Protein AF-A0A2M8PPG7-F1 (afdb_monomer_lite)

Foldseek 3Di:
DAAEEEEAPVQVLVVCVVLVHQDDLLLLLLLSLVLRCVVLVHPDSQNYQYAYEYQQPDVSCQPNDDRDRSQVSNVVSPYHYDHDPDLLCVLVVCCVPPAVPDPDAAQEYEYEHPDCSNVVNVVPHGHDPNHAAEYEYCDDNCVPPPCPVRHHYDHNCVSSVVAFFEEAEEAAPQQVQVLCVVVQFAAALVLLLVLVVVVRPSSGHYPAAEYEFQQQQAALGDQYAHPLRDGCSNVNQVVCVVSRYHYHHFDRDDCGSVVVSLVVLVVLLPDPPHGQEYEYEHQDPSCVVSLVVCVVVNGAYEYEYAPPSHDPVQVPDPRYHYDYSCVRSVTDGNVVVVVVQDDDDPDARRADADDLLLLLLLQLLLVCQLVVHQKAALQVSLVSCCVLSNHVDSVSSNVSVVVCVVVQQWDDPDPRRIIGGDCPDPNNVLSCQLLLVLVVLFCCCCPVVVDPWAFLVNSLVVLLPDPSQPPGNGSPDSVRNVSSVVVCCSSLQKPWDWAQDPVGRVDTTITIDGDPPPDPRHRPRDPPPPPPPDPPDPPPDDLVNCCVVPVVVSVVVVDPDDPVVVVPPDPDDDDDDD

Secondary structure (DSSP, 8-state):
--EEEEEEHHHHHHHHHHTT----HHHHHHHHHHHHHHHHT-S-GGGSEEEEEE-TTSHHHH-SSTT--HHHHHHHTTPEEEE-S-GGGHHHHHIIIIISS--SPEEEEEEE-S-GGGHHHHHHS-EEEEEEEEEEESS-TTTTSTTTTTSEEEEHHHHHT--PPEEEEEEEHHHHHHHHHHTTB-EEHHHHHHHHHHHHHHTSEEEEEEEEE-TT-TTTSPPEE-TT--B-TTTHHHHHHHTT-EEEEPPSSTTHHHHHHHHHHHHHTTSTT--SEEEEE---GGGHHHHHHHHHTT-EEEEEE-TTTS-HHHHT-TTSEEEEHHHHH-PPBHHHHHHHTSS---S-PPP----HHHHHHHHHHHHHHHHT-S-EEHHHHHHHHHHTTSSSSHHHHHHHHHHHHHTTSEEE-STT-EEEE-TT-HHHHHHHHHHHHHHHHHHHHHTTTT-S-EEHHHHHHHHHT-GGG-STT-S-SHHHHHHHHHHHHHTTSSEEEEEEETTEEEEEEEEEEPPPTTS--PPPPPPPP------S--TT--HHHHHHH-HHHHHHHHS----GGGTSS-S-------

Sequence (578 aa):
MSAYLVVDVDDLLQRFDKRGIIVDLQELAVGLRGGAALAAGLPSADQLRAIAVANWDTPHVQSLGAGVDARRVFEAAGYETFDISHRESMADALIMHYFSFDPEPIDELILVTTNPDLIPLVRRVQTTRHARIRVWGSEDVLKGTEFADDVIFQPVETLLGIQTKNVAVYIDFENIAISLKEQGFVINLDHLIDRFVQRAKAYGHLVKMAAYAPWGQRGSLPPLVDSAGREIADEAPSRLMLASIDPLFTLPGKNSADVRIARDVMTDASHSDAADVFIIASGDRDFNDVINSLKTRNKTIIVWGVRGSTSRQLENNPSVTVEYIEDFTDLQTHESFGATYIDETGEMPAIFTPSQWSSVIIQFDRLAAKLDTDVIPMQQLIQQLHDVGAVVSLERGEDLVSQAMSLGILKAISASGDLTLNPEHTIVQKTRLIRDRIMLRVYNTLDVRNWEYVNYGFLLKGLAMDYELNCSGCNLNDQWRSDWIDCLVREGILVRELVPHRHNPEDLVPVIKLPTEIENDALPLPPAIPHHEMPDSWEGLSLEELYEIEPETANMAQRVVVSVEQFTSFRNFTWCPL

pLDDT: mean 75.26, std 14.52, range [28.77, 93.81]

Radius of gyration: 34.0 Å; chains: 1; bounding box: 77×67×103 Å

Structure (mmCIF, N/CA/C/O backbone):
data_AF-A0A2M8PPG7-F1
#
_entry.id   AF-A0A2M8PPG7-F1
#
loop_
_atom_site.group_PDB
_atom_site.id
_atom_site.type_symbol
_atom_site.label_atom_id
_atom_site.label_alt_id
_atom_site.label_comp_id
_atom_site.label_asym_id
_atom_site.label_entity_id
_atom_site.label_seq_id
_atom_site.pdbx_PDB_ins_code
_atom_site.Cartn_x
_atom_site.Cartn_y
_atom_site.Cartn_z
_atom_site.occupancy
_atom_site.B_iso_or_equiv
_atom_site.auth_seq_id
_atom_site.auth_comp_id
_atom_site.auth_asym_id
_atom_site.auth_atom_id
_atom_site.pdbx_PDB_model_num
ATOM 1 N N . MET A 1 1 ? 40.388 -13.895 -27.879 1.00 69.56 1 MET A N 1
ATOM 2 C CA . MET A 1 1 ? 39.182 -13.743 -27.055 1.00 69.56 1 MET A CA 1
ATOM 3 C C . MET A 1 1 ? 38.016 -13.829 -28.008 1.00 69.56 1 MET A C 1
ATOM 5 O O . MET A 1 1 ? 37.934 -12.979 -28.888 1.00 69.56 1 MET A O 1
ATOM 9 N N . SER A 1 2 ? 37.226 -14.892 -27.921 1.00 82.62 2 SER A N 1
ATOM 10 C CA . SER A 1 2 ? 36.104 -15.129 -28.830 1.00 82.62 2 SER A CA 1
ATOM 11 C C . SER A 1 2 ? 34.851 -14.481 -28.245 1.00 82.62 2 SER A C 1
ATOM 13 O O . SER A 1 2 ? 34.371 -14.903 -27.192 1.00 82.62 2 SER A O 1
ATOM 15 N N . ALA A 1 3 ? 34.374 -13.408 -28.877 1.00 87.69 3 ALA A N 1
ATOM 16 C CA . ALA A 1 3 ? 33.225 -12.639 -28.416 1.00 87.69 3 ALA A CA 1
ATOM 17 C C . ALA A 1 3 ? 32.148 -12.585 -29.499 1.00 87.69 3 ALA A C 1
ATOM 19 O O . ALA A 1 3 ? 32.430 -12.247 -30.655 1.00 87.69 3 ALA A O 1
ATOM 20 N N . TYR A 1 4 ? 30.918 -12.876 -29.095 1.00 90.75 4 TYR A N 1
ATOM 21 C CA . TYR A 1 4 ? 29.754 -12.936 -29.965 1.00 90.75 4 TYR A CA 1
ATOM 22 C C . TYR A 1 4 ? 28.677 -11.960 -29.511 1.00 90.75 4 TYR A C 1
ATOM 24 O O . TYR A 1 4 ? 28.355 -11.881 -28.326 1.00 90.75 4 TYR A O 1
ATOM 32 N N . LEU A 1 5 ? 28.088 -11.261 -30.476 1.00 91.94 5 LEU A N 1
ATOM 33 C CA . LEU A 1 5 ? 26.879 -10.467 -30.311 1.00 91.94 5 LEU A CA 1
ATOM 34 C C . LEU A 1 5 ? 25.808 -11.035 -31.239 1.00 91.94 5 LEU A C 1
ATOM 36 O O . LEU A 1 5 ? 25.984 -11.006 -32.452 1.00 91.94 5 LEU A O 1
ATOM 40 N N . VAL A 1 6 ? 24.703 -11.520 -30.685 1.00 92.00 6 VAL A N 1
ATOM 41 C CA . VAL A 1 6 ? 23.544 -11.993 -31.453 1.00 92.00 6 VAL A CA 1
ATOM 42 C C . VAL A 1 6 ? 22.375 -11.063 -31.166 1.00 92.00 6 VAL A C 1
ATOM 44 O O . VAL A 1 6 ? 22.006 -10.892 -30.007 1.00 92.00 6 VAL A O 1
ATOM 47 N N . VAL A 1 7 ? 21.801 -10.455 -32.202 1.00 91.19 7 VAL A N 1
ATOM 48 C CA . VAL A 1 7 ? 20.685 -9.508 -32.085 1.00 91.19 7 VAL A CA 1
ATOM 49 C C . VAL A 1 7 ? 19.452 -10.083 -32.766 1.00 91.19 7 VAL A C 1
ATOM 51 O O . VAL A 1 7 ? 19.478 -10.292 -33.975 1.00 91.19 7 VAL A O 1
ATOM 54 N N . ASP A 1 8 ? 18.377 -10.301 -32.008 1.00 90.56 8 ASP A N 1
ATOM 55 C CA . ASP A 1 8 ? 17.042 -10.569 -32.556 1.00 90.56 8 ASP A CA 1
ATOM 56 C C . ASP A 1 8 ? 16.405 -9.232 -32.954 1.00 90.56 8 ASP A C 1
ATOM 58 O O . ASP A 1 8 ? 15.860 -8.498 -32.126 1.00 90.56 8 ASP A O 1
ATOM 62 N N . VAL A 1 9 ? 16.562 -8.869 -34.227 1.00 87.50 9 VAL A N 1
ATOM 63 C CA . VAL A 1 9 ? 16.144 -7.565 -34.755 1.00 87.50 9 VAL A CA 1
ATOM 64 C C . VAL A 1 9 ? 14.621 -7.461 -34.783 1.00 87.50 9 VAL A C 1
ATOM 66 O O . VAL A 1 9 ? 14.079 -6.406 -34.456 1.00 87.50 9 VAL A O 1
ATOM 69 N N . ASP A 1 10 ? 13.919 -8.547 -35.105 1.00 83.12 10 ASP A N 1
ATOM 70 C CA . ASP A 1 10 ? 12.458 -8.542 -35.152 1.00 83.12 10 ASP A CA 1
ATOM 71 C C . ASP A 1 10 ? 11.856 -8.302 -33.758 1.00 83.12 10 ASP A C 1
ATOM 73 O O . ASP A 1 10 ? 10.946 -7.486 -33.603 1.00 83.12 10 ASP A O 1
ATOM 77 N N . ASP A 1 11 ? 12.346 -9.011 -32.731 1.00 84.69 11 ASP A N 1
ATOM 78 C CA . ASP A 1 11 ? 11.894 -8.827 -31.346 1.00 84.69 11 ASP A CA 1
ATOM 79 C C . ASP A 1 11 ? 12.195 -7.411 -30.840 1.00 84.69 11 ASP A C 1
ATOM 81 O O . ASP A 1 11 ? 11.316 -6.737 -30.295 1.00 84.69 11 ASP A O 1
ATOM 85 N N . LEU A 1 12 ? 13.408 -6.917 -31.096 1.00 82.69 12 LEU A N 1
ATOM 86 C CA . LEU A 1 12 ? 13.842 -5.592 -30.666 1.00 82.69 12 LEU A CA 1
ATOM 87 C C . LEU A 1 12 ? 12.986 -4.474 -31.285 1.00 82.69 12 LEU A C 1
ATOM 89 O O . LEU A 1 12 ? 12.501 -3.593 -30.570 1.00 82.69 12 LEU A O 1
ATOM 93 N N . LEU A 1 13 ? 12.755 -4.521 -32.601 1.00 80.81 13 LEU A N 1
ATOM 94 C CA . LEU A 1 13 ? 11.961 -3.511 -33.304 1.00 80.81 13 LEU A CA 1
ATOM 95 C C . LEU A 1 13 ? 10.482 -3.574 -32.916 1.00 80.81 13 LEU A C 1
ATOM 97 O O . LEU A 1 13 ? 9.870 -2.532 -32.680 1.00 80.81 13 LEU A O 1
ATOM 101 N N . GLN A 1 14 ? 9.916 -4.776 -32.773 1.00 79.00 14 GLN A N 1
ATOM 102 C CA . GLN A 1 14 ? 8.535 -4.938 -32.318 1.00 79.00 14 GLN A CA 1
ATOM 103 C C . GLN A 1 14 ? 8.329 -4.366 -30.906 1.00 79.00 14 GLN A C 1
ATOM 105 O O . GLN A 1 14 ? 7.281 -3.788 -30.609 1.00 79.00 14 GLN A O 1
ATOM 110 N N . ARG A 1 15 ? 9.318 -4.518 -30.019 1.00 76.56 15 ARG A N 1
ATOM 111 C CA . ARG A 1 15 ? 9.280 -3.965 -28.658 1.00 76.56 15 ARG A CA 1
ATOM 112 C C . ARG A 1 15 ? 9.372 -2.442 -28.653 1.00 76.56 15 ARG A C 1
ATOM 114 O O . ARG A 1 15 ? 8.616 -1.808 -27.915 1.00 76.56 15 ARG A O 1
ATOM 121 N N . PHE A 1 16 ? 10.242 -1.853 -29.471 1.00 73.12 16 PHE A N 1
ATOM 122 C CA . PHE A 1 16 ? 10.337 -0.396 -29.593 1.00 73.12 16 PHE A CA 1
ATOM 123 C C . PHE A 1 16 ? 9.061 0.223 -30.167 1.00 73.12 16 PHE A C 1
ATOM 125 O O . PHE A 1 16 ? 8.584 1.215 -29.615 1.00 73.12 16 PHE A O 1
ATOM 132 N N . ASP A 1 17 ? 8.448 -0.413 -31.167 1.00 69.06 17 ASP A N 1
ATOM 133 C CA . ASP A 1 17 ? 7.174 0.034 -31.738 1.00 69.06 17 ASP A CA 1
ATOM 134 C C . ASP A 1 17 ? 6.031 -0.025 -30.708 1.00 69.06 17 ASP A C 1
ATOM 136 O O . ASP A 1 17 ? 5.349 0.972 -30.468 1.00 69.06 17 ASP A O 1
ATOM 140 N N . LYS A 1 18 ? 5.893 -1.142 -29.974 1.00 69.06 18 LYS A N 1
ATOM 141 C CA . LYS A 1 18 ? 4.908 -1.269 -28.877 1.00 69.06 18 LYS A CA 1
ATOM 142 C C . LYS A 1 18 ? 5.078 -0.214 -27.780 1.00 69.06 18 LYS A C 1
ATOM 144 O O . LYS A 1 18 ? 4.092 0.172 -27.157 1.00 69.06 18 LYS A O 1
ATOM 149 N N . ARG A 1 19 ? 6.311 0.229 -27.518 1.00 64.31 19 ARG A N 1
ATOM 150 C CA . ARG A 1 19 ? 6.624 1.268 -26.523 1.00 64.31 19 ARG A CA 1
ATOM 151 C C . ARG A 1 19 ? 6.613 2.690 -27.106 1.00 64.31 19 ARG A C 1
ATOM 153 O O . ARG A 1 19 ? 6.853 3.641 -26.366 1.00 64.31 19 ARG A O 1
ATOM 160 N N . GLY A 1 20 ? 6.333 2.856 -28.401 1.00 57.19 20 GLY A N 1
ATOM 161 C CA . GLY A 1 20 ? 6.318 4.158 -2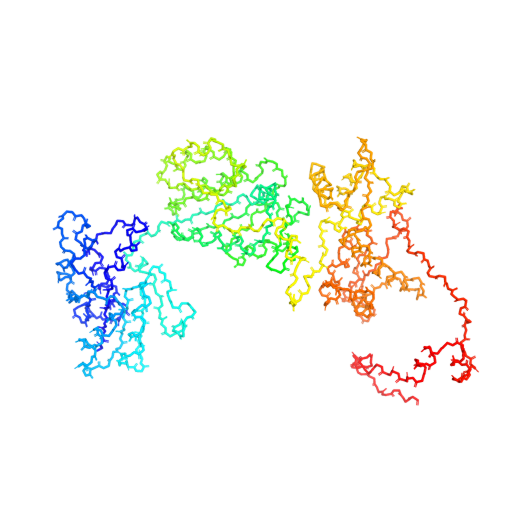9.075 1.00 57.19 20 GLY A CA 1
ATOM 162 C C . GLY A 1 20 ? 7.687 4.844 -29.134 1.00 57.19 20 GLY A C 1
ATOM 163 O O . GLY A 1 20 ? 7.757 6.074 -29.177 1.00 57.19 20 GLY A O 1
ATOM 164 N N . ILE A 1 21 ? 8.776 4.071 -29.088 1.00 63.84 21 ILE A N 1
ATOM 165 C CA . ILE A 1 21 ? 10.146 4.581 -29.146 1.00 63.84 21 ILE A CA 1
ATOM 166 C C . ILE A 1 21 ? 10.544 4.701 -30.619 1.00 63.84 21 ILE A C 1
ATOM 168 O O . ILE A 1 21 ? 10.652 3.704 -31.330 1.00 63.84 21 ILE A O 1
ATOM 172 N N . ILE A 1 22 ? 10.779 5.931 -31.078 1.00 63.22 22 ILE A N 1
ATOM 173 C CA . ILE A 1 22 ? 11.322 6.194 -32.414 1.00 63.22 22 ILE A CA 1
ATOM 174 C C . ILE A 1 22 ? 12.836 6.016 -32.330 1.00 63.22 22 ILE A C 1
ATOM 176 O O . ILE A 1 22 ? 13.509 6.799 -31.662 1.00 63.22 22 ILE A O 1
ATOM 180 N N . VAL A 1 23 ? 13.361 4.985 -32.988 1.00 67.56 23 VAL A N 1
ATOM 181 C CA . VAL A 1 23 ? 14.789 4.651 -32.972 1.00 67.56 23 VAL A CA 1
ATOM 182 C C . VAL A 1 23 ? 15.373 4.810 -34.371 1.00 67.56 23 VAL A C 1
ATOM 184 O O . VAL A 1 23 ? 14.812 4.296 -35.340 1.00 67.56 23 VAL A O 1
ATOM 187 N N . ASP A 1 24 ? 16.509 5.500 -34.478 1.00 78.31 24 ASP A N 1
ATOM 188 C CA . ASP A 1 24 ? 17.320 5.485 -35.694 1.00 78.31 24 ASP A CA 1
ATOM 189 C C . ASP A 1 24 ? 18.052 4.135 -35.788 1.00 78.31 24 ASP A C 1
ATOM 191 O O . ASP A 1 24 ? 18.904 3.806 -34.960 1.00 78.31 24 ASP A O 1
ATOM 195 N N . LEU A 1 25 ? 17.694 3.333 -36.794 1.00 79.00 25 LEU A N 1
ATOM 196 C CA . LEU A 1 25 ? 18.256 2.001 -37.037 1.00 79.00 25 LEU A CA 1
ATOM 197 C C . LEU A 1 25 ? 19.784 2.018 -37.201 1.00 79.00 25 LEU A C 1
ATOM 199 O O . LEU A 1 25 ? 20.450 1.053 -36.819 1.00 79.00 25 LEU A O 1
ATOM 203 N N . GLN A 1 26 ? 20.350 3.089 -37.761 1.00 82.38 26 GLN A N 1
ATOM 204 C CA . GLN A 1 26 ? 21.790 3.197 -37.970 1.00 82.38 26 GLN A CA 1
ATOM 205 C C . GLN A 1 26 ? 22.515 3.472 -36.651 1.00 82.38 26 GLN A C 1
ATOM 207 O O . GLN A 1 26 ? 23.518 2.816 -36.357 1.00 82.38 26 GLN A O 1
ATOM 212 N N . GLU A 1 27 ? 21.996 4.393 -35.835 1.00 80.69 27 GLU A N 1
ATOM 213 C CA . GLU A 1 27 ? 22.537 4.648 -34.494 1.00 80.69 27 GLU A CA 1
ATOM 214 C C . GLU A 1 27 ? 22.384 3.423 -33.590 1.00 80.69 27 GLU A C 1
ATOM 216 O O . GLU A 1 27 ? 23.314 3.081 -32.861 1.00 80.69 27 GLU A O 1
ATOM 221 N N . LEU A 1 28 ? 21.260 2.710 -33.696 1.00 84.75 28 LEU A N 1
ATOM 222 C CA . LEU A 1 28 ? 21.008 1.469 -32.972 1.00 84.75 28 LEU A CA 1
ATOM 223 C C . LEU A 1 28 ? 22.049 0.396 -33.301 1.00 84.75 28 LEU A C 1
ATOM 225 O O . LEU A 1 28 ? 22.669 -0.157 -32.393 1.00 84.75 28 LEU A O 1
ATOM 229 N N . ALA A 1 29 ? 22.261 0.104 -34.586 1.00 85.75 29 ALA A N 1
ATOM 230 C CA . ALA A 1 29 ? 23.197 -0.934 -35.010 1.00 85.75 29 ALA A CA 1
ATOM 231 C C . ALA A 1 29 ? 24.642 -0.590 -34.601 1.00 85.75 29 ALA A C 1
ATOM 233 O O . ALA A 1 29 ? 25.361 -1.431 -34.061 1.00 85.75 29 ALA A O 1
ATOM 234 N N . VAL A 1 30 ? 25.069 0.663 -34.786 1.00 87.31 30 VAL A N 1
ATOM 235 C CA . VAL A 1 30 ? 26.411 1.107 -34.373 1.00 87.31 30 VAL A CA 1
ATOM 236 C C . VAL A 1 30 ? 26.554 1.104 -32.846 1.00 87.31 30 VAL A C 1
ATOM 238 O O . VAL A 1 30 ? 27.577 0.654 -32.326 1.00 87.31 30 VAL A O 1
ATOM 241 N N . GLY A 1 31 ? 25.527 1.558 -32.125 1.00 84.81 31 GLY A N 1
ATOM 242 C CA . GLY A 1 31 ? 25.494 1.632 -30.667 1.00 84.81 31 GLY A CA 1
ATOM 243 C C . GLY A 1 31 ? 25.546 0.260 -30.001 1.00 84.81 31 GLY A C 1
ATOM 244 O O . GLY A 1 31 ? 26.373 0.047 -29.114 1.00 84.81 31 GLY A O 1
ATOM 245 N N . LEU A 1 32 ? 24.743 -0.702 -30.471 1.00 88.88 32 LEU A N 1
ATOM 246 C CA . LEU A 1 32 ? 24.761 -2.080 -29.971 1.00 88.88 32 LEU A CA 1
ATOM 247 C C . LEU A 1 32 ? 26.131 -2.732 -30.184 1.00 88.88 32 LEU A C 1
ATOM 249 O O . LEU A 1 32 ? 26.696 -3.301 -29.249 1.00 88.88 32 LEU A O 1
ATOM 253 N N . ARG A 1 33 ? 26.701 -2.616 -31.390 1.00 88.88 33 ARG A N 1
ATOM 254 C CA . ARG A 1 33 ? 28.013 -3.196 -31.712 1.00 88.88 33 ARG A CA 1
ATOM 255 C C . ARG A 1 33 ? 29.139 -2.556 -30.895 1.00 88.88 33 ARG A C 1
ATOM 257 O O . ARG A 1 33 ? 30.001 -3.262 -30.371 1.00 88.88 33 ARG A O 1
ATOM 264 N N . GLY A 1 34 ? 29.125 -1.229 -30.757 1.00 85.69 34 GLY A N 1
ATOM 265 C CA . GLY A 1 34 ? 30.105 -0.478 -29.971 1.00 85.69 34 GLY A CA 1
ATOM 266 C C . GLY A 1 34 ? 30.020 -0.784 -28.475 1.00 85.69 34 GLY A C 1
ATOM 267 O O . GLY A 1 34 ? 31.037 -1.071 -27.842 1.00 85.69 34 GLY A O 1
ATOM 268 N N . GLY A 1 35 ? 28.805 -0.804 -27.921 1.00 85.44 35 GLY A N 1
ATOM 269 C CA . GLY A 1 35 ? 28.561 -1.199 -26.537 1.00 85.44 35 GLY A CA 1
ATOM 270 C C . GLY A 1 35 ? 29.015 -2.631 -26.265 1.00 85.44 35 GLY A C 1
ATOM 271 O O . GLY A 1 35 ? 29.601 -2.904 -25.219 1.00 85.44 35 GLY A O 1
ATOM 272 N N . ALA A 1 36 ? 28.799 -3.546 -27.215 1.00 87.31 36 ALA A N 1
ATOM 273 C CA . ALA A 1 36 ? 29.149 -4.955 -27.049 1.00 87.31 36 ALA A CA 1
ATOM 274 C C . ALA A 1 36 ? 30.664 -5.156 -27.047 1.00 87.31 36 ALA A C 1
ATOM 276 O O . ALA A 1 36 ? 31.191 -5.895 -26.217 1.00 87.31 36 ALA A O 1
ATOM 277 N N . ALA A 1 37 ? 31.379 -4.428 -27.908 1.00 87.12 37 ALA A N 1
ATOM 278 C CA . ALA A 1 37 ? 32.836 -4.413 -27.907 1.00 87.12 37 ALA A CA 1
ATOM 279 C C . ALA A 1 37 ? 33.402 -3.890 -26.574 1.00 87.12 37 ALA A C 1
ATOM 281 O O . ALA A 1 37 ? 34.329 -4.488 -26.026 1.00 87.12 37 ALA A O 1
ATOM 282 N N . LEU A 1 38 ? 32.809 -2.827 -26.014 1.00 85.88 38 LEU A N 1
ATOM 283 C CA . LEU A 1 38 ? 33.191 -2.290 -24.704 1.00 85.88 38 LEU A CA 1
ATOM 284 C C . LEU A 1 38 ? 32.898 -3.273 -23.564 1.00 85.88 38 LEU A C 1
ATOM 286 O O . LEU A 1 38 ? 33.763 -3.497 -22.719 1.00 85.88 38 LEU A O 1
ATOM 290 N N . ALA A 1 39 ? 31.713 -3.887 -23.550 1.00 84.19 39 ALA A N 1
ATOM 291 C CA . ALA A 1 39 ? 31.324 -4.868 -22.537 1.00 84.19 39 ALA A CA 1
ATOM 292 C C . ALA A 1 39 ? 32.222 -6.118 -22.563 1.00 84.19 39 ALA A C 1
ATOM 294 O O . ALA A 1 39 ? 32.611 -6.627 -21.507 1.00 84.19 39 ALA A O 1
ATOM 295 N N . ALA A 1 40 ? 32.608 -6.563 -23.763 1.00 84.38 40 ALA A N 1
ATOM 296 C CA . ALA A 1 40 ? 33.555 -7.652 -23.971 1.00 84.38 40 ALA A CA 1
ATOM 297 C C . ALA A 1 40 ? 35.010 -7.260 -23.634 1.00 84.38 40 ALA A C 1
ATOM 299 O O . ALA A 1 40 ? 35.843 -8.138 -23.420 1.00 84.38 40 ALA A O 1
ATOM 300 N N . GLY A 1 41 ? 35.329 -5.963 -23.533 1.00 82.56 41 GLY A N 1
ATOM 301 C CA . GLY A 1 41 ? 36.688 -5.466 -23.289 1.00 82.56 41 GLY A CA 1
ATOM 302 C C . GLY A 1 41 ? 37.599 -5.540 -24.519 1.00 82.56 41 GLY A C 1
ATOM 303 O O . GLY A 1 41 ? 38.818 -5.649 -24.379 1.00 82.56 41 GLY A O 1
ATOM 304 N N . LEU A 1 42 ? 37.020 -5.510 -25.721 1.00 85.00 42 LEU A N 1
ATOM 305 C CA . LEU A 1 42 ? 37.755 -5.579 -26.979 1.00 85.00 42 LEU A CA 1
ATOM 306 C C . LEU A 1 42 ? 38.326 -4.205 -27.378 1.00 85.00 42 LEU A C 1
ATOM 308 O O . LEU A 1 42 ? 37.668 -3.181 -27.194 1.00 85.00 42 LEU A O 1
ATOM 312 N N . PRO A 1 43 ? 39.525 -4.157 -27.988 1.00 78.19 43 PRO A N 1
ATOM 313 C CA . PRO A 1 43 ? 40.145 -2.912 -28.446 1.00 78.19 43 PRO A CA 1
ATOM 314 C C . PRO A 1 43 ? 39.470 -2.306 -29.690 1.00 78.19 43 PRO A C 1
ATOM 316 O O . PRO A 1 43 ? 39.648 -1.121 -29.959 1.00 78.19 43 PRO A O 1
ATOM 319 N N . SER A 1 44 ? 38.726 -3.104 -30.465 1.00 81.94 44 SER A N 1
ATOM 320 C CA . SER A 1 44 ? 37.925 -2.655 -31.611 1.00 81.94 44 SER A CA 1
ATOM 321 C C . SER A 1 44 ? 36.680 -3.527 -31.774 1.00 81.94 44 SER A C 1
ATOM 323 O O . SER A 1 44 ? 36.730 -4.739 -31.553 1.00 81.94 44 SER A O 1
ATOM 325 N N . ALA A 1 45 ? 35.589 -2.916 -32.241 1.00 80.44 45 ALA A N 1
ATOM 326 C CA . ALA A 1 45 ? 34.346 -3.591 -32.608 1.00 80.44 45 ALA A CA 1
ATOM 327 C C . ALA A 1 45 ? 34.492 -4.562 -33.797 1.00 80.44 45 ALA A C 1
ATOM 329 O O . ALA A 1 45 ? 33.609 -5.382 -34.034 1.00 80.44 45 ALA A O 1
ATOM 330 N N . ASP A 1 46 ? 35.602 -4.509 -34.537 1.00 82.38 46 ASP A N 1
ATOM 331 C CA . ASP A 1 46 ? 35.905 -5.443 -35.635 1.00 82.38 46 ASP A CA 1
ATOM 332 C C . ASP A 1 46 ? 36.344 -6.830 -35.157 1.00 82.38 46 ASP A C 1
ATOM 334 O O . ASP A 1 46 ? 36.338 -7.779 -35.933 1.00 82.38 46 ASP A O 1
ATOM 338 N N . GLN A 1 47 ? 36.714 -6.965 -33.881 1.00 82.62 47 GLN A N 1
ATOM 339 C CA . GLN A 1 47 ? 37.059 -8.257 -33.277 1.00 82.62 47 GLN A CA 1
ATOM 340 C C . GLN A 1 47 ? 35.836 -8.988 -32.704 1.00 82.62 47 GLN A C 1
ATOM 342 O O . GLN A 1 47 ? 35.953 -10.133 -32.275 1.00 82.62 47 GLN A O 1
ATOM 347 N N . LEU A 1 48 ? 34.677 -8.326 -32.689 1.00 87.81 48 LEU A N 1
ATOM 348 C CA . LEU A 1 48 ? 33.406 -8.881 -32.246 1.00 87.81 48 LEU A CA 1
ATOM 349 C C . LEU A 1 48 ? 32.693 -9.527 -33.438 1.00 87.81 48 LEU A C 1
ATOM 351 O O . LEU A 1 48 ? 32.446 -8.856 -34.442 1.00 87.81 48 LEU A O 1
ATOM 355 N N . ARG A 1 49 ? 32.305 -10.800 -33.316 1.00 90.06 49 ARG A N 1
ATOM 356 C CA . ARG A 1 49 ? 31.415 -11.432 -34.298 1.00 90.06 49 ARG A CA 1
ATOM 357 C C . ARG A 1 49 ? 29.981 -10.998 -34.006 1.00 90.06 49 ARG A C 1
ATOM 359 O O . ARG A 1 49 ? 29.389 -11.441 -33.025 1.00 90.06 49 ARG A O 1
ATOM 366 N N . ALA A 1 50 ? 29.455 -10.090 -34.823 1.00 91.50 50 ALA A N 1
ATOM 367 C CA . ALA A 1 50 ? 28.119 -9.527 -34.669 1.00 91.50 50 ALA A CA 1
ATOM 368 C C . ALA A 1 50 ? 27.153 -10.145 -35.690 1.00 91.50 50 ALA A C 1
ATOM 370 O O . ALA A 1 50 ? 27.392 -10.064 -36.892 1.00 91.50 50 ALA A O 1
ATOM 371 N N . ILE A 1 51 ? 26.069 -10.750 -35.210 1.00 92.69 51 ILE A N 1
ATOM 372 C CA . ILE A 1 51 ? 25.072 -11.472 -36.002 1.00 92.69 51 ILE A CA 1
ATOM 373 C C . ILE A 1 51 ? 23.717 -10.797 -35.786 1.00 92.69 51 ILE A C 1
ATOM 375 O O . ILE A 1 51 ? 23.271 -10.638 -34.649 1.00 92.69 51 ILE A O 1
ATOM 379 N N . ALA A 1 52 ? 23.072 -10.389 -36.874 1.00 90.94 52 ALA A N 1
ATOM 380 C CA . ALA A 1 52 ? 21.727 -9.831 -36.880 1.00 90.94 52 ALA A CA 1
ATOM 381 C C . ALA A 1 52 ? 20.750 -10.878 -37.420 1.00 90.94 52 ALA A C 1
ATOM 383 O O . ALA A 1 52 ? 20.893 -11.354 -38.547 1.00 90.94 52 ALA A O 1
ATOM 384 N N . VAL A 1 53 ? 19.764 -11.232 -36.607 1.00 89.88 53 VAL A N 1
ATOM 385 C CA . VAL A 1 53 ? 18.800 -12.295 -36.870 1.00 89.88 53 VAL A CA 1
ATOM 386 C C . VAL A 1 53 ? 17.415 -11.685 -37.017 1.00 89.88 53 VAL A C 1
ATOM 388 O O . VAL A 1 53 ? 16.967 -10.950 -36.140 1.00 89.88 53 VAL A O 1
ATOM 391 N N . ALA A 1 54 ? 16.748 -11.987 -38.124 1.00 86.12 54 ALA A N 1
ATOM 392 C CA . ALA A 1 54 ? 15.380 -11.562 -38.397 1.00 86.12 54 ALA A CA 1
ATOM 393 C C . ALA A 1 54 ? 14.760 -12.431 -39.491 1.00 86.12 54 ALA A C 1
ATOM 395 O O . ALA A 1 54 ? 15.466 -13.114 -40.234 1.00 86.12 54 ALA A O 1
ATOM 396 N N . ASN A 1 55 ? 13.442 -12.357 -39.622 1.00 85.00 55 ASN A N 1
ATOM 397 C CA . ASN A 1 55 ? 12.753 -12.677 -40.857 1.00 85.00 55 ASN A CA 1
ATOM 398 C C . ASN A 1 55 ? 12.733 -11.421 -41.740 1.00 85.00 55 ASN A C 1
ATOM 400 O O . ASN A 1 55 ? 11.846 -10.564 -41.632 1.00 85.00 55 ASN A O 1
ATOM 404 N N . TRP A 1 56 ? 13.723 -11.309 -42.625 1.00 80.94 56 TRP A N 1
ATOM 405 C CA . TRP A 1 56 ? 13.941 -10.102 -43.435 1.00 80.94 56 TRP A CA 1
ATOM 406 C C . TRP A 1 56 ? 12.836 -9.857 -44.479 1.00 80.94 56 TRP A C 1
ATOM 408 O O . TRP A 1 56 ? 12.709 -8.751 -45.015 1.00 80.94 56 TRP A O 1
ATOM 418 N N . ASP A 1 57 ? 11.996 -10.862 -44.734 1.00 73.00 57 ASP A N 1
ATOM 419 C CA . ASP A 1 57 ? 10.864 -10.783 -45.657 1.00 73.00 57 ASP A CA 1
ATOM 420 C C . ASP A 1 57 ? 9.593 -10.202 -45.006 1.00 73.00 57 ASP A C 1
ATOM 422 O O . ASP A 1 57 ? 8.583 -9.983 -45.683 1.00 73.00 57 ASP A O 1
ATOM 426 N N . THR A 1 58 ? 9.610 -9.921 -43.698 1.00 68.00 58 THR A N 1
ATOM 427 C CA . THR A 1 58 ? 8.418 -9.461 -42.973 1.00 68.00 58 THR A CA 1
ATOM 428 C C . THR A 1 58 ? 8.206 -7.942 -43.093 1.00 68.00 58 THR A C 1
ATOM 430 O O . THR A 1 58 ? 9.146 -7.165 -42.918 1.00 68.00 58 THR A O 1
ATOM 433 N N . PRO A 1 59 ? 6.963 -7.460 -43.311 1.00 57.75 59 PRO A N 1
ATOM 434 C CA . PRO A 1 59 ? 6.692 -6.045 -43.586 1.00 57.75 59 PRO A CA 1
ATOM 435 C C . PRO A 1 59 ? 7.125 -5.061 -42.488 1.00 57.75 59 PRO A C 1
ATOM 437 O O . PRO A 1 59 ? 7.440 -3.923 -42.814 1.00 57.75 59 PRO A O 1
ATOM 440 N N . HIS A 1 60 ? 7.192 -5.470 -41.217 1.00 60.19 60 HIS A N 1
ATOM 441 C CA . HIS A 1 60 ? 7.601 -4.593 -40.107 1.00 60.19 60 HIS A CA 1
ATOM 442 C C . HIS A 1 60 ? 9.104 -4.261 -40.115 1.00 60.19 60 HIS A C 1
ATOM 444 O O . HIS A 1 60 ? 9.490 -3.169 -39.710 1.00 60.19 60 HIS A O 1
ATOM 450 N N . VAL A 1 61 ? 9.937 -5.157 -40.651 1.00 56.31 61 VAL A N 1
ATOM 451 C CA . VAL A 1 61 ? 11.378 -4.935 -40.873 1.00 56.31 61 VAL A CA 1
ATOM 452 C C . VAL A 1 61 ? 11.612 -4.021 -42.084 1.00 56.31 61 VAL A C 1
ATOM 454 O O . VAL A 1 61 ? 12.618 -3.321 -42.163 1.00 56.31 61 VAL A O 1
ATOM 457 N N . GLN A 1 62 ? 10.650 -3.983 -43.013 1.00 53.84 62 GLN A N 1
ATOM 458 C CA . GLN A 1 62 ? 10.706 -3.193 -44.246 1.00 53.84 62 GLN A CA 1
ATOM 459 C C . GLN A 1 62 ? 10.046 -1.804 -44.128 1.00 53.84 62 GLN A C 1
ATOM 461 O O . GLN A 1 62 ? 10.319 -0.933 -44.955 1.00 53.84 62 GLN A O 1
ATOM 466 N N . SER A 1 63 ? 9.163 -1.571 -43.144 1.00 50.81 63 SER A N 1
ATOM 467 C CA . SER A 1 63 ? 8.290 -0.382 -43.106 1.00 50.81 63 SER A CA 1
ATOM 468 C C . SER A 1 63 ? 8.673 0.719 -42.110 1.00 50.81 63 SER A C 1
ATOM 470 O O . SER A 1 63 ? 7.932 1.696 -41.986 1.00 50.81 63 SER A O 1
ATOM 472 N N . LEU A 1 64 ? 9.806 0.623 -41.413 1.00 51.38 64 LEU A N 1
ATOM 473 C CA . LEU A 1 64 ? 10.260 1.658 -40.474 1.00 51.38 64 LEU A CA 1
ATOM 474 C C . LEU A 1 64 ? 10.973 2.810 -41.209 1.00 51.38 64 LEU A C 1
ATOM 476 O O . LEU A 1 64 ? 12.185 2.962 -41.146 1.00 51.38 64 LEU A O 1
ATOM 480 N N . GLY A 1 65 ? 10.191 3.639 -41.909 1.00 41.62 65 GLY A N 1
ATOM 481 C CA . GLY A 1 65 ? 10.618 4.955 -42.401 1.00 41.62 65 GLY A CA 1
ATOM 482 C C . GLY A 1 65 ? 11.455 4.958 -43.693 1.00 41.62 65 GLY A C 1
ATOM 483 O O . GLY A 1 65 ? 12.557 4.435 -43.774 1.00 41.62 65 GLY A O 1
ATOM 484 N N . ALA A 1 66 ? 10.937 5.638 -44.720 1.00 40.56 66 ALA A N 1
ATOM 485 C CA . ALA A 1 66 ? 11.680 6.106 -45.899 1.00 40.56 66 ALA A CA 1
ATOM 486 C C . ALA A 1 66 ? 12.431 5.060 -46.762 1.00 40.56 66 ALA A C 1
ATOM 488 O O . ALA A 1 66 ? 13.433 5.395 -47.390 1.00 40.56 66 ALA A O 1
ATOM 489 N N . GLY A 1 67 ? 11.932 3.824 -46.881 1.00 49.28 67 GLY A N 1
ATOM 490 C CA . GLY A 1 67 ? 12.450 2.860 -47.869 1.00 49.28 67 GLY A CA 1
ATOM 491 C C . GLY A 1 67 ? 13.882 2.384 -47.603 1.00 49.28 67 GLY A C 1
ATOM 492 O O . GLY A 1 67 ? 14.574 1.966 -48.534 1.00 49.28 67 GLY A O 1
ATOM 493 N N . VAL A 1 68 ? 14.329 2.470 -46.348 1.00 56.34 68 VAL A N 1
ATOM 494 C CA . VAL A 1 68 ? 15.623 1.959 -45.902 1.00 56.34 68 VAL A CA 1
ATOM 495 C C . VAL A 1 68 ? 15.465 0.485 -45.531 1.00 56.34 68 VAL A C 1
ATOM 497 O O . VAL A 1 68 ? 14.709 0.123 -44.639 1.00 56.34 68 VAL A O 1
ATOM 500 N N . ASP A 1 69 ? 16.179 -0.369 -46.254 1.00 71.00 69 ASP A N 1
ATOM 501 C CA . ASP A 1 69 ? 16.226 -1.812 -46.033 1.00 71.00 69 ASP A CA 1
ATOM 502 C C . ASP A 1 69 ? 17.031 -2.092 -44.750 1.00 71.00 69 ASP A C 1
ATOM 504 O O . ASP A 1 69 ? 18.254 -1.925 -44.745 1.00 71.00 69 ASP A O 1
ATOM 508 N N . ALA A 1 70 ? 16.360 -2.454 -43.646 1.00 75.31 70 A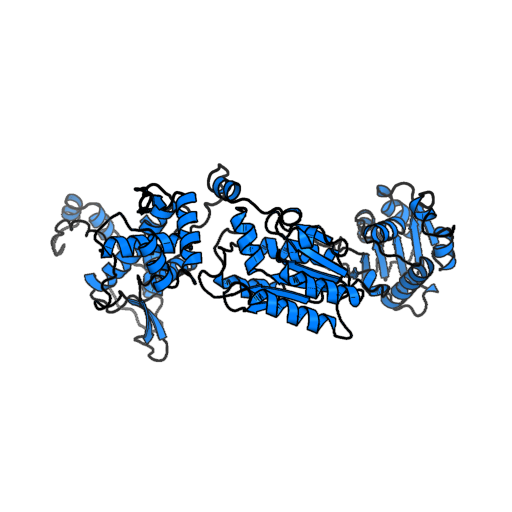LA A N 1
ATOM 509 C CA . ALA A 1 70 ? 16.996 -2.673 -42.339 1.00 75.31 70 ALA A CA 1
ATOM 510 C C . ALA A 1 70 ? 18.152 -3.681 -42.424 1.00 75.31 70 ALA A C 1
ATOM 512 O O . ALA A 1 70 ? 19.186 -3.499 -41.780 1.00 75.31 70 ALA A O 1
ATOM 513 N N . ARG A 1 71 ? 18.033 -4.679 -43.310 1.00 83.62 71 ARG A N 1
ATOM 514 C CA . ARG A 1 71 ? 19.100 -5.637 -43.610 1.00 83.62 71 ARG A CA 1
ATOM 515 C C . ARG A 1 71 ? 20.387 -4.933 -44.032 1.00 83.62 71 ARG A C 1
ATOM 517 O O . ARG A 1 71 ? 21.455 -5.210 -43.494 1.00 83.62 71 ARG A O 1
ATOM 524 N N . ARG A 1 72 ? 20.280 -3.966 -44.946 1.00 82.94 72 ARG A N 1
ATOM 525 C CA . ARG A 1 72 ? 21.429 -3.195 -45.446 1.00 82.94 72 ARG A CA 1
ATOM 526 C C . ARG A 1 72 ? 22.035 -2.297 -44.379 1.00 82.94 72 ARG A C 1
ATOM 528 O O . ARG A 1 72 ? 23.235 -2.056 -44.422 1.00 82.94 72 ARG A O 1
ATOM 535 N N . VAL A 1 73 ? 21.230 -1.794 -43.442 1.00 85.19 73 VAL A N 1
ATOM 536 C CA . VAL A 1 73 ? 21.724 -0.963 -42.333 1.00 85.19 73 VAL A CA 1
ATOM 537 C C . VAL A 1 73 ? 22.606 -1.789 -41.403 1.00 85.19 73 VAL A C 1
ATOM 539 O O . VAL A 1 73 ? 23.724 -1.375 -41.100 1.00 85.19 73 VAL A O 1
ATOM 542 N N . PHE A 1 74 ? 22.147 -2.978 -41.010 1.00 87.69 74 PHE A N 1
ATOM 543 C CA . PHE A 1 74 ? 22.935 -3.887 -40.178 1.00 87.69 74 PHE A CA 1
ATOM 544 C C . PHE A 1 74 ? 24.180 -4.408 -40.919 1.00 87.69 74 PHE A C 1
ATOM 546 O O . PHE A 1 74 ? 25.269 -4.393 -40.344 1.00 87.69 74 PHE A O 1
ATOM 553 N N . GLU A 1 75 ? 24.079 -4.752 -42.208 1.00 88.12 75 GLU A N 1
ATOM 554 C CA . GLU A 1 75 ? 25.245 -5.120 -43.035 1.00 88.12 75 GLU A CA 1
ATOM 555 C C . GLU A 1 75 ? 26.269 -3.974 -43.123 1.00 88.12 75 GLU A C 1
ATOM 557 O O . GLU A 1 75 ? 27.467 -4.190 -42.934 1.00 88.12 75 GLU A O 1
ATOM 562 N N . ALA A 1 76 ? 25.816 -2.733 -43.338 1.00 86.31 76 ALA A N 1
ATOM 563 C CA . ALA A 1 76 ? 26.683 -1.553 -43.377 1.00 86.31 76 ALA A CA 1
ATOM 564 C C . ALA A 1 76 ? 27.327 -1.240 -42.015 1.00 86.31 76 ALA A C 1
ATOM 566 O O . ALA A 1 76 ? 28.451 -0.739 -41.965 1.00 86.31 76 ALA A O 1
ATOM 567 N N . ALA A 1 77 ? 26.645 -1.566 -40.914 1.00 85.62 77 ALA A N 1
ATOM 568 C CA . ALA A 1 77 ? 27.176 -1.479 -39.556 1.00 85.62 77 ALA A CA 1
ATOM 569 C C . ALA A 1 77 ? 28.129 -2.639 -39.200 1.00 85.62 77 ALA A C 1
ATOM 571 O O . ALA A 1 77 ? 28.704 -2.639 -38.109 1.00 85.62 77 ALA A O 1
ATOM 572 N N . GLY A 1 78 ? 28.343 -3.596 -40.111 1.00 87.06 78 GLY A N 1
ATOM 573 C CA . GLY A 1 78 ? 29.285 -4.709 -39.969 1.00 87.06 78 GLY A CA 1
ATOM 574 C C . GLY A 1 78 ? 28.720 -5.938 -39.258 1.00 87.06 78 GLY A C 1
ATOM 575 O O . GLY A 1 78 ? 29.488 -6.680 -38.650 1.00 87.06 78 GLY A O 1
ATOM 576 N N . TYR A 1 79 ? 27.403 -6.137 -39.312 1.00 91.56 79 TYR A N 1
ATOM 577 C CA . TYR A 1 79 ? 26.756 -7.370 -38.873 1.00 91.56 79 TYR A CA 1
ATOM 578 C C . TYR A 1 79 ? 26.687 -8.386 -40.008 1.00 91.56 79 TYR A C 1
ATOM 580 O O . TYR A 1 79 ? 26.465 -8.038 -41.168 1.00 91.56 79 TYR A O 1
ATOM 588 N N . GLU A 1 80 ? 26.791 -9.658 -39.649 1.00 90.81 80 GLU A N 1
ATOM 589 C CA . GLU A 1 80 ? 26.384 -10.756 -40.510 1.00 90.81 80 GLU A CA 1
ATOM 590 C C . GLU A 1 80 ? 24.870 -10.964 -40.385 1.00 90.81 80 GLU A C 1
ATOM 592 O O . GLU A 1 80 ? 24.352 -11.115 -39.278 1.00 90.81 80 GLU A O 1
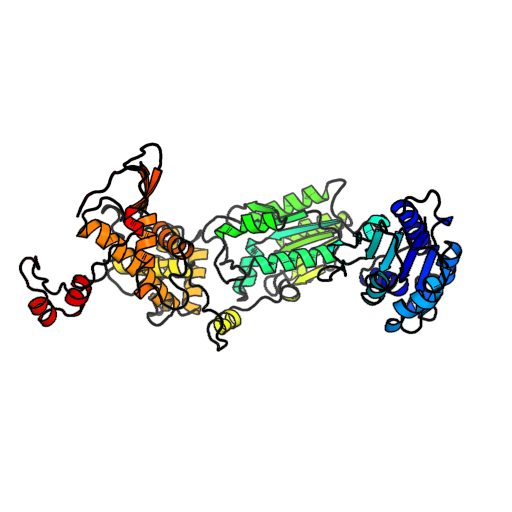ATOM 597 N N . THR A 1 81 ? 24.143 -10.932 -41.502 1.00 89.38 81 THR A N 1
ATOM 598 C CA . THR A 1 81 ? 22.685 -11.089 -41.503 1.00 89.38 81 THR A CA 1
ATOM 599 C C . THR A 1 81 ? 22.299 -12.548 -41.693 1.00 89.38 81 THR A C 1
ATOM 601 O O . THR A 1 81 ? 22.724 -13.207 -42.642 1.00 89.38 81 THR A O 1
ATOM 604 N N . PHE A 1 82 ? 21.459 -13.050 -40.792 1.00 88.25 82 PHE A N 1
ATOM 605 C CA . PHE A 1 82 ? 20.948 -14.412 -40.824 1.00 88.25 82 PHE A CA 1
ATOM 606 C C . PHE A 1 82 ? 19.422 -14.383 -40.905 1.00 88.25 82 PHE A C 1
ATOM 608 O O . PHE A 1 82 ? 18.766 -13.679 -40.136 1.00 88.25 82 PHE A O 1
ATOM 615 N N . ASP A 1 83 ? 18.868 -15.104 -41.879 1.00 85.12 83 ASP A N 1
ATOM 616 C CA . ASP A 1 83 ? 17.431 -15.130 -42.147 1.00 85.12 83 ASP A CA 1
ATOM 617 C C . ASP A 1 83 ? 16.768 -16.331 -41.471 1.00 85.12 83 ASP A C 1
ATOM 619 O O . ASP A 1 83 ? 17.233 -17.466 -41.611 1.00 85.12 83 ASP A O 1
ATOM 623 N N . ILE A 1 84 ? 15.681 -16.088 -40.736 1.00 82.19 84 ILE A N 1
ATOM 624 C CA . ILE A 1 84 ? 14.952 -17.130 -40.007 1.00 82.19 84 ILE A CA 1
ATOM 625 C C . ILE A 1 84 ? 13.462 -17.025 -40.276 1.00 82.19 84 ILE A C 1
ATOM 627 O O . ILE A 1 84 ? 12.781 -16.130 -39.791 1.00 82.19 84 ILE A O 1
ATOM 631 N N . SER A 1 85 ? 12.917 -18.029 -40.959 1.00 75.81 85 SER A N 1
ATOM 632 C CA . SER A 1 85 ? 11.481 -18.081 -41.244 1.00 75.81 85 SER A CA 1
ATOM 633 C C . SER A 1 85 ? 10.640 -18.614 -40.069 1.00 75.81 85 SER A C 1
ATOM 635 O O . SER A 1 85 ? 9.449 -18.323 -40.000 1.00 75.81 85 SER A O 1
ATOM 637 N N . HIS A 1 86 ? 11.229 -19.392 -39.144 1.00 77.31 86 HIS A N 1
ATOM 638 C CA . HIS A 1 86 ? 10.529 -20.027 -38.012 1.00 77.31 86 HIS A CA 1
ATOM 639 C C . HIS A 1 86 ? 11.252 -19.763 -36.680 1.00 77.31 86 HIS A C 1
ATOM 641 O O . HIS A 1 86 ? 12.290 -20.371 -36.402 1.00 77.31 86 HIS A O 1
ATOM 647 N N . ARG A 1 87 ? 10.681 -18.893 -35.835 1.00 72.50 87 ARG A N 1
ATOM 648 C CA . ARG A 1 87 ? 11.285 -18.443 -34.564 1.00 72.50 87 ARG A CA 1
ATOM 649 C C . ARG A 1 87 ? 11.576 -19.565 -33.564 1.00 72.50 87 ARG A C 1
ATOM 651 O O . ARG A 1 87 ? 12.643 -19.561 -32.965 1.00 72.50 87 ARG A O 1
ATOM 658 N N . GLU A 1 88 ? 10.705 -20.568 -33.469 1.00 74.44 88 GLU A N 1
ATOM 659 C CA . GLU A 1 88 ? 10.878 -21.717 -32.558 1.00 74.44 88 GLU A CA 1
ATOM 660 C C . GLU A 1 88 ? 12.168 -22.515 -32.832 1.00 74.44 88 GLU A C 1
ATOM 662 O O . GLU A 1 88 ? 12.707 -23.169 -31.945 1.00 74.44 88 GLU A O 1
ATOM 667 N N . SER A 1 89 ? 12.691 -22.443 -34.062 1.00 77.50 89 SER A N 1
ATOM 668 C CA . SER A 1 89 ? 13.922 -23.130 -34.483 1.00 77.50 89 SER A CA 1
ATOM 669 C C . SER A 1 89 ? 15.168 -22.238 -34.464 1.00 77.50 89 SER A C 1
ATOM 671 O O . SER A 1 89 ? 16.241 -22.654 -34.904 1.00 77.50 89 SER A O 1
ATOM 673 N N . MET A 1 90 ? 15.046 -21.002 -33.971 1.00 81.38 90 MET A N 1
ATOM 674 C CA . MET A 1 90 ? 16.088 -19.985 -34.088 1.00 81.38 90 MET A CA 1
ATOM 675 C C . MET A 1 90 ? 17.391 -20.385 -33.391 1.00 81.38 90 MET A C 1
ATOM 677 O O . MET A 1 90 ? 18.461 -20.303 -33.997 1.00 81.38 90 MET A O 1
ATOM 681 N N . ALA A 1 91 ? 17.316 -20.871 -32.150 1.00 81.88 91 ALA A N 1
ATOM 682 C CA . ALA A 1 91 ? 18.502 -21.321 -31.426 1.00 81.88 91 ALA A CA 1
ATOM 683 C C . ALA A 1 91 ? 19.199 -22.495 -32.138 1.00 81.88 91 ALA A C 1
ATOM 685 O O . ALA A 1 91 ? 20.423 -22.500 -32.252 1.00 81.88 91 ALA A O 1
ATOM 686 N N . ASP A 1 92 ? 18.439 -23.461 -32.665 1.00 82.69 92 ASP A N 1
ATOM 687 C CA . ASP A 1 92 ? 18.989 -24.608 -33.399 1.00 82.69 92 ASP A CA 1
ATOM 688 C C . ASP A 1 92 ? 19.704 -24.185 -34.685 1.00 82.69 92 ASP A C 1
ATOM 690 O O . ASP A 1 92 ? 20.814 -24.649 -34.961 1.00 82.69 92 ASP A O 1
ATOM 694 N N . ALA A 1 93 ? 19.096 -23.279 -35.450 1.00 83.25 93 ALA A N 1
ATOM 695 C CA . ALA A 1 93 ? 19.665 -22.764 -36.688 1.00 83.25 93 ALA A CA 1
ATOM 696 C C . ALA A 1 93 ? 20.982 -22.011 -36.437 1.00 83.25 93 ALA A C 1
ATOM 698 O O . ALA A 1 93 ? 21.978 -22.258 -37.123 1.00 83.25 93 ALA A O 1
ATOM 699 N N . LEU A 1 94 ? 21.016 -21.160 -35.406 1.00 84.81 94 LEU A N 1
ATOM 700 C CA . LEU A 1 94 ? 22.217 -20.424 -35.010 1.00 84.81 94 LEU A CA 1
ATOM 701 C C . LEU A 1 94 ? 23.331 -21.355 -34.532 1.00 84.81 94 LEU A C 1
ATOM 703 O O . LEU A 1 94 ? 24.483 -21.194 -34.935 1.00 84.81 94 LEU A O 1
ATOM 707 N N . ILE A 1 95 ? 22.998 -22.361 -33.718 1.00 83.19 95 ILE A N 1
ATOM 708 C CA . ILE A 1 95 ? 23.966 -23.363 -33.258 1.00 83.19 95 ILE A CA 1
ATOM 709 C C . ILE A 1 95 ? 24.587 -24.091 -34.446 1.00 83.19 95 ILE A C 1
ATOM 711 O O . ILE A 1 95 ? 25.810 -24.210 -34.516 1.00 83.19 95 ILE A O 1
ATOM 715 N N . MET A 1 96 ? 23.775 -24.555 -35.394 1.00 81.81 96 MET A N 1
ATOM 716 C CA . MET A 1 96 ? 24.261 -25.283 -36.566 1.00 81.81 96 MET A CA 1
ATOM 717 C C . MET A 1 96 ? 25.159 -24.433 -37.469 1.00 81.81 96 MET A C 1
ATOM 719 O O . MET A 1 96 ? 26.153 -24.946 -37.980 1.00 81.81 96 MET A O 1
ATOM 723 N N . HIS A 1 97 ? 24.828 -23.155 -37.664 1.00 81.38 97 HIS A N 1
ATOM 724 C CA . HIS A 1 97 ? 25.531 -22.298 -38.619 1.00 81.38 97 HIS A CA 1
ATOM 725 C C . HIS A 1 97 ? 26.789 -21.643 -38.036 1.00 81.38 97 HIS A C 1
ATOM 727 O O . HIS A 1 97 ? 27.820 -21.606 -38.703 1.00 81.38 97 HIS A O 1
ATOM 733 N N . TYR A 1 98 ? 26.726 -21.178 -36.785 1.00 81.00 98 TYR A N 1
ATOM 734 C CA . TYR A 1 98 ? 27.773 -20.340 -36.190 1.00 81.00 98 TYR A CA 1
ATOM 735 C C . TYR A 1 98 ? 28.611 -21.043 -35.124 1.00 81.00 98 TYR A C 1
ATOM 737 O O . TYR A 1 98 ? 29.791 -20.739 -34.982 1.00 81.00 98 TYR A O 1
ATOM 745 N N . PHE A 1 99 ? 28.030 -21.995 -34.388 1.00 79.69 99 PHE A N 1
ATOM 746 C CA . PHE A 1 99 ? 28.662 -22.548 -33.183 1.00 79.69 99 PHE A CA 1
ATOM 747 C C . PHE A 1 99 ? 29.091 -24.019 -33.312 1.00 79.69 99 PHE A C 1
ATOM 749 O O . PHE A 1 99 ? 29.932 -24.476 -32.547 1.00 79.69 99 PHE A O 1
ATOM 756 N N . SER A 1 100 ? 28.551 -24.778 -34.272 1.00 71.94 100 SER A N 1
ATOM 757 C CA . SER A 1 100 ? 28.818 -26.225 -34.400 1.00 71.94 100 SER A CA 1
ATOM 758 C C . SER A 1 100 ? 30.161 -26.558 -35.053 1.00 71.94 100 SER A C 1
ATOM 760 O O . SER A 1 100 ? 30.684 -27.653 -34.851 1.00 71.94 100 SER A O 1
ATOM 762 N N . PHE A 1 101 ? 30.713 -25.635 -35.843 1.00 61.91 101 PHE A N 1
ATOM 763 C CA . PHE A 1 101 ? 31.947 -25.839 -36.610 1.00 61.91 101 PHE A CA 1
ATOM 764 C C . PHE A 1 101 ? 33.106 -24.941 -36.162 1.00 61.91 101 PHE A C 1
ATOM 766 O O . PHE A 1 101 ? 34.192 -25.039 -36.732 1.00 61.91 101 PHE A O 1
ATOM 773 N N . ASP A 1 102 ? 32.896 -24.083 -35.160 1.00 62.81 102 ASP A N 1
ATOM 774 C CA . ASP A 1 102 ? 33.931 -23.176 -34.668 1.00 62.81 102 ASP A CA 1
ATOM 775 C C . ASP A 1 102 ? 34.766 -23.880 -33.579 1.00 62.81 102 ASP A C 1
ATOM 777 O O . ASP A 1 102 ? 34.211 -24.326 -32.573 1.00 62.81 102 ASP A O 1
ATOM 781 N N . PRO A 1 103 ? 36.089 -24.046 -33.763 1.00 56.12 103 PRO A N 1
ATOM 782 C CA . PRO A 1 103 ? 36.933 -24.790 -32.827 1.00 56.12 103 PRO A CA 1
ATOM 783 C C . PRO A 1 103 ? 37.295 -23.996 -31.562 1.00 56.12 103 PRO A C 1
ATOM 785 O O . PRO A 1 103 ? 37.904 -24.558 -30.650 1.00 56.12 103 PRO A O 1
ATOM 788 N N . GLU A 1 104 ? 36.974 -22.700 -31.508 1.00 71.00 104 GLU A N 1
ATOM 789 C CA . GLU A 1 104 ? 37.309 -21.829 -30.383 1.00 71.00 104 GLU A CA 1
ATOM 790 C C . GLU A 1 104 ? 36.130 -21.691 -29.404 1.00 71.00 104 GLU A C 1
ATOM 792 O O . GLU A 1 104 ? 35.061 -21.219 -29.794 1.00 71.00 104 GLU A O 1
ATOM 797 N N . PRO A 1 105 ? 36.307 -22.058 -28.121 1.00 77.38 105 PRO A N 1
ATOM 798 C CA . PRO A 1 105 ? 35.288 -21.841 -27.101 1.00 77.38 105 PRO A CA 1
ATOM 799 C C . PRO A 1 105 ? 35.059 -20.342 -26.863 1.00 77.38 105 PRO A C 1
ATOM 801 O O . PRO A 1 105 ? 35.985 -19.533 -26.944 1.00 77.38 105 PRO A O 1
ATOM 804 N N . ILE A 1 106 ? 33.821 -19.974 -26.541 1.00 84.81 106 ILE A N 1
ATOM 805 C CA . ILE A 1 106 ? 33.411 -18.575 -26.383 1.00 84.81 106 ILE A CA 1
ATOM 806 C C . ILE A 1 106 ? 33.863 -18.011 -25.037 1.00 84.81 106 ILE A C 1
ATOM 808 O O . ILE A 1 106 ? 33.659 -18.642 -24.001 1.00 84.81 106 ILE A O 1
ATOM 812 N N . ASP A 1 107 ? 34.420 -16.799 -25.062 1.00 85.44 107 ASP A N 1
ATOM 813 C CA . ASP A 1 107 ? 34.794 -16.014 -23.880 1.00 85.44 107 ASP A CA 1
ATOM 814 C C . ASP A 1 107 ? 33.720 -14.981 -23.493 1.00 85.44 107 ASP A C 1
ATOM 816 O O . ASP A 1 107 ? 33.534 -14.698 -22.312 1.00 85.44 107 ASP A O 1
ATOM 820 N N . GLU A 1 108 ? 32.994 -14.418 -24.462 1.00 87.94 108 GLU A N 1
ATOM 821 C CA . GLU A 1 108 ? 31.869 -13.509 -24.204 1.00 87.94 108 GLU A CA 1
ATOM 822 C C . GLU A 1 108 ? 30.709 -13.806 -25.161 1.00 87.94 108 GLU A C 1
ATOM 824 O O . GLU A 1 108 ? 30.893 -13.814 -26.379 1.00 87.94 108 GLU A O 1
ATOM 829 N N . LEU A 1 109 ? 29.506 -14.005 -24.625 1.00 89.75 109 LEU A N 1
ATOM 830 C CA . LEU A 1 109 ? 28.283 -14.135 -25.415 1.00 89.75 109 LEU A CA 1
ATOM 831 C C . LEU A 1 109 ? 27.283 -13.063 -24.987 1.00 89.75 109 LEU A C 1
ATOM 833 O O . LEU A 1 109 ? 26.854 -13.040 -23.837 1.00 89.75 109 LEU A O 1
ATOM 837 N N . ILE A 1 110 ? 26.893 -12.196 -25.916 1.00 91.06 110 ILE A N 1
ATOM 838 C CA . ILE A 1 110 ? 25.906 -11.140 -25.696 1.00 91.06 110 ILE A CA 1
ATOM 839 C C . ILE A 1 110 ? 24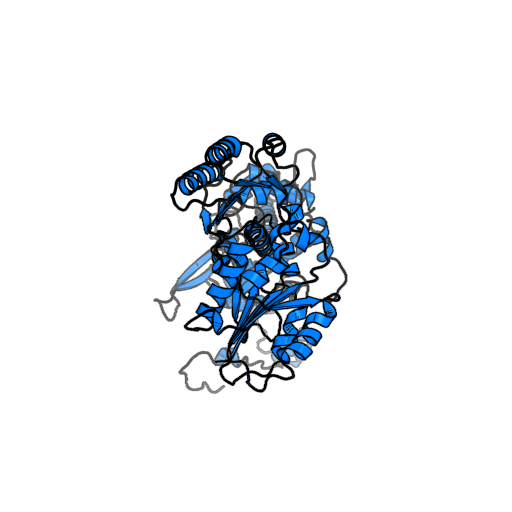.695 -11.431 -26.580 1.00 91.06 110 ILE A C 1
ATOM 841 O O . ILE A 1 110 ? 24.805 -11.454 -27.806 1.00 91.06 110 ILE A O 1
ATOM 845 N N . LEU A 1 111 ? 23.541 -11.654 -25.957 1.00 90.81 111 LEU A N 1
ATOM 846 C CA . LEU A 1 111 ? 22.269 -11.886 -26.636 1.00 90.81 111 LEU A CA 1
ATOM 847 C C . LEU A 1 111 ? 21.382 -10.656 -26.467 1.00 90.81 111 LEU A C 1
ATOM 849 O O . LEU A 1 111 ? 21.054 -10.298 -25.342 1.00 90.81 111 LEU A O 1
ATOM 853 N N . VAL A 1 112 ? 20.980 -10.015 -27.561 1.00 90.44 112 VAL A N 1
ATOM 854 C CA . VAL A 1 112 ? 20.042 -8.887 -27.540 1.00 90.44 112 VAL A CA 1
ATOM 855 C C . VAL A 1 112 ? 18.661 -9.401 -27.916 1.00 90.44 112 VAL A C 1
ATOM 857 O O . VAL A 1 112 ? 18.380 -9.618 -29.094 1.00 90.44 112 VAL A O 1
ATOM 860 N N . THR A 1 113 ? 17.835 -9.670 -26.908 1.00 86.62 113 THR A N 1
ATOM 861 C CA . THR A 1 113 ? 16.502 -10.257 -27.075 1.00 86.62 113 THR A CA 1
ATOM 862 C C . THR A 1 113 ? 15.684 -10.154 -25.787 1.00 86.62 113 THR A C 1
ATOM 864 O O . THR A 1 113 ?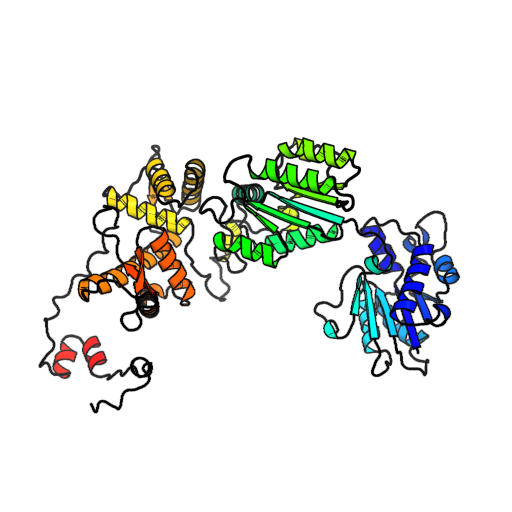 16.218 -10.131 -24.678 1.00 86.62 113 THR A O 1
ATOM 867 N N . THR A 1 114 ? 14.365 -10.128 -25.941 1.00 78.56 114 THR A N 1
ATOM 868 C CA . THR A 1 114 ? 13.373 -10.368 -24.887 1.00 78.56 114 THR A CA 1
ATOM 869 C C . THR A 1 114 ? 12.537 -11.617 -25.149 1.00 78.56 114 THR A C 1
ATOM 871 O O . THR A 1 114 ? 11.508 -11.821 -24.504 1.00 78.56 114 THR A O 1
ATOM 874 N N . ASN A 1 115 ? 12.965 -12.457 -26.092 1.00 81.75 115 ASN A N 1
ATOM 875 C CA . ASN A 1 115 ? 12.323 -13.720 -26.405 1.00 81.75 115 ASN A CA 1
ATOM 876 C C . ASN A 1 115 ? 13.049 -14.883 -25.691 1.00 81.75 115 ASN A C 1
ATOM 878 O O . ASN A 1 115 ? 14.260 -15.054 -25.878 1.00 81.75 115 ASN A O 1
ATOM 882 N N . PRO A 1 116 ? 12.341 -15.722 -24.905 1.00 77.75 116 PRO A N 1
ATOM 883 C CA . PRO A 1 116 ? 12.933 -16.906 -24.285 1.00 77.75 116 PRO A CA 1
ATOM 884 C C . PRO A 1 116 ? 13.482 -17.945 -25.280 1.00 77.75 116 PRO A C 1
ATOM 886 O O . PRO A 1 116 ? 14.328 -18.750 -24.889 1.00 77.75 116 PRO A O 1
ATOM 889 N N . ASP A 1 117 ? 13.081 -17.923 -26.556 1.00 77.50 117 ASP A N 1
ATOM 890 C CA . ASP A 1 117 ? 13.508 -18.901 -27.575 1.00 77.50 117 ASP A CA 1
ATOM 891 C C . ASP A 1 117 ? 15.025 -18.915 -27.842 1.00 77.50 117 ASP A C 1
ATOM 893 O O . ASP A 1 117 ? 15.559 -19.895 -28.366 1.00 77.50 117 ASP A O 1
ATOM 897 N N . LEU A 1 118 ? 15.745 -17.849 -27.469 1.00 77.25 118 LEU A N 1
ATOM 898 C CA . LEU A 1 118 ? 17.207 -17.761 -27.577 1.00 77.25 118 LEU A CA 1
ATOM 899 C C . LEU A 1 118 ? 17.951 -18.223 -26.320 1.00 77.25 118 LEU A C 1
ATOM 901 O O . LEU A 1 118 ? 19.152 -18.483 -26.387 1.00 77.25 118 LEU A O 1
ATOM 905 N N . ILE A 1 119 ? 17.261 -18.400 -25.190 1.00 76.94 119 ILE A N 1
ATOM 906 C CA . ILE A 1 119 ? 17.863 -18.895 -23.941 1.00 76.94 119 ILE A CA 1
ATOM 907 C C . ILE A 1 119 ? 18.504 -20.289 -24.114 1.00 76.94 119 ILE A C 1
ATOM 909 O O . ILE A 1 119 ? 19.602 -20.495 -23.596 1.00 76.94 119 ILE A O 1
ATOM 913 N N . PRO A 1 120 ? 17.937 -21.252 -24.876 1.00 79.94 120 PRO A N 1
ATOM 914 C CA . PRO A 1 120 ? 18.579 -22.548 -25.122 1.00 79.94 120 PRO A CA 1
ATOM 915 C C . PRO A 1 120 ? 19.989 -22.471 -25.729 1.00 79.94 120 PRO A C 1
ATOM 917 O O . PRO A 1 120 ? 20.763 -23.422 -25.587 1.00 79.94 120 PRO A O 1
ATOM 920 N N . LEU A 1 121 ? 20.344 -21.354 -26.375 1.00 79.69 121 LEU A N 1
ATOM 921 C CA . LEU A 1 121 ? 21.679 -21.107 -26.919 1.00 79.69 121 LEU A CA 1
ATOM 922 C C . LEU A 1 121 ? 22.726 -20.996 -25.796 1.00 79.69 121 LEU A C 1
ATOM 924 O O . LEU A 1 121 ? 23.816 -21.546 -25.925 1.00 79.69 121 LEU A O 1
ATOM 928 N N . VAL A 1 122 ? 22.355 -20.418 -24.648 1.00 80.12 122 VAL A N 1
ATOM 929 C CA . VAL A 1 122 ? 23.199 -20.319 -23.441 1.00 80.12 122 VAL A CA 1
ATOM 930 C C . VAL A 1 122 ? 23.651 -21.701 -22.953 1.00 80.12 122 VAL A C 1
ATOM 932 O O . VAL A 1 122 ? 24.808 -21.873 -22.581 1.00 80.12 122 VAL A O 1
ATOM 935 N N . ARG A 1 123 ? 22.771 -22.713 -23.004 1.00 76.12 123 ARG A N 1
ATOM 936 C CA . ARG A 1 123 ? 23.080 -24.085 -22.549 1.00 76.12 123 ARG A CA 1
ATOM 937 C C . ARG A 1 123 ? 23.986 -24.866 -23.499 1.00 76.12 123 ARG A C 1
ATOM 939 O O . ARG A 1 123 ? 24.689 -25.775 -23.069 1.00 76.12 123 ARG A O 1
ATOM 946 N N . ARG A 1 124 ? 23.858 -24.625 -24.804 1.00 78.81 124 ARG A N 1
ATOM 947 C CA . ARG A 1 124 ? 24.318 -25.567 -25.843 1.00 78.81 124 ARG A CA 1
ATOM 948 C C . ARG A 1 124 ? 25.611 -25.153 -26.524 1.00 78.81 124 ARG A C 1
ATOM 950 O O . ARG A 1 124 ? 26.187 -25.955 -27.257 1.00 78.81 124 ARG A O 1
ATOM 957 N N . VAL A 1 125 ? 26.056 -23.925 -26.302 1.00 82.75 125 VAL A N 1
ATOM 958 C CA . VAL A 1 125 ? 27.274 -23.398 -26.905 1.00 82.75 125 VAL A CA 1
ATOM 959 C C . VAL A 1 125 ? 28.488 -23.706 -26.029 1.00 82.75 125 VAL A C 1
ATOM 961 O O . VAL A 1 125 ? 28.410 -23.706 -24.803 1.00 82.75 125 VAL A O 1
ATOM 964 N N . GLN A 1 126 ? 29.622 -24.009 -26.663 1.00 79.06 126 GLN A N 1
ATOM 965 C CA . GLN A 1 126 ? 30.864 -24.314 -25.955 1.00 79.06 126 GLN A CA 1
ATOM 966 C C . GLN A 1 126 ? 31.508 -23.027 -25.428 1.00 79.06 126 GLN A C 1
ATOM 968 O O . GLN A 1 126 ? 31.927 -22.168 -26.203 1.00 79.06 126 GLN A O 1
ATOM 973 N N . THR A 1 127 ? 31.609 -22.904 -24.107 1.00 83.44 127 THR A N 1
ATOM 974 C CA . THR A 1 127 ? 32.151 -21.727 -23.417 1.00 83.44 127 THR A CA 1
ATOM 975 C C . THR A 1 127 ? 33.460 -22.038 -22.687 1.00 83.44 127 THR A C 1
ATOM 977 O O . THR A 1 127 ? 33.749 -23.184 -22.327 1.00 83.44 127 THR A O 1
ATOM 980 N N . THR A 1 128 ? 34.293 -21.018 -22.472 1.00 82.25 128 THR A N 1
ATOM 981 C CA . THR A 1 128 ? 35.477 -21.125 -21.608 1.00 82.25 128 THR A CA 1
ATOM 982 C C . THR A 1 128 ? 35.094 -21.080 -20.125 1.00 82.25 128 THR A C 1
ATOM 984 O O . THR A 1 128 ? 34.004 -20.664 -19.745 1.00 82.25 128 THR A O 1
ATOM 987 N N . ARG A 1 129 ? 36.012 -21.482 -19.232 1.00 77.81 129 ARG A N 1
ATOM 988 C CA . ARG A 1 129 ? 35.776 -21.488 -17.768 1.00 77.81 129 ARG A CA 1
ATOM 989 C C . ARG A 1 129 ? 35.495 -20.109 -17.159 1.00 77.81 129 ARG A C 1
ATOM 991 O O . ARG A 1 129 ? 35.033 -20.038 -16.027 1.00 77.81 129 ARG A O 1
ATOM 998 N N . HIS A 1 130 ? 35.836 -19.039 -17.871 1.00 79.44 130 HIS A N 1
ATOM 999 C CA . HIS A 1 130 ? 35.626 -17.656 -17.445 1.00 79.44 130 HIS A CA 1
ATOM 1000 C C . HIS A 1 130 ? 34.715 -16.903 -18.413 1.00 79.44 130 HIS A C 1
ATOM 1002 O O . HIS A 1 130 ? 34.751 -15.673 -18.450 1.00 79.44 130 HIS A O 1
ATOM 1008 N N . ALA A 1 131 ? 33.936 -17.638 -19.210 1.00 82.31 131 ALA A N 1
ATOM 1009 C CA . ALA A 1 131 ? 33.034 -17.030 -20.159 1.00 82.31 131 ALA A CA 1
ATOM 1010 C C . ALA A 1 131 ? 31.976 -16.200 -19.435 1.00 82.31 131 ALA A C 1
ATOM 1012 O O . ALA A 1 131 ? 31.426 -16.632 -18.420 1.00 82.31 131 ALA A O 1
ATOM 1013 N N . ARG A 1 132 ? 31.679 -15.017 -19.967 1.00 86.56 132 ARG A N 1
ATOM 1014 C CA . ARG A 1 132 ? 30.591 -14.174 -19.466 1.00 86.56 132 ARG A CA 1
ATOM 1015 C C . ARG A 1 132 ? 29.464 -14.173 -20.479 1.00 86.56 132 ARG A C 1
ATOM 1017 O O . ARG A 1 132 ? 29.681 -13.946 -21.669 1.00 86.56 132 ARG A O 1
ATOM 1024 N N . ILE A 1 133 ? 28.258 -14.417 -19.988 1.00 87.69 133 ILE A N 1
ATOM 1025 C CA . ILE A 1 133 ? 27.049 -14.413 -20.800 1.00 87.69 133 ILE A CA 1
ATOM 1026 C C . ILE A 1 133 ? 26.198 -13.233 -20.349 1.00 87.69 133 ILE A C 1
ATOM 1028 O O . ILE A 1 133 ? 25.966 -13.039 -19.153 1.00 87.69 133 ILE A O 1
ATOM 1032 N N . ARG A 1 134 ? 25.770 -12.417 -21.310 1.00 88.62 134 ARG A N 1
ATOM 1033 C CA . ARG A 1 134 ? 24.937 -11.240 -21.079 1.00 88.62 134 ARG A CA 1
ATOM 1034 C C . ARG A 1 134 ? 23.681 -11.324 -21.916 1.00 88.62 134 ARG A C 1
ATOM 1036 O O . ARG A 1 134 ? 23.741 -11.691 -23.088 1.00 88.62 134 ARG A O 1
ATOM 1043 N N . VAL A 1 135 ? 22.569 -10.919 -21.324 1.00 88.81 135 VAL A N 1
ATOM 1044 C CA . VAL A 1 135 ? 21.314 -10.729 -22.047 1.00 88.81 135 VAL A CA 1
ATOM 1045 C C . VAL A 1 135 ? 20.942 -9.262 -21.970 1.00 88.81 135 VAL A C 1
ATOM 1047 O O . VAL A 1 135 ? 20.841 -8.686 -20.886 1.00 88.81 135 VAL A O 1
ATOM 1050 N N . TRP A 1 136 ? 20.783 -8.654 -23.137 1.00 88.94 136 TRP A N 1
ATOM 1051 C CA . TRP A 1 136 ? 20.348 -7.282 -23.301 1.00 88.94 136 TRP A CA 1
ATOM 1052 C C . TRP A 1 136 ? 18.912 -7.271 -23.779 1.00 88.94 136 TRP A C 1
ATOM 1054 O O . TRP A 1 136 ? 18.606 -7.711 -24.883 1.00 88.94 136 TRP A O 1
ATOM 1064 N N . GLY A 1 137 ? 18.021 -6.764 -22.945 1.00 82.62 137 GLY A N 1
ATOM 1065 C CA . GLY A 1 137 ? 16.600 -6.784 -23.238 1.00 82.62 137 GLY A CA 1
ATOM 1066 C C . GLY A 1 137 ? 15.884 -5.655 -22.532 1.00 82.62 137 GLY A C 1
ATOM 1067 O O . GLY A 1 137 ? 16.419 -5.035 -21.621 1.00 82.62 137 GLY A O 1
ATOM 1068 N N . SER A 1 138 ? 14.659 -5.390 -22.960 1.00 70.88 138 SER A N 1
ATOM 1069 C CA . SER A 1 138 ? 13.785 -4.414 -22.307 1.00 70.88 138 SER A CA 1
ATOM 1070 C C . SER A 1 138 ? 13.073 -4.974 -21.064 1.00 70.88 138 SER A C 1
ATOM 1072 O O . SER A 1 138 ? 12.492 -4.219 -20.282 1.00 70.88 138 SER A O 1
ATOM 1074 N N . GLU A 1 139 ? 13.118 -6.298 -20.887 1.00 72.75 139 GLU A N 1
ATOM 1075 C CA . GLU A 1 139 ? 12.552 -7.070 -19.782 1.00 72.75 139 GLU A CA 1
ATOM 1076 C C . GLU A 1 139 ? 13.512 -8.199 -19.407 1.00 72.75 139 GLU A C 1
ATOM 1078 O O . GLU A 1 139 ? 14.136 -8.813 -20.276 1.00 72.75 139 GLU A O 1
ATOM 1083 N N . ASP A 1 140 ? 13.611 -8.470 -18.108 1.00 75.69 140 ASP A N 1
ATOM 1084 C CA . ASP A 1 140 ? 14.451 -9.537 -17.578 1.00 75.69 140 ASP A CA 1
ATOM 1085 C C . ASP A 1 140 ? 13.730 -10.884 -17.697 1.00 75.69 140 ASP A C 1
ATOM 1087 O O . ASP A 1 140 ? 12.984 -11.299 -16.808 1.00 75.69 140 ASP A O 1
ATOM 1091 N N . VAL A 1 141 ? 13.947 -11.553 -18.829 1.00 72.56 141 VAL A N 1
ATOM 1092 C CA . VAL A 1 141 ? 13.399 -12.885 -19.130 1.00 72.56 141 VAL A CA 1
ATOM 1093 C C . VAL A 1 141 ? 14.091 -14.020 -18.369 1.00 72.56 141 VAL A C 1
ATOM 1095 O O . VAL A 1 141 ? 13.699 -15.176 -18.507 1.00 72.56 141 VAL A O 1
ATOM 1098 N N . LEU A 1 142 ? 15.122 -13.712 -17.575 1.00 71.12 142 LEU A N 1
ATOM 1099 C CA . LEU A 1 142 ? 15.896 -14.702 -16.828 1.00 71.12 142 LEU A CA 1
ATOM 1100 C C . LEU A 1 142 ? 15.355 -14.902 -15.408 1.00 71.12 142 LEU A C 1
ATOM 1102 O O . LEU A 1 142 ? 15.635 -15.933 -14.790 1.00 71.12 142 LEU A O 1
ATOM 1106 N N . LYS A 1 143 ? 14.541 -13.971 -14.893 1.00 67.12 143 LYS A N 1
ATOM 1107 C CA . LYS A 1 143 ? 13.916 -14.088 -13.568 1.00 67.12 143 LYS A CA 1
ATOM 1108 C C . LYS A 1 143 ? 13.020 -15.322 -13.474 1.00 67.12 143 LYS A C 1
ATOM 1110 O O . LYS A 1 143 ? 12.065 -15.473 -14.227 1.00 67.12 143 LYS A O 1
ATOM 1115 N N . GLY A 1 144 ? 13.321 -16.188 -12.506 1.00 64.19 144 GLY A N 1
ATOM 1116 C CA . GLY A 1 144 ? 12.613 -17.457 -12.302 1.00 64.19 144 GLY A CA 1
ATOM 1117 C C . GLY A 1 144 ? 13.152 -18.623 -13.137 1.00 64.19 144 GLY A C 1
ATOM 1118 O O . GLY A 1 144 ? 12.630 -19.730 -13.030 1.00 64.19 144 GLY A O 1
ATOM 1119 N N . THR A 1 145 ? 14.202 -18.405 -13.934 1.00 72.56 145 THR A N 1
ATOM 1120 C CA . THR A 1 145 ? 14.941 -19.473 -14.619 1.00 72.56 145 THR A CA 1
ATOM 1121 C C . THR A 1 145 ? 16.203 -19.848 -13.841 1.00 72.56 145 THR A C 1
ATOM 1123 O O . THR A 1 145 ? 16.682 -19.087 -13.003 1.00 72.56 145 THR A O 1
ATOM 1126 N N . GLU A 1 146 ? 16.784 -21.008 -14.149 1.00 68.50 146 GLU A N 1
ATOM 1127 C CA . GLU A 1 146 ? 18.056 -21.464 -13.564 1.00 68.50 146 GLU A CA 1
ATOM 1128 C C . GLU A 1 146 ? 19.264 -20.565 -13.897 1.00 68.50 146 GLU A C 1
ATOM 1130 O O . GLU A 1 146 ? 20.325 -20.740 -13.314 1.00 68.50 146 GLU A O 1
ATOM 1135 N N . PHE A 1 147 ? 19.112 -19.607 -14.819 1.00 68.94 147 PHE A N 1
ATOM 1136 C CA . PHE A 1 147 ? 20.185 -18.735 -15.307 1.00 68.94 147 PHE A CA 1
ATOM 1137 C C . PHE A 1 147 ? 20.237 -17.368 -14.629 1.00 68.94 147 PHE A C 1
ATOM 1139 O O . PHE A 1 147 ? 21.104 -16.565 -14.970 1.00 68.94 147 PHE A O 1
ATOM 1146 N N . ALA A 1 148 ? 19.311 -17.083 -13.709 1.00 67.38 148 ALA A N 1
ATOM 1147 C CA . ALA A 1 148 ? 19.193 -15.772 -13.074 1.00 67.38 148 ALA A CA 1
ATOM 1148 C C . ALA A 1 148 ? 20.487 -15.327 -12.364 1.00 67.38 148 ALA A C 1
ATOM 1150 O O . ALA A 1 148 ? 20.785 -14.136 -12.343 1.00 67.38 148 ALA A O 1
ATOM 1151 N N . ASP A 1 149 ? 21.259 -16.280 -11.829 1.00 68.88 149 ASP A N 1
ATOM 1152 C CA . ASP A 1 149 ? 22.495 -16.005 -11.087 1.00 68.88 149 ASP A CA 1
ATOM 1153 C C . ASP A 1 149 ? 23.761 -16.044 -11.969 1.00 68.88 149 ASP A C 1
ATOM 1155 O O . ASP A 1 149 ? 24.757 -15.392 -11.649 1.00 68.88 149 ASP A O 1
ATOM 1159 N N . ASP A 1 150 ? 23.724 -16.766 -13.095 1.00 74.19 150 ASP A N 1
ATOM 1160 C CA . ASP A 1 150 ? 24.891 -17.012 -13.960 1.00 74.19 150 ASP A CA 1
ATOM 1161 C C . ASP A 1 150 ? 24.967 -16.067 -15.175 1.00 74.19 150 ASP A C 1
ATOM 1163 O O . ASP A 1 150 ? 26.024 -15.928 -15.800 1.00 74.19 150 ASP A O 1
ATOM 1167 N N . VAL A 1 151 ? 23.858 -15.408 -15.531 1.00 81.69 151 VAL A N 1
ATOM 1168 C CA . VAL A 1 151 ? 23.753 -14.543 -16.714 1.00 81.69 151 VAL A CA 1
ATOM 1169 C C . VAL A 1 151 ? 23.510 -13.095 -16.303 1.00 81.69 151 VAL A C 1
ATOM 1171 O O . VAL A 1 151 ? 22.602 -12.775 -15.543 1.00 81.69 151 VAL A O 1
ATOM 1174 N N . ILE A 1 152 ? 24.307 -12.180 -16.856 1.00 83.62 152 ILE A N 1
ATOM 1175 C CA . ILE A 1 152 ? 24.203 -10.755 -16.538 1.00 83.62 152 ILE A CA 1
ATOM 1176 C C . ILE A 1 152 ? 23.121 -10.125 -17.418 1.00 83.62 152 ILE A C 1
ATOM 1178 O O . ILE A 1 152 ? 23.338 -9.892 -18.611 1.00 83.62 152 ILE A O 1
ATOM 1182 N N . PHE A 1 153 ? 21.976 -9.793 -16.827 1.00 83.44 153 PHE A N 1
ATOM 1183 C CA . PHE A 1 153 ? 20.959 -8.988 -17.499 1.00 83.44 153 PHE A CA 1
ATOM 1184 C C . PHE A 1 153 ? 21.331 -7.498 -17.490 1.00 83.44 153 PHE A C 1
ATOM 1186 O O . PHE A 1 153 ? 21.704 -6.942 -16.453 1.00 83.44 153 PHE A O 1
ATOM 1193 N N . GLN A 1 154 ? 21.220 -6.832 -18.641 1.00 81.38 154 GLN A N 1
ATOM 1194 C CA . GLN A 1 154 ? 21.352 -5.376 -18.749 1.00 81.38 154 GLN A CA 1
ATOM 1195 C C . GLN A 1 154 ? 20.226 -4.802 -19.615 1.00 81.38 154 GLN A C 1
ATOM 1197 O O . GLN A 1 154 ? 20.034 -5.270 -20.736 1.00 81.38 154 GLN A O 1
ATOM 1202 N N . PRO A 1 155 ? 19.513 -3.762 -19.153 1.00 79.56 155 PRO A N 1
ATOM 1203 C CA . PRO A 1 155 ? 18.538 -3.076 -19.986 1.00 79.56 155 PRO A CA 1
ATOM 1204 C C . PRO A 1 155 ? 19.196 -2.489 -21.237 1.00 79.56 155 PRO A C 1
ATOM 1206 O O . PRO A 1 155 ? 20.185 -1.752 -21.138 1.00 79.56 155 PRO A O 1
ATOM 1209 N N . VAL A 1 156 ? 18.655 -2.815 -22.412 1.00 77.62 156 VAL A N 1
ATOM 1210 C CA . VAL A 1 156 ? 19.197 -2.349 -23.701 1.00 77.62 156 VAL A CA 1
ATOM 1211 C C . VAL A 1 156 ? 19.120 -0.821 -23.825 1.00 77.62 156 VAL A C 1
ATOM 1213 O O . VAL A 1 156 ? 19.964 -0.189 -24.457 1.00 77.62 156 VAL A O 1
ATOM 1216 N N . GLU A 1 157 ? 18.151 -0.209 -23.150 1.00 71.56 157 GLU A N 1
ATOM 1217 C CA . GLU A 1 157 ? 17.926 1.231 -23.115 1.00 71.56 157 GLU A CA 1
ATOM 1218 C C . GLU A 1 157 ? 19.082 1.974 -22.430 1.00 71.56 157 GLU A C 1
ATOM 1220 O O . GLU A 1 157 ? 19.557 2.993 -22.934 1.00 71.56 157 GLU A O 1
ATOM 1225 N N . THR A 1 158 ? 19.601 1.415 -21.331 1.00 67.56 158 THR A N 1
ATOM 1226 C CA . THR A 1 158 ? 20.746 1.969 -20.593 1.00 67.56 158 THR A CA 1
ATOM 1227 C C . THR A 1 158 ? 22.014 1.977 -21.445 1.00 67.56 158 THR A C 1
ATOM 1229 O O . THR A 1 158 ? 22.829 2.891 -21.336 1.00 67.56 158 THR A O 1
ATOM 1232 N N . LEU A 1 159 ? 22.187 0.969 -22.303 1.00 67.69 159 LEU A N 1
ATOM 1233 C CA . LEU A 1 159 ? 23.351 0.837 -23.183 1.00 67.69 159 LEU A CA 1
ATOM 1234 C C . LEU A 1 159 ? 23.322 1.808 -24.359 1.00 67.69 159 LEU A C 1
ATOM 1236 O O . LEU A 1 159 ? 24.360 2.337 -24.745 1.00 67.69 159 LEU A O 1
ATOM 1240 N N . LEU A 1 160 ? 22.140 2.040 -24.922 1.00 63.88 160 LEU A N 1
ATOM 1241 C CA . LEU A 1 160 ? 21.972 2.896 -26.092 1.00 63.88 160 LEU A CA 1
ATOM 1242 C C . LEU A 1 160 ? 21.860 4.381 -25.737 1.00 63.88 160 LEU A C 1
ATOM 1244 O O . LEU A 1 160 ? 21.755 5.212 -26.635 1.00 63.88 160 LEU A O 1
ATOM 1248 N N . GLY A 1 161 ? 21.847 4.730 -24.445 1.00 55.75 161 GLY A N 1
ATOM 1249 C CA . GLY A 1 161 ? 21.599 6.103 -24.005 1.00 55.75 161 GLY A CA 1
ATOM 1250 C C . GLY A 1 161 ? 20.233 6.629 -24.458 1.00 55.75 161 GLY A C 1
ATOM 1251 O O . GLY A 1 161 ? 20.007 7.839 -24.436 1.00 55.75 161 GLY A O 1
ATOM 1252 N N . ILE A 1 162 ? 19.328 5.732 -24.870 1.00 57.19 162 ILE A N 1
ATOM 1253 C CA . ILE A 1 162 ? 17.942 6.066 -25.168 1.00 57.19 162 ILE A CA 1
ATOM 1254 C C . ILE A 1 162 ? 17.357 6.464 -23.823 1.00 57.19 162 ILE A C 1
ATOM 1256 O O . ILE A 1 162 ? 17.145 5.608 -22.965 1.00 57.19 162 ILE A O 1
ATOM 1260 N N . GLN A 1 163 ? 17.163 7.769 -23.612 1.00 49.34 163 GLN A N 1
ATOM 1261 C CA . GLN A 1 163 ? 16.507 8.280 -22.417 1.00 49.34 163 GLN A CA 1
ATOM 1262 C C . GLN A 1 163 ? 15.122 7.639 -22.330 1.00 49.34 163 GLN A C 1
ATOM 1264 O O . GLN A 1 163 ? 14.167 8.071 -22.977 1.00 49.34 163 GLN A O 1
ATOM 1269 N N . THR A 1 164 ? 15.004 6.584 -21.526 1.00 55.16 164 THR A N 1
ATOM 1270 C CA . THR A 1 164 ? 13.714 6.183 -20.991 1.00 55.16 164 THR A CA 1
ATOM 1271 C C . THR A 1 164 ? 13.198 7.398 -20.253 1.00 55.16 164 THR A C 1
ATOM 1273 O O . THR A 1 164 ? 13.894 7.914 -19.379 1.00 55.16 164 THR A O 1
ATOM 1276 N N . LYS A 1 165 ? 12.017 7.875 -20.637 1.00 70.50 165 LYS A N 1
ATOM 1277 C CA . LYS A 1 165 ? 11.390 9.022 -19.988 1.00 70.50 165 LYS A CA 1
ATOM 1278 C C . LYS A 1 165 ? 11.445 8.833 -18.474 1.00 70.50 165 LYS A C 1
ATOM 1280 O O . LYS A 1 165 ? 11.079 7.770 -17.971 1.00 70.50 165 LYS A O 1
ATOM 1285 N N . ASN A 1 166 ? 11.920 9.844 -17.762 1.00 80.94 166 ASN A N 1
ATOM 1286 C CA . ASN A 1 166 ? 11.925 9.801 -16.307 1.00 80.94 166 ASN A CA 1
ATOM 1287 C C . ASN A 1 166 ? 10.480 9.930 -15.811 1.00 80.94 166 ASN A C 1
ATOM 1289 O O . ASN A 1 166 ? 9.746 10.804 -16.273 1.00 80.94 166 ASN A O 1
ATOM 1293 N N . VAL A 1 167 ? 10.066 9.062 -14.892 1.00 86.94 167 VAL A N 1
ATOM 1294 C CA . VAL A 1 167 ? 8.703 9.014 -14.351 1.00 86.94 167 VAL A CA 1
ATOM 1295 C C . VAL A 1 167 ? 8.723 9.436 -12.887 1.00 86.94 167 VAL A C 1
ATOM 1297 O O . VAL A 1 167 ? 9.503 8.908 -12.091 1.00 86.94 167 VAL A O 1
ATOM 1300 N N . ALA A 1 168 ? 7.842 10.366 -12.528 1.00 90.56 168 ALA A N 1
ATOM 1301 C CA . ALA A 1 168 ? 7.563 10.732 -11.144 1.00 90.56 168 ALA A CA 1
ATOM 1302 C C . ALA A 1 168 ? 6.087 10.476 -10.824 1.00 90.56 168 ALA A C 1
ATOM 1304 O O . ALA A 1 168 ? 5.207 10.872 -11.589 1.00 90.56 168 ALA A O 1
ATOM 1305 N N . VAL A 1 169 ? 5.825 9.815 -9.697 1.00 92.88 169 VAL A N 1
ATOM 1306 C CA . VAL A 1 169 ? 4.488 9.388 -9.273 1.00 92.88 169 VAL A CA 1
ATOM 1307 C C . VAL A 1 169 ? 4.132 10.045 -7.943 1.00 92.88 169 VAL A C 1
ATOM 1309 O O . VAL A 1 169 ? 4.873 9.932 -6.966 1.00 92.88 169 VAL A O 1
ATOM 1312 N N . TYR A 1 170 ? 2.978 10.702 -7.899 1.00 93.81 170 TYR A N 1
ATOM 1313 C CA . TYR A 1 170 ? 2.442 11.352 -6.705 1.00 93.81 170 TYR A CA 1
ATOM 1314 C C . TYR A 1 170 ? 1.058 10.787 -6.431 1.00 93.81 170 TYR A C 1
ATOM 1316 O O . TYR A 1 170 ? 0.170 10.893 -7.275 1.00 93.81 170 TYR A O 1
ATOM 1324 N N . ILE A 1 171 ? 0.895 10.163 -5.271 1.00 91.94 171 ILE A N 1
ATOM 1325 C CA . ILE A 1 171 ? -0.304 9.411 -4.918 1.00 91.94 171 ILE A CA 1
ATOM 1326 C C . ILE A 1 171 ? -1.010 10.123 -3.781 1.00 91.94 171 ILE A C 1
ATOM 1328 O O . ILE A 1 171 ? -0.488 10.183 -2.669 1.00 91.94 171 ILE A O 1
ATOM 1332 N N . ASP A 1 172 ? -2.210 10.617 -4.050 1.00 90.38 172 ASP A N 1
ATOM 1333 C CA . ASP A 1 172 ? -3.164 11.008 -3.022 1.00 90.38 172 ASP A CA 1
ATOM 1334 C C . ASP A 1 172 ? -3.805 9.740 -2.444 1.00 90.38 172 ASP A C 1
ATOM 1336 O O . ASP A 1 172 ? -4.845 9.251 -2.895 1.00 90.38 172 ASP A O 1
ATOM 1340 N N . PHE A 1 173 ? -3.094 9.128 -1.497 1.00 88.69 173 PHE A N 1
ATOM 1341 C CA . PHE A 1 173 ? -3.452 7.812 -0.990 1.00 88.69 173 PHE A CA 1
ATOM 1342 C C . PHE A 1 173 ? -4.723 7.871 -0.140 1.00 88.69 173 PHE A C 1
ATOM 1344 O O . PHE A 1 173 ? -5.510 6.931 -0.168 1.00 88.69 173 PHE A O 1
ATOM 1351 N N . GLU A 1 174 ? -4.954 8.973 0.576 1.00 84.44 174 GLU A N 1
ATOM 1352 C CA . GLU A 1 174 ? -6.186 9.193 1.339 1.00 84.44 174 GLU A CA 1
ATOM 1353 C C . GLU A 1 174 ? -7.415 9.148 0.424 1.00 84.44 174 GLU A C 1
ATOM 1355 O O . GLU A 1 174 ? -8.321 8.341 0.647 1.00 84.44 174 GLU A O 1
ATOM 1360 N N . ASN A 1 175 ? -7.412 9.940 -0.650 1.00 84.31 175 ASN A N 1
ATOM 1361 C CA . ASN A 1 175 ? -8.532 10.019 -1.583 1.00 84.31 175 ASN A CA 1
ATOM 1362 C C . ASN A 1 175 ? -8.749 8.707 -2.349 1.00 84.31 175 ASN A C 1
ATOM 1364 O O . ASN A 1 175 ? -9.878 8.223 -2.454 1.00 84.31 175 ASN A O 1
ATOM 1368 N N . ILE A 1 176 ? -7.668 8.078 -2.825 1.00 87.44 176 ILE A N 1
ATOM 1369 C CA . ILE A 1 176 ? -7.745 6.778 -3.505 1.00 87.44 176 ILE A CA 1
ATOM 1370 C C . ILE A 1 176 ? -8.297 5.710 -2.568 1.00 87.44 176 ILE A C 1
ATOM 1372 O O . ILE A 1 176 ? -9.200 4.971 -2.957 1.00 87.44 176 ILE A O 1
ATOM 1376 N N . ALA A 1 177 ? -7.792 5.627 -1.336 1.00 83.75 177 ALA A N 1
ATOM 1377 C CA . ALA A 1 177 ? -8.260 4.637 -0.380 1.00 83.75 177 ALA A CA 1
ATOM 1378 C C . ALA A 1 177 ? -9.745 4.847 -0.057 1.00 83.75 177 ALA A C 1
ATOM 1380 O O . ALA A 1 177 ? -10.514 3.886 -0.036 1.00 83.75 177 ALA A O 1
ATOM 1381 N N . ILE A 1 178 ? -10.173 6.088 0.191 1.00 78.81 178 ILE A N 1
ATOM 1382 C CA . ILE A 1 178 ? -11.583 6.393 0.472 1.00 78.81 178 ILE A CA 1
ATOM 1383 C C . ILE A 1 178 ? -12.450 6.022 -0.734 1.00 78.81 178 ILE A C 1
ATOM 1385 O O . ILE A 1 178 ? -13.420 5.286 -0.570 1.00 78.81 178 ILE A O 1
ATOM 1389 N N . SER A 1 179 ? -12.047 6.428 -1.939 1.00 82.50 179 SER A N 1
ATOM 1390 C CA . SER A 1 179 ? -12.782 6.158 -3.179 1.00 82.50 179 SER A CA 1
ATOM 1391 C C . SER A 1 179 ? -12.907 4.660 -3.476 1.00 82.50 179 SER A C 1
ATOM 1393 O O . SER A 1 179 ? -13.996 4.180 -3.785 1.00 82.50 179 SER A O 1
ATOM 1395 N N . LEU A 1 180 ? -11.823 3.888 -3.340 1.00 81.25 180 LEU A N 1
ATOM 1396 C CA . LEU A 1 180 ? -11.851 2.431 -3.520 1.00 81.25 180 LEU A CA 1
ATOM 1397 C C . LEU A 1 180 ? -12.756 1.754 -2.483 1.00 81.25 180 LEU A C 1
ATOM 1399 O O . LEU A 1 180 ? -13.483 0.816 -2.811 1.00 81.25 180 LEU A O 1
ATOM 1403 N N . LYS A 1 181 ? -12.762 2.247 -1.241 1.00 73.81 181 LYS A N 1
ATOM 1404 C CA . LYS A 1 181 ? -13.649 1.732 -0.195 1.00 73.81 181 LYS A CA 1
ATOM 1405 C C . LYS A 1 181 ? -15.118 2.068 -0.462 1.00 73.81 181 LYS A C 1
ATOM 1407 O O . LYS A 1 181 ? -15.965 1.206 -0.252 1.00 73.81 181 LYS A O 1
ATOM 1412 N N . GLU A 1 182 ? -15.439 3.278 -0.917 1.00 72.00 182 GLU A N 1
ATOM 1413 C CA . GLU A 1 182 ? -16.813 3.677 -1.274 1.00 72.00 182 GLU A CA 1
ATOM 1414 C C . GLU A 1 182 ? -17.395 2.812 -2.400 1.00 72.00 182 GLU A C 1
ATOM 1416 O O . GLU A 1 182 ? -18.584 2.503 -2.400 1.00 72.00 182 GLU A O 1
ATOM 1421 N N . GLN A 1 183 ? -16.542 2.356 -3.319 1.00 70.94 183 GLN A N 1
ATOM 1422 C CA . GLN A 1 183 ? -16.881 1.394 -4.374 1.00 70.94 183 GLN A CA 1
ATOM 1423 C C . GLN A 1 183 ? -17.031 -0.049 -3.857 1.00 70.94 183 GLN A C 1
ATOM 1425 O O . GLN A 1 183 ? -17.455 -0.934 -4.598 1.00 70.94 183 GLN A O 1
ATOM 1430 N N . GLY A 1 184 ? -16.673 -0.305 -2.596 1.00 62.00 184 GLY A N 1
ATOM 1431 C CA . GLY A 1 184 ? -16.719 -1.624 -1.976 1.00 62.00 184 GLY A CA 1
ATOM 1432 C C . GLY A 1 184 ? -15.507 -2.507 -2.276 1.00 62.00 184 GLY A C 1
ATOM 1433 O O . GLY A 1 184 ? -15.636 -3.725 -2.192 1.00 62.00 184 GLY A O 1
ATOM 1434 N N . PHE A 1 185 ? -14.338 -1.960 -2.622 1.00 74.25 185 PHE A N 1
ATOM 1435 C CA . PHE A 1 185 ? -13.105 -2.744 -2.788 1.00 74.25 185 PHE A CA 1
ATOM 1436 C C . PHE A 1 185 ? -12.338 -2.906 -1.477 1.00 74.25 185 PHE A C 1
ATOM 1438 O O . PHE A 1 185 ? -12.237 -1.976 -0.677 1.00 74.25 185 PHE A O 1
ATOM 1445 N N . VAL A 1 186 ? -11.757 -4.091 -1.263 1.00 71.00 186 VAL A N 1
ATOM 1446 C CA . VAL A 1 186 ? -10.795 -4.318 -0.176 1.00 71.00 186 VAL A CA 1
ATOM 1447 C C . VAL A 1 186 ? -9.414 -3.849 -0.615 1.00 71.00 186 VAL A C 1
ATOM 1449 O O . VAL A 1 186 ? -8.919 -4.228 -1.675 1.00 71.00 186 VAL A O 1
ATOM 1452 N N . ILE A 1 187 ? -8.774 -3.035 0.222 1.00 77.50 187 ILE A N 1
ATOM 1453 C CA . ILE A 1 187 ? -7.481 -2.431 -0.093 1.00 77.50 187 ILE A CA 1
ATOM 1454 C C . ILE A 1 187 ? -6.377 -3.300 0.501 1.00 77.50 187 ILE A C 1
ATOM 1456 O O . ILE A 1 187 ? -5.994 -3.129 1.660 1.00 77.50 187 ILE A O 1
ATOM 1460 N N . ASN A 1 188 ? -5.865 -4.233 -0.303 1.00 79.38 188 ASN A N 1
ATOM 1461 C CA . ASN A 1 188 ? -4.609 -4.909 0.004 1.00 79.38 188 ASN A CA 1
ATOM 1462 C C . ASN A 1 188 ? -3.440 -3.989 -0.370 1.00 79.38 188 ASN A C 1
ATOM 1464 O O . ASN A 1 188 ? -3.212 -3.718 -1.552 1.00 79.38 188 ASN A O 1
ATOM 1468 N N . LEU A 1 189 ? -2.710 -3.510 0.637 1.00 81.19 189 LEU A N 1
ATOM 1469 C CA . LEU A 1 189 ? -1.632 -2.545 0.440 1.00 81.19 189 LEU A CA 1
ATOM 1470 C C . LEU A 1 189 ? -0.459 -3.138 -0.349 1.00 81.19 189 LEU A C 1
ATOM 1472 O O . LEU A 1 189 ? 0.048 -2.473 -1.248 1.00 81.19 189 LEU A O 1
ATOM 1476 N N . ASP A 1 190 ? -0.042 -4.369 -0.043 1.00 77.56 190 ASP A N 1
ATOM 1477 C CA . ASP A 1 190 ? 1.113 -5.002 -0.696 1.00 77.56 190 ASP A CA 1
ATOM 1478 C C . ASP A 1 190 ? 0.846 -5.184 -2.198 1.00 77.56 190 ASP A C 1
ATOM 1480 O O . ASP A 1 190 ? 1.687 -4.874 -3.043 1.00 77.56 190 ASP A O 1
ATOM 1484 N N . HIS A 1 191 ? -0.370 -5.628 -2.527 1.00 81.75 191 HIS A N 1
ATOM 1485 C CA . HIS A 1 191 ? -0.815 -5.816 -3.906 1.00 81.75 191 HIS A CA 1
ATOM 1486 C C . HIS A 1 191 ? -0.922 -4.490 -4.664 1.00 81.75 191 HIS A C 1
ATOM 1488 O O . HIS A 1 191 ? -0.449 -4.365 -5.793 1.00 81.75 191 HIS A O 1
ATOM 1494 N N . LEU A 1 192 ? -1.508 -3.471 -4.032 1.00 85.06 192 LEU A N 1
ATOM 1495 C CA . LEU A 1 192 ? -1.664 -2.147 -4.631 1.00 85.06 192 LEU A CA 1
ATOM 1496 C C . LEU A 1 192 ? -0.302 -1.486 -4.898 1.00 85.06 192 LEU A C 1
ATOM 1498 O O . LEU A 1 192 ? -0.100 -0.918 -5.971 1.00 85.06 192 LEU A O 1
ATOM 1502 N N . ILE A 1 193 ? 0.653 -1.628 -3.973 1.00 85.50 193 ILE A N 1
ATOM 1503 C CA . ILE A 1 193 ? 2.041 -1.181 -4.147 1.00 85.50 193 ILE A CA 1
ATOM 1504 C C . ILE A 1 193 ? 2.680 -1.846 -5.369 1.00 85.50 193 ILE A C 1
ATOM 1506 O O . ILE A 1 193 ? 3.208 -1.147 -6.235 1.00 85.50 193 ILE A O 1
ATOM 1510 N N . ASP A 1 194 ? 2.625 -3.177 -5.462 1.00 84.06 194 ASP A N 1
ATOM 1511 C CA . ASP A 1 194 ? 3.259 -3.919 -6.556 1.00 84.06 194 ASP A CA 1
ATOM 1512 C C . ASP A 1 194 ? 2.684 -3.503 -7.918 1.00 84.06 194 ASP A C 1
ATOM 1514 O O . ASP A 1 194 ? 3.422 -3.170 -8.851 1.00 84.06 194 ASP A O 1
ATOM 1518 N N . ARG A 1 195 ? 1.354 -3.393 -8.010 1.00 85.88 195 ARG A N 1
ATOM 1519 C CA . ARG A 1 195 ? 0.667 -2.946 -9.228 1.00 85.88 195 ARG A CA 1
ATOM 1520 C C . ARG A 1 195 ? 1.006 -1.511 -9.609 1.00 85.88 195 ARG A C 1
ATOM 1522 O O . ARG A 1 195 ? 1.259 -1.246 -10.784 1.00 85.88 195 ARG A O 1
ATOM 1529 N N . PHE A 1 196 ? 1.069 -0.593 -8.647 1.00 88.31 196 PHE A N 1
ATOM 1530 C CA . PHE A 1 196 ? 1.445 0.796 -8.913 1.00 88.31 196 PHE A CA 1
ATOM 1531 C C . PHE A 1 196 ? 2.884 0.893 -9.423 1.00 88.31 196 PHE A C 1
ATOM 1533 O O . PHE A 1 196 ? 3.147 1.576 -10.412 1.00 88.31 196 PHE A O 1
ATOM 1540 N N . VAL A 1 197 ? 3.816 0.167 -8.804 1.00 83.69 197 VAL A N 1
ATOM 1541 C CA . VAL A 1 197 ? 5.220 0.148 -9.227 1.00 83.69 197 VAL A CA 1
ATOM 1542 C C . VAL A 1 197 ? 5.364 -0.460 -10.625 1.00 83.69 197 VAL A C 1
ATOM 1544 O O . VAL A 1 197 ? 6.072 0.101 -11.464 1.00 83.69 197 VAL A O 1
ATOM 1547 N N . GLN A 1 198 ? 4.689 -1.578 -10.909 1.00 81.25 198 GLN A N 1
ATOM 1548 C CA . GLN A 1 198 ? 4.694 -2.210 -12.233 1.00 81.25 198 GLN A CA 1
ATOM 1549 C C . GLN A 1 198 ? 4.131 -1.273 -13.306 1.00 81.25 198 GLN A C 1
ATOM 1551 O O . GLN A 1 198 ? 4.756 -1.086 -14.352 1.00 81.25 198 GLN A O 1
ATOM 1556 N N . ARG A 1 199 ? 2.984 -0.637 -13.033 1.00 84.44 199 ARG A N 1
ATOM 1557 C CA . ARG A 1 199 ? 2.339 0.283 -13.975 1.00 84.44 199 ARG A CA 1
ATOM 1558 C C . ARG A 1 199 ? 3.182 1.534 -14.210 1.00 84.44 199 ARG A C 1
ATOM 1560 O O . ARG A 1 199 ? 3.342 1.938 -15.355 1.00 84.44 199 ARG A O 1
ATOM 1567 N N . ALA A 1 200 ? 3.787 2.106 -13.169 1.00 83.19 200 ALA A N 1
ATOM 1568 C CA . ALA A 1 200 ? 4.680 3.255 -13.308 1.00 83.19 200 ALA A CA 1
ATOM 1569 C C . ALA A 1 200 ? 5.923 2.928 -14.152 1.00 83.19 200 ALA A C 1
ATOM 1571 O O . ALA A 1 200 ? 6.290 3.704 -15.035 1.00 83.19 200 ALA A O 1
ATOM 1572 N N . LYS A 1 201 ? 6.535 1.755 -13.933 1.00 78.88 201 LYS A N 1
ATOM 1573 C CA . LYS A 1 201 ? 7.695 1.278 -14.707 1.00 78.88 201 LYS A CA 1
ATOM 1574 C C . LYS A 1 201 ? 7.382 1.049 -16.187 1.00 78.88 201 LYS A C 1
ATOM 1576 O O . LYS A 1 201 ? 8.289 1.127 -17.010 1.00 78.88 201 LYS A O 1
ATOM 1581 N N . ALA A 1 202 ? 6.120 0.813 -16.549 1.00 75.12 202 ALA A N 1
ATOM 1582 C CA . ALA A 1 202 ? 5.715 0.700 -17.950 1.00 75.12 202 ALA A CA 1
ATOM 1583 C C . ALA A 1 202 ? 5.863 2.027 -18.725 1.00 75.12 202 ALA A C 1
ATOM 1585 O O . ALA A 1 202 ? 6.052 1.998 -19.940 1.00 75.12 202 ALA A O 1
ATOM 1586 N N . TYR A 1 203 ? 5.821 3.179 -18.040 1.00 74.38 203 TYR A N 1
ATOM 1587 C CA . TYR A 1 203 ? 5.965 4.505 -18.659 1.00 74.38 203 TYR A CA 1
ATOM 1588 C C . TYR A 1 203 ? 7.412 5.001 -18.753 1.00 74.38 203 TYR A C 1
ATOM 1590 O O . TYR A 1 203 ? 7.669 5.984 -19.453 1.00 74.38 203 TYR A O 1
ATOM 1598 N N . GLY A 1 204 ? 8.355 4.335 -18.079 1.00 72.31 204 GLY A N 1
ATOM 1599 C CA . GLY A 1 204 ? 9.770 4.689 -18.100 1.00 72.31 204 GLY A CA 1
ATOM 1600 C C . GLY A 1 204 ? 10.486 4.420 -16.778 1.00 72.31 204 GLY A C 1
ATOM 1601 O O . GLY A 1 204 ? 10.060 3.599 -15.965 1.00 72.31 204 GLY A O 1
ATOM 1602 N N . HIS A 1 205 ? 11.609 5.105 -16.566 1.00 78.00 205 HIS A N 1
ATOM 1603 C CA . HIS A 1 205 ? 12.420 4.921 -15.368 1.00 78.00 205 HIS A CA 1
ATOM 1604 C C . HIS A 1 205 ? 11.794 5.660 -14.180 1.00 78.00 205 HIS A C 1
ATOM 1606 O O . HIS A 1 205 ? 11.678 6.884 -14.198 1.00 78.00 205 HIS A O 1
ATOM 1612 N N . LEU A 1 206 ? 11.380 4.920 -13.148 1.00 82.50 206 LEU A N 1
ATOM 1613 C CA . LEU A 1 206 ? 10.779 5.489 -11.942 1.00 82.50 206 LEU A CA 1
ATOM 1614 C C . LEU A 1 206 ? 11.845 6.203 -11.100 1.00 82.50 206 LEU A C 1
ATOM 1616 O O . LEU A 1 206 ? 12.635 5.550 -10.424 1.00 82.50 206 LEU A O 1
ATOM 1620 N N . VAL A 1 207 ? 11.845 7.537 -11.137 1.00 84.69 207 VAL A N 1
ATOM 1621 C CA . VAL A 1 207 ? 12.784 8.392 -10.387 1.00 84.69 207 VAL A CA 1
ATOM 1622 C C . VAL A 1 207 ? 12.257 8.695 -8.988 1.00 84.69 207 VAL A C 1
ATOM 1624 O O . VAL A 1 207 ? 13.029 8.784 -8.036 1.00 84.69 207 VAL A O 1
ATOM 1627 N N . LYS A 1 208 ? 10.938 8.871 -8.855 1.00 87.00 208 LYS A N 1
ATOM 1628 C CA . LYS A 1 208 ? 10.297 9.236 -7.589 1.00 87.00 208 LYS A CA 1
ATOM 1629 C C . LYS A 1 208 ? 8.894 8.656 -7.497 1.00 87.00 208 LYS A C 1
ATOM 1631 O O . LYS A 1 208 ? 8.137 8.718 -8.464 1.00 87.00 208 LYS A O 1
ATOM 1636 N N . MET A 1 209 ? 8.536 8.155 -6.320 1.00 91.75 209 MET A N 1
ATOM 1637 C CA . MET A 1 209 ? 7.184 7.715 -5.996 1.00 91.75 209 MET A CA 1
ATOM 1638 C C . MET A 1 209 ? 6.861 8.114 -4.562 1.00 91.75 209 MET A C 1
ATOM 1640 O O . MET A 1 209 ? 7.572 7.721 -3.642 1.00 91.75 209 MET A O 1
ATOM 1644 N N . ALA A 1 210 ? 5.814 8.910 -4.371 1.00 90.12 210 ALA A N 1
ATOM 1645 C CA . ALA A 1 210 ? 5.433 9.419 -3.059 1.00 90.12 210 ALA A CA 1
ATOM 1646 C C . ALA A 1 210 ? 3.942 9.203 -2.792 1.00 90.12 210 ALA A C 1
ATOM 1648 O O . ALA A 1 210 ? 3.113 9.444 -3.670 1.00 90.12 210 ALA A O 1
ATOM 1649 N N . ALA A 1 211 ? 3.613 8.776 -1.572 1.00 91.31 211 ALA A N 1
ATOM 1650 C CA . ALA A 1 211 ? 2.249 8.519 -1.124 1.00 91.31 211 ALA A CA 1
ATOM 1651 C C . ALA A 1 211 ? 1.866 9.451 0.032 1.00 91.31 211 ALA A C 1
ATOM 1653 O O . ALA A 1 211 ? 2.431 9.395 1.128 1.00 91.31 211 ALA A O 1
ATOM 1654 N N . TYR A 1 212 ? 0.893 10.317 -0.229 1.00 89.75 212 TYR A N 1
ATOM 1655 C CA . TYR A 1 212 ? 0.421 11.362 0.667 1.00 89.75 212 TYR A CA 1
ATOM 1656 C C . TYR A 1 212 ? -0.823 10.876 1.402 1.00 89.75 212 TYR A C 1
ATOM 1658 O O . TYR A 1 212 ? -1.829 10.557 0.772 1.00 89.75 212 TYR A O 1
ATOM 1666 N N . ALA A 1 213 ? -0.742 10.810 2.728 1.00 85.81 213 ALA A N 1
ATOM 1667 C CA . ALA A 1 213 ? -1.883 10.509 3.584 1.00 85.81 213 ALA A CA 1
ATOM 1668 C C . ALA A 1 213 ? -1.602 10.906 5.045 1.00 85.81 213 ALA A C 1
ATOM 1670 O O . ALA A 1 213 ? -0.436 11.067 5.441 1.00 85.81 213 ALA A O 1
ATOM 1671 N N . PRO A 1 214 ? -2.653 11.022 5.878 1.00 79.12 214 PRO A N 1
ATOM 1672 C CA . PRO A 1 214 ? -2.549 11.167 7.329 1.00 79.12 214 PRO A CA 1
ATOM 1673 C C . PRO A 1 214 ? -2.128 9.842 7.992 1.00 79.12 214 PRO A C 1
ATOM 1675 O O . PRO A 1 214 ? -2.850 9.256 8.803 1.00 79.12 214 PRO A O 1
ATOM 1678 N N . TRP A 1 215 ? -0.942 9.359 7.615 1.00 81.81 215 TRP A N 1
ATOM 1679 C CA . TRP A 1 215 ? -0.313 8.143 8.120 1.00 81.81 215 TRP A CA 1
ATOM 1680 C C . TRP A 1 215 ? -0.164 8.165 9.647 1.00 81.81 215 TRP A C 1
ATOM 1682 O O . TRP A 1 215 ? 0.178 9.194 10.234 1.00 81.81 215 TRP A O 1
ATOM 1692 N N . GLY A 1 216 ? -0.381 7.016 10.293 1.00 65.75 216 GLY A N 1
ATOM 1693 C CA . GLY A 1 216 ? -0.222 6.861 11.745 1.00 65.75 216 GLY A CA 1
ATOM 1694 C C . GLY A 1 216 ? -1.277 7.586 12.589 1.00 65.75 216 GLY A C 1
ATOM 1695 O O . GLY A 1 216 ? -1.155 7.628 13.811 1.00 65.75 216 GLY A O 1
ATOM 1696 N N . GLN A 1 217 ? -2.307 8.164 11.963 1.00 64.25 217 GLN A N 1
ATOM 1697 C CA . GLN A 1 217 ? -3.452 8.727 12.667 1.00 64.25 217 GLN A CA 1
ATOM 1698 C C . GLN A 1 217 ? -4.614 7.745 12.628 1.00 64.25 217 GLN A C 1
ATOM 1700 O O . GLN A 1 217 ? -5.200 7.467 11.585 1.00 64.25 217 GLN A O 1
ATOM 1705 N N . ARG A 1 218 ? -4.947 7.203 13.795 1.00 54.47 218 ARG A N 1
ATOM 1706 C CA . ARG A 1 218 ? -5.999 6.202 13.943 1.00 54.47 218 ARG A CA 1
ATOM 1707 C C . ARG A 1 218 ? -7.335 6.711 13.399 1.00 54.47 218 ARG A C 1
ATOM 1709 O O . ARG A 1 218 ? -7.805 7.764 13.806 1.00 54.47 218 ARG A O 1
ATOM 1716 N N . GLY A 1 219 ? -7.954 5.937 12.507 1.00 60.16 219 GLY A N 1
ATOM 1717 C CA . GLY A 1 219 ? -9.270 6.239 11.937 1.00 60.16 219 GLY A CA 1
ATOM 1718 C C . GLY A 1 219 ? -9.267 7.265 10.798 1.00 60.16 219 GLY A C 1
ATOM 1719 O O . GLY A 1 219 ? -10.341 7.564 10.282 1.00 60.16 219 GLY A O 1
ATOM 1720 N N . SER A 1 220 ? -8.106 7.792 10.389 1.00 66.38 220 SER A N 1
ATOM 1721 C CA . SER A 1 220 ? -8.000 8.725 9.256 1.00 66.38 220 SER A CA 1
ATOM 1722 C C . SER A 1 220 ? -8.194 8.016 7.911 1.00 66.38 220 SER A C 1
ATOM 1724 O O . SER A 1 220 ? -8.849 8.540 7.016 1.00 66.38 220 SER A O 1
ATOM 1726 N N . LEU A 1 221 ? -7.683 6.787 7.793 1.00 72.50 221 LEU A N 1
ATOM 1727 C CA . LEU A 1 221 ? -7.742 5.982 6.579 1.00 72.50 221 LEU A CA 1
ATOM 1728 C C . LEU A 1 221 ? -8.774 4.842 6.684 1.00 72.50 221 LEU A C 1
ATOM 1730 O O . LEU A 1 221 ? -9.154 4.400 7.772 1.00 72.50 221 LEU A O 1
ATOM 1734 N N . PRO A 1 222 ? -9.292 4.366 5.543 1.00 69.19 222 PRO A N 1
ATOM 1735 C CA . PRO A 1 222 ? -9.859 3.025 5.377 1.00 69.19 222 PRO A CA 1
ATOM 1736 C C . PRO A 1 222 ? -9.000 1.899 5.970 1.00 69.19 222 PRO A C 1
ATOM 1738 O O . PRO A 1 222 ? -7.779 2.045 6.010 1.00 69.19 222 PRO A O 1
ATOM 1741 N N . PRO A 1 223 ? -9.605 0.761 6.370 1.00 67.56 223 PRO A N 1
ATOM 1742 C CA . PRO A 1 223 ? -8.842 -0.416 6.767 1.00 67.56 223 PRO A CA 1
ATOM 1743 C C . PRO A 1 223 ? -7.967 -0.865 5.594 1.00 67.56 223 PRO A C 1
ATOM 1745 O O . PRO A 1 223 ? -8.464 -1.148 4.502 1.00 67.56 223 PRO A O 1
ATOM 1748 N N . LEU A 1 224 ? -6.661 -0.903 5.833 1.00 77.69 224 LEU A N 1
ATOM 1749 C CA . LEU A 1 224 ? -5.677 -1.444 4.906 1.00 77.69 224 LEU A CA 1
ATOM 1750 C C . LEU A 1 224 ? -5.354 -2.854 5.362 1.00 77.69 224 LEU A C 1
ATOM 1752 O O . LEU A 1 224 ? -5.048 -3.042 6.539 1.00 77.69 224 LEU A O 1
ATOM 1756 N N . VAL A 1 225 ? -5.414 -3.821 4.455 1.00 70.69 225 VAL A N 1
ATOM 1757 C CA . VAL A 1 225 ? -5.075 -5.212 4.764 1.00 70.69 225 VAL A CA 1
ATOM 1758 C C . VAL A 1 225 ? -3.784 -5.631 4.075 1.00 70.69 225 VAL A C 1
ATOM 1760 O O . VAL A 1 225 ? -3.396 -5.052 3.059 1.00 70.69 225 VAL A O 1
ATOM 1763 N N . ASP A 1 226 ? -3.104 -6.626 4.632 1.00 69.19 226 ASP A N 1
ATOM 1764 C CA . ASP A 1 226 ? -2.017 -7.316 3.946 1.00 69.19 226 ASP A CA 1
ATOM 1765 C C . ASP A 1 226 ? -2.518 -8.515 3.132 1.00 69.19 226 ASP A C 1
ATOM 1767 O O . ASP A 1 226 ? -3.709 -8.836 3.100 1.00 69.19 226 ASP A O 1
ATOM 1771 N N . SER A 1 227 ? -1.585 -9.206 2.478 1.00 62.84 227 SER A N 1
ATOM 1772 C CA . SER A 1 227 ? -1.877 -10.424 1.709 1.00 62.84 227 SER A CA 1
ATOM 1773 C C . SER A 1 227 ? -2.428 -11.587 2.546 1.00 62.84 227 SER A C 1
ATOM 1775 O O . SER A 1 227 ? -3.003 -12.512 1.981 1.00 62.84 227 SER A O 1
ATOM 1777 N N . ALA A 1 228 ? -2.292 -11.541 3.875 1.00 49.91 228 ALA A N 1
ATOM 1778 C CA . ALA A 1 228 ? -2.885 -12.495 4.810 1.00 49.91 228 ALA A CA 1
ATOM 1779 C C . ALA A 1 228 ? -4.217 -11.992 5.410 1.00 49.91 228 ALA A C 1
ATOM 1781 O O . ALA A 1 228 ? -4.804 -12.670 6.254 1.00 49.91 228 ALA A O 1
ATOM 1782 N N . GLY A 1 229 ? -4.705 -10.822 4.981 1.00 52.47 229 GLY A N 1
ATOM 1783 C CA . GLY A 1 229 ? -5.941 -10.208 5.462 1.00 52.47 229 GLY A CA 1
ATOM 1784 C C . GLY A 1 229 ? -5.817 -9.481 6.806 1.00 52.47 229 GLY A C 1
ATOM 1785 O O . GLY A 1 229 ? -6.839 -9.071 7.355 1.00 52.47 229 GLY A O 1
ATOM 1786 N N . ARG A 1 230 ? -4.603 -9.304 7.348 1.00 54.03 230 ARG A N 1
ATOM 1787 C CA . ARG A 1 230 ? -4.353 -8.582 8.607 1.00 54.03 230 ARG A CA 1
ATOM 1788 C C . ARG A 1 230 ? -4.487 -7.083 8.385 1.00 54.03 230 ARG A C 1
ATOM 1790 O O . ARG A 1 230 ? -3.940 -6.560 7.420 1.00 54.03 230 ARG A O 1
ATOM 1797 N N . GLU A 1 231 ? -5.152 -6.382 9.301 1.00 66.56 231 GLU A N 1
ATOM 1798 C CA . GLU A 1 231 ? -5.219 -4.918 9.269 1.00 66.56 231 GLU A CA 1
ATOM 1799 C C . GLU A 1 231 ? -3.848 -4.309 9.611 1.00 66.56 231 GLU A C 1
ATOM 1801 O O . GLU A 1 231 ? -3.275 -4.590 10.662 1.00 66.56 231 GLU A O 1
ATOM 1806 N N . ILE A 1 232 ? -3.315 -3.487 8.707 1.00 69.44 232 ILE A N 1
ATOM 1807 C CA . ILE A 1 232 ? -1.937 -2.968 8.736 1.00 69.44 232 ILE A CA 1
ATOM 1808 C C . ILE A 1 232 ? -1.869 -1.448 8.557 1.00 69.44 232 ILE A C 1
ATOM 1810 O O . ILE A 1 232 ? -0.842 -0.917 8.140 1.00 69.44 232 ILE A O 1
ATOM 1814 N N . ALA A 1 233 ? -2.945 -0.721 8.870 1.00 67.25 233 ALA A N 1
ATOM 1815 C CA . ALA A 1 233 ? -2.987 0.737 8.719 1.00 67.25 233 ALA A CA 1
ATOM 1816 C C . ALA A 1 233 ? -1.831 1.453 9.454 1.00 67.25 233 ALA A C 1
ATOM 1818 O O . ALA A 1 233 ? -1.254 2.400 8.918 1.00 67.25 233 ALA A O 1
ATOM 1819 N N . ASP A 1 234 ? -1.438 0.950 10.629 1.00 65.69 234 ASP A N 1
ATOM 1820 C CA . ASP A 1 234 ? -0.333 1.496 11.428 1.00 65.69 234 ASP A CA 1
ATOM 1821 C C . ASP A 1 234 ? 1.057 1.117 10.866 1.00 65.69 234 ASP A C 1
ATOM 1823 O O . ASP A 1 234 ? 2.013 1.884 10.988 1.00 65.69 234 ASP A O 1
ATOM 1827 N N . GLU A 1 235 ? 1.181 -0.043 10.210 1.00 69.56 235 GLU A N 1
ATOM 1828 C CA . GLU A 1 235 ? 2.431 -0.545 9.608 1.00 69.56 235 GLU A CA 1
ATOM 1829 C C . GLU A 1 235 ? 2.645 -0.050 8.160 1.00 69.56 235 GLU A C 1
ATOM 1831 O O . GLU A 1 235 ? 3.741 -0.190 7.605 1.00 69.56 235 GLU A O 1
ATOM 1836 N N . ALA A 1 236 ? 1.620 0.547 7.543 1.00 76.50 236 ALA A N 1
ATOM 1837 C CA . ALA A 1 236 ? 1.612 0.964 6.142 1.00 76.50 236 ALA A CA 1
ATOM 1838 C C . ALA A 1 236 ? 2.796 1.868 5.731 1.00 76.50 236 ALA A C 1
ATOM 1840 O O . ALA A 1 236 ? 3.399 1.595 4.688 1.00 76.50 236 ALA A O 1
ATOM 1841 N N . PRO A 1 237 ? 3.218 2.879 6.523 1.00 80.69 237 PRO A N 1
ATOM 1842 C CA . PRO A 1 237 ? 4.340 3.744 6.146 1.00 80.69 237 PRO A CA 1
ATOM 1843 C C . PRO A 1 237 ? 5.659 2.979 6.022 1.00 80.69 237 PRO A C 1
ATOM 1845 O O . PRO A 1 237 ? 6.414 3.186 5.073 1.00 80.69 237 PRO A O 1
ATOM 1848 N N . SER A 1 238 ? 5.917 2.051 6.948 1.00 78.44 238 SER A N 1
ATOM 1849 C CA . SER A 1 238 ? 7.119 1.215 6.937 1.00 78.44 238 SER A CA 1
ATOM 1850 C C . SER A 1 238 ? 7.158 0.315 5.702 1.00 78.44 238 SER A C 1
ATOM 1852 O O . SER A 1 238 ? 8.212 0.159 5.087 1.00 78.44 23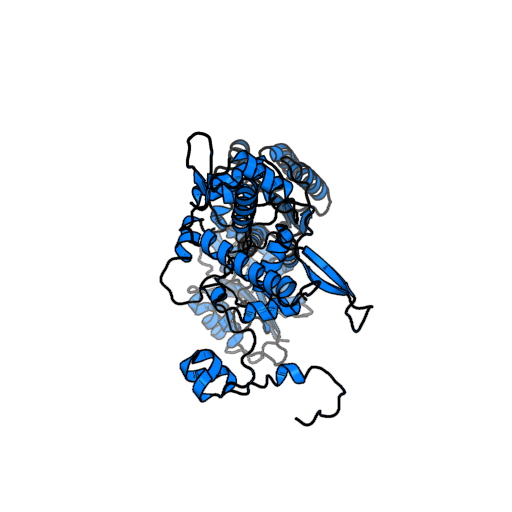8 SER A O 1
ATOM 1854 N N . ARG A 1 239 ? 6.008 -0.241 5.296 1.00 79.50 239 ARG A N 1
ATOM 1855 C CA . ARG A 1 239 ? 5.904 -1.082 4.093 1.00 79.50 239 ARG A CA 1
ATOM 1856 C C . ARG A 1 239 ? 6.101 -0.291 2.801 1.00 79.50 239 ARG A C 1
ATOM 1858 O O . ARG A 1 239 ? 6.820 -0.750 1.919 1.00 79.50 239 ARG A O 1
ATOM 1865 N N . LEU A 1 240 ? 5.537 0.915 2.716 1.00 83.50 240 LEU A N 1
ATOM 1866 C CA . LEU A 1 240 ? 5.753 1.822 1.583 1.00 83.50 240 LEU A CA 1
ATOM 1867 C C . LEU A 1 240 ? 7.239 2.166 1.417 1.00 83.50 240 LEU A C 1
ATOM 1869 O O . LEU A 1 240 ? 7.779 2.032 0.320 1.00 83.50 240 LEU A O 1
ATOM 1873 N N . MET A 1 241 ? 7.925 2.495 2.515 1.00 79.94 241 MET A N 1
ATOM 1874 C CA . MET A 1 241 ? 9.367 2.768 2.503 1.00 79.94 241 MET A CA 1
ATOM 1875 C C . MET A 1 241 ? 10.191 1.578 1.995 1.00 79.94 241 MET A C 1
ATOM 1877 O O . MET A 1 241 ? 11.109 1.765 1.198 1.00 79.94 241 MET A O 1
ATOM 1881 N N . LEU A 1 242 ? 9.862 0.350 2.416 1.00 79.44 242 LEU A N 1
ATOM 1882 C CA . LEU A 1 242 ? 10.532 -0.863 1.922 1.00 79.44 242 LEU A CA 1
ATOM 1883 C C . LEU A 1 242 ? 10.350 -1.051 0.409 1.00 79.44 242 LEU A C 1
ATOM 1885 O O . LEU A 1 242 ? 11.255 -1.544 -0.262 1.00 79.44 242 LEU A O 1
ATOM 1889 N N . ALA A 1 243 ? 9.218 -0.609 -0.137 1.00 73.44 243 ALA A N 1
ATOM 1890 C CA . ALA A 1 243 ? 8.928 -0.626 -1.566 1.00 73.44 243 ALA A CA 1
ATOM 1891 C C . ALA A 1 243 ? 9.509 0.575 -2.341 1.00 73.44 243 ALA A C 1
ATOM 1893 O O . ALA A 1 243 ? 9.203 0.743 -3.520 1.00 73.44 243 ALA A O 1
ATOM 1894 N N . SER A 1 244 ? 10.368 1.393 -1.715 1.00 79.38 244 SER A N 1
ATOM 1895 C CA . SER A 1 244 ? 10.910 2.638 -2.292 1.00 79.38 244 SER A CA 1
ATOM 1896 C C . SER A 1 244 ? 9.837 3.682 -2.637 1.00 79.38 244 SER A C 1
ATOM 1898 O O . SER A 1 244 ? 9.990 4.448 -3.588 1.00 79.38 244 SER A O 1
ATOM 1900 N N . ILE A 1 245 ? 8.746 3.706 -1.868 1.00 84.62 245 ILE A N 1
ATOM 1901 C CA . ILE A 1 245 ? 7.702 4.729 -1.937 1.00 84.62 245 ILE A CA 1
ATOM 1902 C C . ILE A 1 245 ? 7.835 5.615 -0.704 1.00 84.62 245 ILE A C 1
ATOM 1904 O O . ILE A 1 245 ? 7.789 5.113 0.416 1.00 84.62 245 ILE A O 1
ATOM 1908 N N . ASP A 1 246 ? 7.959 6.925 -0.894 1.00 84.62 246 ASP A N 1
ATOM 1909 C CA . ASP A 1 246 ? 8.088 7.878 0.208 1.00 84.62 246 ASP A CA 1
ATOM 1910 C C . ASP A 1 246 ? 6.719 8.142 0.868 1.00 84.62 246 ASP A C 1
ATOM 1912 O O . ASP A 1 246 ? 5.848 8.757 0.238 1.00 84.62 246 ASP A O 1
ATOM 1916 N N . PRO A 1 247 ? 6.488 7.731 2.133 1.00 85.62 247 PRO A N 1
ATOM 1917 C CA . PRO A 1 247 ? 5.261 8.057 2.846 1.00 85.62 247 PRO A CA 1
ATOM 1918 C C . PRO A 1 247 ? 5.332 9.498 3.370 1.00 85.62 247 PRO A C 1
ATOM 1920 O O . PRO A 1 247 ? 6.126 9.834 4.252 1.00 85.62 247 PRO A O 1
ATOM 1923 N N . LEU A 1 248 ? 4.483 10.379 2.843 1.00 84.50 248 LEU A N 1
ATOM 1924 C CA . LEU A 1 248 ? 4.433 11.784 3.236 1.00 84.50 248 LEU A CA 1
ATOM 1925 C C . LEU A 1 248 ? 3.226 12.056 4.135 1.00 84.50 248 LEU A C 1
ATOM 1927 O O . LEU A 1 248 ? 2.080 12.038 3.696 1.00 84.50 248 LEU A O 1
ATOM 1931 N N . PHE A 1 249 ? 3.514 12.351 5.404 1.00 83.12 249 PHE A N 1
ATOM 1932 C CA . PHE A 1 249 ? 2.520 12.624 6.444 1.00 83.12 249 PHE A CA 1
ATOM 1933 C C . PHE A 1 249 ? 1.791 13.945 6.190 1.00 83.12 249 PHE A C 1
ATOM 1935 O O . PHE A 1 249 ? 2.402 15.015 6.288 1.00 83.12 249 PHE A O 1
ATOM 1942 N N . THR A 1 250 ? 0.500 13.894 5.883 1.00 76.19 250 THR A N 1
ATOM 1943 C CA . THR A 1 250 ? -0.374 15.071 5.766 1.00 76.19 250 THR A CA 1
ATOM 1944 C C . THR A 1 250 ? -1.226 15.242 7.023 1.00 76.19 250 THR A C 1
ATOM 1946 O O . THR A 1 250 ? -1.342 14.340 7.850 1.00 76.19 250 THR A O 1
ATOM 1949 N N . LEU A 1 251 ? -1.775 16.444 7.220 1.00 72.31 251 LEU A N 1
ATOM 1950 C CA . LEU A 1 251 ? -2.775 16.666 8.267 1.00 72.31 251 LEU A CA 1
ATOM 1951 C C . LEU A 1 251 ? -4.117 16.074 7.814 1.00 72.31 251 LEU A C 1
ATOM 1953 O O . LEU A 1 251 ? -4.425 16.182 6.634 1.00 72.31 251 LEU A O 1
ATOM 1957 N N . PRO A 1 252 ? -4.942 15.513 8.702 1.00 60.00 252 PRO A N 1
ATOM 1958 C CA . PRO A 1 252 ? -6.254 15.002 8.327 1.00 60.00 252 PRO A CA 1
ATOM 1959 C C . PRO A 1 252 ? -7.161 16.180 7.937 1.00 60.00 252 PRO A C 1
ATOM 1961 O O . PRO A 1 252 ? -7.222 17.185 8.653 1.00 60.00 252 PRO A O 1
ATOM 1964 N N . GLY A 1 253 ? -7.850 16.084 6.797 1.00 60.03 253 GLY A N 1
ATOM 1965 C CA . GLY A 1 253 ? -8.791 17.111 6.340 1.00 60.03 253 GLY A CA 1
ATOM 1966 C C . GLY A 1 253 ? -8.789 17.354 4.828 1.00 60.03 253 GLY A C 1
ATOM 1967 O O . GLY A 1 253 ? -7.780 17.185 4.155 1.00 60.03 253 GLY A O 1
ATOM 1968 N N . LYS A 1 254 ? -9.933 17.838 4.325 1.00 60.47 254 LYS A N 1
ATOM 1969 C CA . LYS A 1 254 ? -10.373 17.866 2.912 1.00 60.47 254 LYS A CA 1
ATOM 1970 C C . LYS A 1 254 ? -9.514 18.628 1.871 1.00 60.47 254 LYS A C 1
ATOM 1972 O O . LYS A 1 254 ? -10.032 18.849 0.796 1.00 60.47 254 LYS A O 1
ATOM 1977 N N . ASN A 1 255 ? -8.283 19.072 2.154 1.00 68.12 255 ASN A N 1
ATOM 1978 C CA . ASN A 1 255 ? -7.430 19.809 1.184 1.00 68.12 255 ASN A CA 1
ATOM 1979 C C . ASN A 1 255 ? -5.914 19.778 1.502 1.00 68.12 255 ASN A C 1
ATOM 1981 O O . ASN A 1 255 ? -5.116 20.516 0.914 1.00 68.12 255 ASN A O 1
ATOM 1985 N N . SER A 1 256 ? -5.488 19.046 2.533 1.00 70.38 256 SER A N 1
ATOM 1986 C CA . SER A 1 256 ? -4.108 19.133 3.036 1.00 70.38 256 SER A CA 1
ATOM 1987 C C . SER A 1 256 ? -3.112 18.400 2.129 1.00 70.38 256 SER A C 1
ATOM 1989 O O . SER A 1 256 ? -1.983 18.871 1.944 1.00 70.38 256 SER A O 1
ATOM 1991 N N . ALA A 1 257 ? -3.528 17.263 1.566 1.00 78.69 257 ALA A N 1
ATOM 1992 C CA . ALA A 1 257 ? -2.750 16.471 0.630 1.00 78.69 257 ALA A CA 1
ATOM 1993 C C . ALA A 1 257 ? -2.619 17.198 -0.712 1.00 78.69 257 ALA A C 1
ATOM 1995 O O . ALA A 1 257 ? -1.497 17.352 -1.195 1.00 78.69 257 ALA A O 1
ATOM 1996 N N . ASP A 1 258 ? -3.707 17.766 -1.236 1.00 81.25 258 ASP A N 1
ATOM 1997 C CA . ASP A 1 258 ? -3.747 18.414 -2.555 1.00 81.25 258 ASP A CA 1
ATOM 1998 C C . ASP A 1 258 ? -2.776 19.584 -2.670 1.00 81.25 258 ASP A C 1
ATOM 2000 O O . ASP A 1 258 ? -1.956 19.648 -3.589 1.00 81.25 258 ASP A O 1
ATOM 2004 N N . VAL A 1 259 ? -2.790 20.483 -1.680 1.00 82.00 259 VAL A N 1
ATOM 2005 C CA . VAL A 1 259 ? -1.880 21.638 -1.634 1.00 82.00 259 VAL A CA 1
ATOM 2006 C C . VAL A 1 259 ? -0.422 21.184 -1.581 1.00 82.00 259 VAL A C 1
ATOM 2008 O O . VAL A 1 259 ? 0.456 21.802 -2.193 1.00 82.00 259 VAL A O 1
ATOM 2011 N N . ARG A 1 260 ? -0.143 20.103 -0.846 1.00 84.75 260 ARG A N 1
ATOM 2012 C CA . ARG A 1 260 ? 1.215 19.582 -0.701 1.00 84.75 260 ARG A CA 1
ATOM 2013 C C . ARG A 1 260 ? 1.693 18.911 -1.984 1.00 84.75 260 ARG A C 1
ATOM 2015 O O . ARG A 1 260 ? 2.793 19.225 -2.431 1.00 84.75 260 ARG A O 1
ATOM 2022 N N . ILE A 1 261 ? 0.861 18.065 -2.589 1.00 87.06 261 ILE A N 1
ATOM 2023 C CA . ILE A 1 261 ? 1.135 17.413 -3.872 1.00 87.06 261 ILE A CA 1
ATOM 2024 C C . ILE A 1 261 ? 1.369 18.476 -4.947 1.00 87.06 261 ILE A C 1
ATOM 2026 O O . ILE A 1 261 ? 2.401 18.451 -5.609 1.00 87.06 261 ILE A O 1
ATOM 2030 N N . ALA A 1 262 ? 0.477 19.462 -5.078 1.00 87.31 262 ALA A N 1
ATOM 2031 C CA . ALA A 1 262 ? 0.607 20.531 -6.065 1.00 87.31 262 ALA A CA 1
ATOM 2032 C C . ALA A 1 262 ? 1.936 21.293 -5.926 1.00 87.31 262 ALA A C 1
ATOM 2034 O O . ALA A 1 262 ? 2.628 21.541 -6.917 1.00 87.31 262 ALA A O 1
ATOM 2035 N N . ARG A 1 263 ? 2.331 21.634 -4.694 1.00 87.12 263 ARG A N 1
ATOM 2036 C CA . ARG A 1 263 ? 3.605 22.309 -4.416 1.00 87.12 263 ARG A CA 1
ATOM 2037 C C . ARG A 1 263 ? 4.808 21.437 -4.766 1.00 87.12 263 ARG A C 1
ATOM 2039 O O . ARG A 1 263 ? 5.753 21.937 -5.378 1.00 87.12 263 ARG A O 1
ATOM 2046 N N . ASP A 1 264 ? 4.792 20.173 -4.364 1.00 87.31 264 ASP A N 1
ATOM 2047 C CA . ASP A 1 264 ? 5.908 19.254 -4.574 1.00 87.31 264 ASP A CA 1
ATOM 2048 C C . ASP A 1 264 ? 6.069 18.947 -6.077 1.00 87.31 264 ASP A C 1
ATOM 2050 O O . ASP A 1 264 ? 7.166 19.095 -6.611 1.00 87.31 264 ASP A O 1
ATOM 2054 N N . VAL A 1 265 ? 4.971 18.683 -6.798 1.00 88.62 265 VAL A N 1
ATOM 2055 C CA . VAL A 1 265 ? 4.956 18.493 -8.262 1.00 88.62 265 VAL A CA 1
ATOM 2056 C C . VAL A 1 265 ? 5.521 19.714 -8.987 1.00 88.62 265 VAL A C 1
ATOM 2058 O O . VAL A 1 265 ? 6.377 19.587 -9.862 1.00 88.62 265 VAL A O 1
ATOM 2061 N N . MET A 1 266 ? 5.075 20.920 -8.626 1.00 88.12 266 MET A N 1
ATOM 2062 C CA . MET A 1 266 ? 5.535 22.152 -9.275 1.00 88.12 266 MET A CA 1
ATOM 2063 C C . MET A 1 266 ? 7.011 22.452 -9.008 1.00 88.12 266 MET A C 1
ATOM 2065 O O . MET A 1 266 ? 7.688 22.991 -9.893 1.00 88.12 266 MET A O 1
ATOM 2069 N N . THR A 1 267 ? 7.490 22.097 -7.813 1.00 86.69 267 THR A N 1
ATOM 2070 C CA . THR A 1 267 ? 8.893 22.205 -7.402 1.00 86.69 267 THR A CA 1
ATOM 2071 C C . THR A 1 267 ? 9.745 21.221 -8.196 1.00 86.69 267 THR A C 1
ATOM 2073 O O . THR A 1 267 ? 10.703 21.631 -8.851 1.00 86.69 267 THR A O 1
ATOM 2076 N N . ASP A 1 268 ? 9.360 19.950 -8.247 1.00 84.44 268 ASP A N 1
ATOM 2077 C CA . ASP A 1 268 ? 10.086 18.908 -8.977 1.00 84.44 268 ASP A CA 1
ATOM 2078 C C . ASP A 1 268 ? 10.101 19.187 -10.490 1.00 84.44 268 ASP A C 1
ATOM 2080 O O . ASP A 1 268 ? 11.145 19.100 -11.130 1.00 84.44 268 ASP A O 1
ATOM 2084 N N . ALA A 1 269 ? 8.995 19.683 -11.051 1.00 83.75 269 ALA A N 1
ATOM 2085 C CA . ALA A 1 269 ? 8.904 20.101 -12.449 1.00 83.75 269 ALA A CA 1
ATOM 2086 C C . ALA A 1 269 ? 9.708 21.369 -12.798 1.00 83.75 269 ALA A C 1
ATOM 2088 O O . ALA A 1 269 ? 9.740 21.757 -13.967 1.00 83.75 269 ALA A O 1
ATOM 2089 N N . SER A 1 270 ? 10.292 22.059 -11.812 1.00 79.88 270 SER A N 1
ATOM 2090 C CA . SER A 1 270 ? 11.134 23.248 -12.026 1.00 79.88 270 SER A CA 1
ATOM 2091 C C . SER A 1 270 ? 12.638 22.949 -12.028 1.00 79.88 270 SER A C 1
ATOM 2093 O O . SER A 1 270 ? 13.428 23.817 -12.398 1.00 79.88 270 SER A O 1
ATOM 2095 N N . HIS A 1 271 ? 13.038 21.731 -11.650 1.00 79.31 271 HIS A N 1
ATOM 2096 C CA . HIS A 1 271 ? 14.437 21.313 -11.641 1.00 79.31 271 HIS A CA 1
ATOM 2097 C C . HIS A 1 271 ? 14.944 20.989 -13.054 1.00 79.31 271 HIS A C 1
ATOM 2099 O O . HIS A 1 271 ? 14.184 20.601 -13.938 1.00 79.31 271 HIS A O 1
ATOM 2105 N N . SER A 1 272 ? 16.256 21.120 -13.268 1.00 58.69 272 SER A N 1
ATOM 2106 C CA . SER A 1 272 ? 16.899 20.766 -14.543 1.00 58.69 272 SER A CA 1
ATOM 2107 C C . SER A 1 272 ? 16.875 19.262 -14.839 1.00 58.69 272 SER A C 1
ATOM 2109 O O . SER A 1 272 ? 16.992 18.884 -15.996 1.00 58.69 272 SER A O 1
ATOM 2111 N N . ASP A 1 273 ? 16.708 18.434 -13.803 1.00 67.50 273 ASP A N 1
ATOM 2112 C CA . ASP A 1 273 ? 16.593 16.968 -13.871 1.00 67.50 273 ASP A CA 1
ATOM 2113 C C . ASP A 1 273 ? 15.134 16.503 -13.672 1.00 67.50 273 ASP A C 1
ATOM 2115 O O . ASP A 1 273 ? 14.842 15.457 -13.096 1.00 67.50 273 ASP A O 1
ATOM 2119 N N . ALA A 1 274 ? 14.177 17.350 -14.062 1.00 74.38 274 ALA A N 1
ATOM 2120 C CA . ALA A 1 274 ? 12.759 17.068 -13.886 1.00 74.38 274 ALA A CA 1
ATOM 2121 C C . ALA A 1 274 ? 12.310 15.871 -14.733 1.00 74.38 274 ALA A C 1
ATOM 2123 O O . ALA A 1 274 ? 12.604 15.808 -15.929 1.00 74.38 274 ALA A O 1
ATOM 2124 N N . ALA A 1 275 ? 11.480 15.010 -14.137 1.00 81.25 275 ALA A N 1
ATOM 2125 C CA . ALA A 1 275 ? 10.824 13.898 -14.817 1.00 81.25 275 ALA A CA 1
ATOM 2126 C C . ALA A 1 275 ? 10.109 14.338 -16.107 1.00 81.25 275 ALA A C 1
ATOM 2128 O O . ALA A 1 275 ? 9.644 15.473 -16.228 1.00 81.25 275 ALA A O 1
ATOM 2129 N N . ASP A 1 276 ? 10.030 13.454 -17.094 1.00 82.31 276 ASP A N 1
ATOM 2130 C CA . ASP A 1 276 ? 9.370 13.697 -18.382 1.00 82.31 276 ASP A CA 1
ATOM 2131 C C . ASP A 1 276 ? 7.897 13.292 -18.363 1.00 82.31 276 ASP A C 1
ATOM 2133 O O . ASP A 1 276 ? 7.075 13.885 -19.073 1.00 82.31 276 ASP A O 1
ATOM 2137 N N . VAL A 1 277 ? 7.568 12.306 -17.528 1.00 86.69 277 VAL A N 1
ATOM 2138 C CA . VAL A 1 277 ? 6.215 11.810 -17.284 1.00 86.69 277 VAL A CA 1
ATOM 2139 C C . VAL A 1 277 ? 5.870 12.032 -15.817 1.00 86.69 277 VAL A C 1
ATOM 2141 O O . VAL A 1 277 ? 6.564 11.559 -14.919 1.00 86.69 277 VAL A O 1
ATOM 2144 N N . PHE A 1 278 ? 4.770 12.736 -15.581 1.00 91.88 278 PHE A N 1
ATOM 2145 C CA . PHE A 1 278 ? 4.188 12.916 -14.259 1.00 91.88 278 PHE A CA 1
ATOM 2146 C C . PHE A 1 278 ? 2.918 12.080 -14.161 1.00 91.88 278 PHE A C 1
ATOM 2148 O O . PHE A 1 278 ? 1.996 12.253 -14.960 1.00 91.88 278 PHE A O 1
ATOM 2155 N N . ILE A 1 279 ? 2.881 11.188 -13.177 1.00 92.31 279 ILE A N 1
ATOM 2156 C CA . ILE A 1 279 ? 1.704 10.401 -12.827 1.00 92.31 279 ILE A CA 1
ATOM 2157 C C . ILE A 1 279 ? 1.115 10.997 -11.550 1.00 92.31 279 ILE A C 1
ATOM 2159 O O . ILE A 1 279 ? 1.775 11.019 -10.511 1.00 92.31 279 ILE A O 1
ATOM 2163 N N . ILE A 1 280 ? -0.115 11.497 -11.632 1.00 92.06 280 ILE A N 1
ATOM 2164 C CA . ILE A 1 280 ? -0.859 12.025 -10.486 1.00 92.06 280 ILE A CA 1
ATOM 2165 C C . ILE A 1 280 ? -1.997 11.054 -10.205 1.00 92.06 280 ILE A C 1
ATOM 2167 O O . ILE A 1 280 ? -2.940 10.952 -10.986 1.00 92.06 280 ILE A O 1
ATOM 2171 N N . ALA A 1 281 ? -1.902 10.322 -9.105 1.00 90.12 281 ALA A N 1
ATOM 2172 C CA . ALA A 1 281 ? -2.960 9.429 -8.676 1.00 90.12 281 ALA A CA 1
ATOM 2173 C C . ALA A 1 281 ? -3.903 10.201 -7.745 1.00 90.12 281 ALA A C 1
ATOM 2175 O O . ALA A 1 281 ? -3.634 10.325 -6.552 1.00 90.12 281 ALA A O 1
ATOM 2176 N N . SER A 1 282 ? -4.951 10.792 -8.324 1.00 84.94 282 SER A N 1
ATOM 2177 C CA . SER A 1 282 ? -6.036 11.480 -7.618 1.00 84.94 282 SER A CA 1
ATOM 2178 C C . SER A 1 282 ? -7.251 11.654 -8.540 1.00 84.94 282 SER A C 1
ATOM 2180 O O . SER A 1 282 ? -7.113 11.774 -9.759 1.00 84.94 282 SER A O 1
ATOM 2182 N N . GLY A 1 283 ? -8.449 11.681 -7.951 1.00 72.44 283 GLY A N 1
ATOM 2183 C CA . GLY A 1 283 ? -9.711 11.948 -8.649 1.00 72.44 283 GLY A CA 1
ATOM 2184 C C . GLY A 1 283 ? -10.138 13.423 -8.656 1.00 72.44 283 GLY A C 1
ATOM 2185 O O . GLY A 1 283 ? -11.149 13.752 -9.289 1.00 72.44 283 GLY A O 1
ATOM 2186 N N . ASP A 1 284 ? -9.405 14.310 -7.969 1.00 78.19 284 ASP A N 1
ATOM 2187 C CA . ASP A 1 284 ? -9.857 15.677 -7.689 1.00 78.19 284 ASP A CA 1
ATOM 2188 C C . ASP A 1 284 ? -9.602 16.671 -8.839 1.00 78.19 284 ASP A C 1
ATOM 2190 O O . ASP A 1 284 ? -8.539 16.726 -9.459 1.00 78.19 284 ASP A O 1
ATOM 2194 N N . ARG A 1 285 ? -10.586 17.534 -9.105 1.00 73.06 285 ARG A N 1
ATOM 2195 C CA . ARG A 1 285 ? -10.504 18.616 -10.097 1.00 73.06 285 ARG A CA 1
ATOM 2196 C C . ARG A 1 285 ? -9.488 19.699 -9.730 1.00 73.06 285 ARG A C 1
ATOM 2198 O O . ARG A 1 285 ? -9.086 20.448 -10.626 1.00 73.06 285 ARG A O 1
ATOM 2205 N N . ASP A 1 286 ? -9.100 19.803 -8.463 1.00 78.50 286 ASP A N 1
ATOM 2206 C CA . ASP A 1 286 ? -8.215 20.862 -7.969 1.00 78.50 286 ASP A CA 1
ATOM 2207 C C . ASP A 1 286 ? -6.778 20.740 -8.525 1.00 78.50 286 ASP A C 1
ATOM 2209 O O . ASP A 1 286 ? -6.016 21.708 -8.541 1.00 78.50 286 ASP A O 1
ATOM 2213 N N . PHE A 1 287 ? -6.437 19.603 -9.148 1.00 82.94 287 PHE A N 1
ATOM 2214 C CA . PHE A 1 287 ? -5.175 19.410 -9.873 1.00 82.94 287 PHE A CA 1
ATOM 2215 C C . PHE A 1 287 ? -5.130 20.025 -11.283 1.00 82.94 287 PHE A C 1
ATOM 2217 O O . PHE A 1 287 ? -4.066 20.038 -11.907 1.00 82.94 287 PHE A O 1
ATOM 2224 N N . ASN A 1 288 ? -6.230 20.574 -11.813 1.00 80.88 288 ASN A N 1
ATOM 2225 C CA . ASN A 1 288 ? -6.260 21.122 -13.179 1.00 80.88 288 ASN A CA 1
ATOM 2226 C C . ASN A 1 288 ? -5.219 22.230 -13.423 1.00 80.88 288 ASN A C 1
ATOM 2228 O O . ASN A 1 288 ? -4.600 22.275 -14.490 1.00 80.88 288 ASN A O 1
ATOM 2232 N N . ASP A 1 289 ? -4.982 23.100 -12.441 1.00 82.94 289 ASP A N 1
ATOM 2233 C CA . ASP A 1 289 ? -3.996 24.181 -12.565 1.00 82.94 289 ASP A CA 1
ATOM 2234 C C . ASP A 1 289 ? -2.559 23.641 -12.630 1.00 82.94 289 ASP A C 1
ATOM 2236 O O . ASP A 1 289 ? -1.724 24.143 -13.395 1.00 82.94 289 ASP A O 1
ATOM 2240 N N . VAL A 1 290 ? -2.282 22.558 -11.897 1.00 85.06 290 VAL A N 1
ATOM 2241 C CA . VAL A 1 290 ? -0.999 21.842 -11.934 1.00 85.06 290 VAL A CA 1
ATOM 2242 C C . VAL A 1 290 ? -0.808 21.181 -13.297 1.00 85.06 290 VAL A C 1
ATOM 2244 O O . VAL A 1 290 ? 0.233 21.357 -13.927 1.00 85.06 290 VAL A O 1
ATOM 2247 N N . ILE A 1 291 ? -1.835 20.498 -13.803 1.00 85.88 291 ILE A N 1
ATOM 2248 C CA . ILE A 1 291 ? -1.824 19.836 -15.115 1.00 85.88 291 ILE A CA 1
ATOM 2249 C C . ILE A 1 291 ? -1.537 20.843 -16.235 1.00 85.88 291 ILE A C 1
ATOM 2251 O O . ILE A 1 291 ? -0.672 20.610 -17.083 1.00 85.88 291 ILE A O 1
ATOM 2255 N N . ASN A 1 292 ? -2.215 21.993 -16.225 1.00 83.94 292 ASN A N 1
ATOM 2256 C CA . ASN A 1 292 ? -1.989 23.054 -17.207 1.00 83.94 292 ASN A CA 1
ATOM 2257 C C . ASN A 1 292 ? -0.555 23.603 -17.129 1.00 83.94 292 ASN A C 1
ATOM 2259 O O . ASN A 1 292 ? 0.090 23.833 -18.156 1.00 83.94 292 ASN A O 1
ATOM 2263 N N . SER A 1 293 ? -0.026 23.752 -15.915 1.00 85.06 293 SER A N 1
ATOM 2264 C CA . SER A 1 293 ? 1.349 24.200 -15.686 1.00 85.06 293 SER A CA 1
ATOM 2265 C C . SER A 1 293 ? 2.387 23.184 -16.180 1.00 85.06 293 SER A C 1
ATOM 2267 O O . SER A 1 293 ? 3.368 23.575 -16.809 1.00 85.06 293 SER A O 1
ATOM 2269 N N . LEU A 1 294 ? 2.161 21.882 -15.988 1.00 85.12 294 LEU A N 1
ATOM 2270 C CA . LEU A 1 294 ? 3.023 20.818 -16.521 1.00 85.12 294 LEU A CA 1
ATOM 2271 C C . LEU A 1 294 ? 2.970 20.758 -18.052 1.00 85.12 294 LEU A C 1
ATOM 2273 O O . LEU A 1 294 ? 4.004 20.628 -18.712 1.00 85.12 294 LEU A O 1
ATOM 2277 N N . LYS A 1 295 ? 1.780 20.944 -18.630 1.00 83.31 295 LYS A N 1
ATOM 2278 C CA . LYS A 1 295 ? 1.583 20.973 -20.082 1.00 83.31 295 LYS A CA 1
ATOM 2279 C C . LYS A 1 295 ? 2.354 22.112 -20.744 1.00 83.31 295 LYS A C 1
ATOM 2281 O O . LYS A 1 295 ? 3.007 21.891 -21.759 1.00 83.31 295 LYS A O 1
ATOM 2286 N N . THR A 1 296 ? 2.323 23.321 -20.173 1.00 82.06 296 THR A N 1
ATOM 2287 C CA . THR A 1 296 ? 3.100 24.459 -20.714 1.00 82.06 296 THR A CA 1
ATOM 2288 C C . THR A 1 296 ? 4.611 24.212 -20.723 1.00 82.06 296 THR A C 1
ATOM 2290 O O . THR A 1 296 ? 5.330 24.866 -21.475 1.00 82.06 296 THR A O 1
ATOM 2293 N N . ARG A 1 297 ? 5.093 23.237 -19.943 1.00 81.38 297 ARG A N 1
ATOM 2294 C CA . ARG A 1 297 ? 6.493 22.797 -19.888 1.00 81.38 297 ARG A CA 1
ATOM 2295 C C . ARG A 1 297 ? 6.781 21.572 -20.769 1.00 81.38 297 ARG A C 1
ATOM 2297 O O . ARG A 1 297 ? 7.843 20.975 -20.630 1.00 81.38 297 ARG A O 1
ATOM 2304 N N . ASN A 1 298 ? 5.861 21.200 -21.667 1.00 80.25 298 ASN A N 1
ATOM 2305 C CA . ASN A 1 298 ? 5.955 20.034 -22.557 1.00 80.25 298 ASN A CA 1
ATOM 2306 C C . ASN A 1 298 ? 6.173 18.695 -21.823 1.00 80.25 298 ASN A C 1
ATOM 2308 O O . ASN A 1 298 ? 6.833 17.799 -22.347 1.00 80.25 298 ASN A O 1
ATOM 2312 N N . LYS A 1 299 ? 5.625 18.547 -20.611 1.00 83.94 299 LYS A N 1
ATOM 2313 C CA . LYS A 1 299 ? 5.665 17.286 -19.855 1.00 83.94 299 LYS A CA 1
ATOM 2314 C C . LYS A 1 299 ? 4.457 16.408 -20.186 1.00 83.94 299 LYS A C 1
ATOM 2316 O O . LYS A 1 299 ? 3.388 16.917 -20.519 1.00 83.94 299 LYS A O 1
ATOM 2321 N N . THR A 1 300 ? 4.633 15.088 -20.111 1.00 84.19 300 THR A N 1
ATOM 2322 C CA . THR A 1 300 ? 3.540 14.118 -20.293 1.00 84.19 300 THR A CA 1
ATOM 2323 C C . THR A 1 300 ? 2.824 13.932 -18.959 1.00 84.19 300 THR A C 1
ATOM 2325 O O . THR A 1 300 ? 3.490 13.726 -17.947 1.00 84.19 300 THR A O 1
ATOM 2328 N N . ILE A 1 301 ? 1.491 14.003 -18.941 1.00 88.88 301 ILE A N 1
ATOM 2329 C CA . ILE A 1 301 ? 0.695 13.856 -17.717 1.00 88.88 301 ILE A CA 1
ATOM 2330 C C . ILE A 1 301 ? -0.231 12.648 -17.836 1.00 88.88 301 ILE A C 1
ATOM 2332 O O . ILE A 1 301 ? -0.988 12.530 -18.804 1.00 88.88 301 ILE A O 1
ATOM 2336 N N . ILE A 1 302 ? -0.181 11.782 -16.828 1.00 88.88 302 ILE A N 1
ATOM 2337 C CA . ILE A 1 302 ? -1.069 10.634 -16.657 1.00 88.88 302 ILE A CA 1
ATOM 2338 C C . ILE A 1 302 ? -1.784 10.806 -15.321 1.00 88.88 302 ILE A C 1
ATOM 2340 O O . ILE A 1 302 ? -1.155 11.137 -14.317 1.00 88.88 302 ILE A O 1
ATOM 2344 N N . VAL A 1 303 ? -3.094 10.598 -15.306 1.00 89.88 303 VAL A N 1
ATOM 2345 C CA . VAL A 1 303 ? -3.895 10.628 -14.084 1.00 89.88 303 VAL A CA 1
ATOM 2346 C C . VAL A 1 303 ? -4.383 9.223 -13.781 1.00 89.88 303 VAL A C 1
ATOM 2348 O O . VAL A 1 303 ? -4.991 8.585 -14.637 1.00 89.88 303 VAL A O 1
ATOM 2351 N N . TRP A 1 304 ? -4.114 8.749 -12.567 1.00 91.38 304 TRP A N 1
ATOM 2352 C CA . TRP A 1 304 ? -4.703 7.518 -12.046 1.00 91.38 304 TRP A CA 1
ATOM 2353 C C . TRP A 1 304 ? -5.902 7.874 -11.174 1.00 91.38 304 TRP A C 1
ATOM 2355 O O . TRP A 1 304 ? -5.749 8.466 -10.107 1.00 91.38 304 TRP A O 1
ATOM 2365 N N . GLY A 1 305 ? -7.093 7.547 -11.659 1.00 86.69 305 GLY A N 1
ATOM 2366 C CA . GLY A 1 305 ? -8.359 7.822 -10.992 1.00 86.69 305 GLY A CA 1
ATOM 2367 C C . GLY A 1 305 ? -9.051 6.552 -10.508 1.00 86.69 305 GLY A C 1
ATOM 2368 O O . GLY A 1 305 ? -8.686 5.444 -10.888 1.00 86.69 305 GLY A O 1
ATOM 2369 N N . VAL A 1 306 ? -10.086 6.725 -9.692 1.00 83.62 306 VAL A N 1
ATOM 2370 C CA . VAL A 1 306 ? -11.051 5.669 -9.348 1.00 83.62 306 VAL A CA 1
ATOM 2371 C C . VAL A 1 306 ? -12.333 5.947 -10.133 1.00 83.62 306 VAL A C 1
ATOM 2373 O O . VAL A 1 306 ? -12.783 7.101 -10.227 1.00 83.62 306 VAL A O 1
ATOM 2376 N N . ARG A 1 307 ? -12.905 4.923 -10.763 1.00 79.00 307 ARG A N 1
ATOM 2377 C CA . ARG A 1 307 ? -14.081 5.044 -11.630 1.00 79.00 307 ARG A CA 1
ATOM 2378 C C . ARG A 1 307 ? -15.248 5.593 -10.820 1.00 79.00 307 ARG A C 1
ATOM 2380 O O . ARG A 1 307 ? -15.540 5.110 -9.745 1.00 79.00 307 ARG A O 1
ATOM 2387 N N . GLY A 1 308 ? -15.943 6.620 -11.304 1.00 68.62 308 GLY A N 1
ATOM 2388 C CA . GLY A 1 308 ? -17.086 7.207 -10.583 1.00 68.62 308 GLY A CA 1
ATOM 2389 C C . GLY A 1 308 ? -16.736 8.203 -9.467 1.00 68.62 308 GLY A C 1
ATOM 2390 O O . GLY A 1 308 ? -17.591 9.022 -9.141 1.00 68.62 308 GLY A O 1
ATOM 2391 N N . SER A 1 309 ? -15.493 8.216 -8.975 1.00 72.50 309 SER A N 1
ATOM 2392 C CA . SER A 1 309 ? -14.975 9.252 -8.057 1.00 72.50 309 SER A CA 1
ATOM 2393 C C . SER A 1 309 ? -14.086 10.285 -8.767 1.00 72.50 309 SER A C 1
ATOM 2395 O O . SER A 1 309 ? -13.769 11.331 -8.210 1.00 72.50 309 SER A O 1
ATOM 2397 N N . THR A 1 310 ? -13.714 10.028 -10.026 1.00 75.19 310 THR A N 1
ATOM 2398 C CA . THR A 1 310 ? -12.920 10.952 -10.851 1.00 75.19 310 THR A CA 1
ATOM 2399 C C . THR A 1 310 ? -13.787 12.073 -11.436 1.00 75.19 310 THR A C 1
ATOM 2401 O O . THR A 1 310 ? -14.866 11.838 -11.984 1.00 75.19 310 THR A O 1
ATOM 2404 N N . SER A 1 311 ? -13.317 13.321 -11.355 1.00 75.75 311 SER A N 1
ATOM 2405 C CA . SER A 1 311 ? -14.033 14.473 -11.915 1.00 75.75 311 SER A CA 1
ATOM 2406 C C . SER A 1 311 ? -14.180 14.398 -13.441 1.00 75.75 311 SER A C 1
ATOM 2408 O O . SER A 1 311 ? -13.198 14.297 -14.176 1.00 75.75 311 SER A O 1
ATOM 2410 N N . ARG A 1 312 ? -15.402 14.628 -13.948 1.00 72.50 312 ARG A N 1
ATOM 2411 C CA . ARG A 1 312 ? -15.688 14.735 -15.396 1.00 72.50 312 ARG A CA 1
ATOM 2412 C C . ARG A 1 312 ? -14.845 15.794 -16.111 1.00 72.50 312 ARG A C 1
ATOM 2414 O O . ARG A 1 312 ? -14.690 15.732 -17.325 1.00 72.50 312 ARG A O 1
ATOM 2421 N N . GLN A 1 313 ? -14.352 16.809 -15.401 1.00 69.50 313 GLN A N 1
ATOM 2422 C CA . GLN A 1 313 ? -13.490 17.832 -16.001 1.00 69.50 313 GLN A CA 1
ATOM 2423 C C . GLN A 1 313 ? -12.087 17.295 -16.308 1.00 69.50 313 GLN A C 1
ATOM 2425 O O . GLN A 1 313 ? -11.501 17.717 -17.300 1.00 69.50 313 GLN A O 1
ATOM 2430 N N . LEU A 1 314 ? -11.582 16.354 -15.501 1.00 73.69 314 LEU A N 1
ATOM 2431 C CA . LEU A 1 314 ? -10.332 15.641 -15.773 1.00 73.69 314 LEU A CA 1
ATOM 2432 C C . LEU A 1 314 ? -10.514 14.643 -16.919 1.00 73.69 314 LEU A C 1
ATOM 2434 O O . LEU A 1 314 ? -9.713 14.636 -17.846 1.00 73.69 314 LEU A O 1
ATOM 2438 N N . GLU A 1 315 ? -11.605 13.873 -16.903 1.00 71.94 315 GLU A N 1
ATOM 2439 C CA . GLU A 1 315 ? -11.914 12.881 -17.948 1.00 71.94 315 GLU A CA 1
ATOM 2440 C C . GLU A 1 315 ? -12.089 13.514 -19.335 1.00 71.94 315 GLU A C 1
ATOM 2442 O O . GLU A 1 315 ? -11.668 12.955 -20.343 1.00 71.94 315 GLU A O 1
ATOM 2447 N N . ASN A 1 316 ? -12.690 14.706 -19.396 1.00 69.75 316 ASN A N 1
ATOM 2448 C CA . ASN A 1 316 ? -12.905 15.424 -20.652 1.00 69.75 316 ASN A CA 1
ATOM 2449 C C . ASN A 1 316 ? -11.703 16.283 -21.080 1.00 69.75 316 ASN A C 1
ATOM 2451 O O . ASN A 1 316 ? -11.805 16.994 -22.083 1.00 69.75 316 ASN A O 1
ATOM 2455 N N . ASN A 1 317 ? -10.585 16.272 -20.343 1.00 71.75 317 ASN A N 1
ATOM 2456 C CA . ASN A 1 317 ? -9.409 17.053 -20.706 1.00 71.75 317 ASN A CA 1
ATOM 2457 C C . ASN A 1 317 ? -8.567 16.291 -21.750 1.00 71.75 317 ASN A C 1
ATOM 2459 O O . ASN A 1 317 ? -7.910 15.314 -21.403 1.00 71.75 317 ASN A O 1
ATOM 2463 N N . PRO A 1 318 ? -8.479 16.759 -23.012 1.00 62.03 318 PRO A N 1
ATOM 2464 C CA . PRO A 1 318 ? -7.742 16.064 -24.075 1.00 62.03 318 PRO A CA 1
ATOM 2465 C C . PRO A 1 318 ? -6.215 16.098 -23.890 1.00 62.03 318 PRO A C 1
ATOM 2467 O O . PRO A 1 318 ? -5.477 15.598 -24.733 1.00 62.03 318 PRO A O 1
ATOM 2470 N N . SER A 1 319 ? -5.727 16.754 -22.836 1.00 65.12 319 SER A N 1
ATOM 2471 C CA . SER A 1 319 ? -4.299 16.941 -22.566 1.00 65.12 319 SER A CA 1
ATOM 2472 C C . SER A 1 319 ? -3.716 15.906 -21.605 1.00 65.12 319 SER A C 1
ATOM 2474 O O . SER A 1 319 ? -2.527 15.984 -21.304 1.00 65.12 319 SER A O 1
ATOM 2476 N N . VAL A 1 320 ? -4.549 15.010 -21.076 1.00 78.50 320 VAL A N 1
ATOM 2477 C CA . VAL A 1 320 ? -4.203 14.070 -20.009 1.00 78.50 320 VAL A CA 1
ATOM 2478 C C . VAL A 1 320 ? -4.683 12.683 -20.399 1.00 78.50 320 VAL A C 1
ATOM 2480 O O . VAL A 1 320 ? -5.788 12.530 -20.915 1.00 78.50 320 VAL A O 1
ATOM 2483 N N . THR A 1 321 ? -3.868 11.672 -20.118 1.00 82.69 321 THR A N 1
ATOM 2484 C CA . THR A 1 321 ? -4.302 10.275 -20.193 1.00 82.69 321 THR A CA 1
ATOM 2485 C C . THR A 1 321 ? -4.851 9.870 -18.832 1.00 82.69 321 THR A C 1
ATOM 2487 O O . THR A 1 321 ? -4.107 9.884 -17.854 1.00 82.69 321 THR A O 1
ATOM 2490 N N . VAL A 1 322 ? -6.137 9.532 -18.755 1.00 83.12 322 VAL A N 1
ATOM 2491 C CA . VAL A 1 322 ? -6.762 9.026 -17.524 1.00 83.12 322 VAL A CA 1
ATOM 2492 C C . VAL A 1 322 ? -6.776 7.502 -17.564 1.00 83.12 322 VAL A C 1
ATOM 2494 O O . VAL A 1 322 ? -7.243 6.913 -18.538 1.00 83.12 322 VAL A O 1
ATOM 2497 N N . GLU A 1 323 ? -6.274 6.873 -16.508 1.00 85.25 323 GLU A N 1
ATOM 2498 C CA . GLU A 1 323 ? -6.352 5.431 -16.281 1.00 85.25 323 GLU A CA 1
ATOM 2499 C C . GLU A 1 323 ? -7.059 5.162 -14.963 1.00 85.25 323 GLU A C 1
ATOM 2501 O O . GLU A 1 323 ? -6.881 5.902 -13.995 1.00 85.25 323 GLU A O 1
ATOM 2506 N N . TYR A 1 324 ? -7.850 4.097 -14.920 1.00 84.81 324 TYR A N 1
ATOM 2507 C CA . TYR A 1 324 ? -8.567 3.716 -13.714 1.00 84.81 324 TYR A CA 1
ATOM 2508 C C . TYR A 1 324 ? -7.769 2.680 -12.935 1.00 84.81 324 TYR A C 1
ATOM 2510 O O . TYR A 1 324 ? -7.292 1.700 -13.507 1.00 84.81 324 TYR A O 1
ATOM 2518 N N . ILE A 1 325 ? -7.618 2.913 -11.632 1.00 83.94 325 ILE A N 1
ATOM 2519 C CA . ILE A 1 325 ? -6.858 2.052 -10.725 1.00 83.94 325 ILE A CA 1
ATOM 2520 C C . ILE A 1 325 ? -7.422 0.637 -10.751 1.00 83.94 325 ILE A C 1
ATOM 2522 O O . ILE A 1 325 ? -6.661 -0.323 -10.832 1.00 83.94 325 ILE A O 1
ATOM 2526 N N . GLU A 1 326 ? -8.743 0.499 -10.763 1.00 79.44 326 GLU A N 1
ATOM 2527 C CA . GLU A 1 326 ? -9.430 -0.791 -10.770 1.00 79.44 326 GLU A CA 1
ATOM 2528 C C . GLU A 1 326 ? -9.061 -1.646 -11.990 1.00 79.44 326 GLU A C 1
ATOM 2530 O O . GLU A 1 326 ? -8.920 -2.860 -11.861 1.00 79.44 326 GLU A O 1
ATOM 2535 N N . ASP A 1 327 ? -8.835 -1.017 -13.151 1.00 80.06 327 ASP A N 1
ATOM 2536 C CA . ASP A 1 327 ? -8.586 -1.710 -14.421 1.00 80.06 327 ASP A CA 1
ATOM 2537 C C . ASP A 1 327 ? -7.205 -2.401 -14.458 1.00 80.06 327 ASP A C 1
ATOM 2539 O O . ASP A 1 327 ? -7.014 -3.343 -15.225 1.00 80.06 327 ASP A O 1
ATOM 2543 N N . PHE A 1 328 ? -6.226 -1.942 -13.662 1.00 78.38 328 PHE A N 1
ATOM 2544 C CA . PHE A 1 328 ? -4.876 -2.532 -13.615 1.00 78.38 328 PHE A CA 1
ATOM 2545 C C . PHE A 1 328 ? -4.497 -3.136 -12.258 1.00 78.38 328 PHE A C 1
ATOM 2547 O O . PHE A 1 328 ? -3.403 -3.690 -12.117 1.00 78.38 328 PHE A O 1
ATOM 2554 N N . THR A 1 329 ? -5.370 -3.025 -11.255 1.00 70.69 329 THR A N 1
ATOM 2555 C CA . THR A 1 329 ? -5.134 -3.591 -9.922 1.00 70.69 329 THR A CA 1
ATOM 2556 C C . THR A 1 329 ? -5.923 -4.867 -9.645 1.00 70.69 329 THR A C 1
ATOM 2558 O O . THR A 1 329 ? -5.555 -5.558 -8.703 1.00 70.69 329 THR A O 1
ATOM 2561 N N . ASP A 1 330 ? -6.922 -5.245 -10.452 1.00 71.75 330 ASP A N 1
ATOM 2562 C CA . ASP A 1 330 ? -7.737 -6.461 -10.246 1.00 71.75 330 ASP A CA 1
ATOM 2563 C C . ASP A 1 330 ? -8.213 -6.613 -8.781 1.00 71.75 330 ASP A C 1
ATOM 2565 O O . ASP A 1 330 ? -8.114 -7.684 -8.175 1.00 71.75 330 ASP A O 1
ATOM 2569 N N . LEU A 1 331 ? -8.647 -5.508 -8.161 1.00 68.38 331 LEU A N 1
ATOM 2570 C CA . LEU A 1 331 ? -8.988 -5.479 -6.737 1.00 68.38 331 LEU A CA 1
ATOM 2571 C C . LEU A 1 331 ? -10.229 -6.326 -6.438 1.00 68.38 331 LEU A C 1
ATOM 2573 O O . LEU A 1 331 ? -11.224 -6.300 -7.161 1.00 68.38 331 LEU A O 1
ATOM 2577 N N . GLN A 1 332 ? -10.182 -7.049 -5.318 1.00 60.38 332 GLN A N 1
ATOM 2578 C CA . GLN A 1 332 ? -11.310 -7.842 -4.838 1.00 60.38 332 GLN A CA 1
ATOM 2579 C C . GLN A 1 332 ? -12.366 -6.943 -4.186 1.00 60.38 332 GLN A C 1
ATOM 2581 O O . GLN A 1 332 ? -12.051 -6.028 -3.418 1.00 60.38 332 GLN A O 1
ATOM 2586 N N . THR A 1 333 ? -13.637 -7.217 -4.469 1.00 58.84 333 THR A N 1
ATOM 2587 C CA . THR A 1 333 ? -14.773 -6.543 -3.829 1.00 58.84 333 THR A CA 1
ATOM 2588 C C . THR A 1 333 ? -15.045 -7.131 -2.444 1.00 58.84 333 THR A C 1
ATOM 2590 O O . THR A 1 333 ? -14.716 -8.280 -2.161 1.00 58.84 333 THR A O 1
ATOM 2593 N N . HIS A 1 334 ? -15.685 -6.368 -1.560 1.00 49.00 334 HIS A N 1
ATOM 2594 C CA . HIS A 1 334 ? -16.090 -6.808 -0.222 1.00 49.00 334 HIS A CA 1
ATOM 2595 C C . HIS A 1 334 ? -17.012 -8.038 -0.273 1.00 49.00 334 HIS A C 1
ATOM 2597 O O . HIS A 1 334 ? -16.956 -8.869 0.626 1.00 49.00 334 HIS A O 1
ATOM 2603 N N . GLU A 1 335 ? -17.812 -8.197 -1.334 1.00 39.06 335 GLU A N 1
ATOM 2604 C CA . GLU A 1 335 ? -18.646 -9.389 -1.551 1.00 39.06 335 GLU A CA 1
ATOM 2605 C C . GLU A 1 335 ? -17.808 -10.644 -1.828 1.00 39.06 335 GLU A C 1
ATOM 2607 O O . GLU A 1 335 ? -18.109 -11.711 -1.299 1.00 39.06 335 GLU A O 1
ATOM 2612 N N . SER A 1 336 ? -16.723 -10.517 -2.598 1.00 39.38 336 SER A N 1
ATOM 2613 C CA . SER A 1 336 ? -15.801 -11.630 -2.847 1.00 39.38 336 SER A CA 1
ATOM 2614 C C . SER A 1 336 ? -14.889 -11.882 -1.646 1.00 39.38 336 SER A C 1
ATOM 2616 O O . SER A 1 336 ? -14.671 -13.033 -1.299 1.00 39.38 336 SER A O 1
ATOM 2618 N N . PHE A 1 337 ? -14.470 -10.847 -0.914 1.00 37.41 337 PHE A N 1
ATOM 2619 C CA . PHE A 1 337 ? -13.749 -11.006 0.354 1.00 37.41 337 PHE A CA 1
ATOM 2620 C C . PHE A 1 337 ? -14.614 -11.661 1.443 1.00 37.41 337 PHE A C 1
ATOM 2622 O O . PHE A 1 337 ? -14.115 -12.483 2.198 1.00 37.41 337 PHE A O 1
ATOM 2629 N N . GLY A 1 338 ? -15.912 -11.352 1.512 1.00 35.59 338 GLY A N 1
ATOM 2630 C CA . GLY A 1 338 ? -16.859 -12.029 2.403 1.00 35.59 338 GLY A CA 1
ATOM 2631 C C . GLY A 1 338 ? -17.136 -13.482 1.998 1.00 35.59 338 GLY A C 1
ATOM 2632 O O . GLY A 1 338 ? -17.304 -14.330 2.873 1.00 35.59 338 GLY A O 1
ATOM 2633 N N . ALA A 1 339 ? -17.127 -13.782 0.694 1.00 33.59 339 ALA A N 1
ATOM 2634 C CA . ALA A 1 339 ? -17.333 -15.129 0.159 1.00 33.59 339 ALA A CA 1
ATOM 2635 C C . ALA A 1 339 ? -16.101 -16.040 0.307 1.00 33.59 339 ALA A C 1
ATOM 2637 O O . ALA A 1 339 ? -16.264 -17.216 0.600 1.00 33.59 339 ALA A O 1
ATOM 2638 N N . THR A 1 340 ? -14.865 -15.532 0.223 1.00 35.62 340 THR A N 1
ATOM 2639 C CA . THR A 1 340 ? -13.659 -16.359 0.464 1.00 35.62 340 THR A CA 1
ATOM 2640 C C . THR A 1 340 ? -13.490 -16.753 1.940 1.00 35.62 340 THR A C 1
ATOM 2642 O O . THR A 1 340 ? -12.752 -17.681 2.256 1.00 35.62 340 THR A O 1
ATOM 2645 N N . TYR A 1 341 ? -14.192 -16.087 2.865 1.00 40.41 341 TYR A N 1
ATOM 2646 C CA . TYR A 1 341 ? -14.273 -16.516 4.269 1.00 40.41 341 TYR A CA 1
ATOM 2647 C C . TYR A 1 341 ? -15.318 -17.618 4.501 1.00 40.41 341 TYR A C 1
ATOM 2649 O O . TYR A 1 341 ? -15.364 -18.196 5.590 1.00 40.41 341 TYR A O 1
ATOM 2657 N N . ILE A 1 342 ? -16.148 -17.915 3.497 1.00 38.50 342 ILE A N 1
ATOM 2658 C CA . ILE A 1 342 ? -17.178 -18.949 3.530 1.00 38.50 342 ILE A CA 1
ATOM 2659 C C . ILE A 1 342 ? -17.172 -19.688 2.180 1.00 38.50 342 ILE A C 1
ATOM 2661 O O . ILE A 1 342 ? -18.136 -19.585 1.436 1.00 38.50 342 ILE A O 1
ATOM 2665 N N . ASP A 1 343 ? -16.097 -20.417 1.849 1.00 28.77 343 ASP A N 1
ATOM 2666 C CA . ASP A 1 343 ? -16.270 -21.699 1.147 1.00 28.77 343 ASP A CA 1
ATOM 2667 C C . ASP A 1 343 ? -15.024 -22.609 1.116 1.00 28.77 343 ASP A C 1
ATOM 2669 O O . ASP A 1 343 ? -13.948 -22.259 0.637 1.00 28.77 343 ASP A O 1
ATOM 2673 N N . GLU A 1 344 ? -15.229 -23.817 1.645 1.00 37.66 344 GLU A N 1
ATOM 2674 C CA . GLU A 1 344 ? -15.017 -25.120 0.988 1.00 37.66 344 GLU A CA 1
ATOM 2675 C C . GLU A 1 344 ? -13.684 -25.521 0.323 1.00 37.66 344 GLU A C 1
ATOM 2677 O O . GLU A 1 344 ? -13.633 -26.540 -0.369 1.00 37.66 344 GLU A O 1
ATOM 2682 N N . THR A 1 345 ? -12.554 -24.891 0.631 1.00 32.78 345 THR A N 1
ATOM 2683 C CA . THR A 1 345 ? -11.247 -25.558 0.454 1.00 32.78 345 THR A CA 1
ATOM 2684 C C . THR A 1 345 ? -10.520 -25.624 1.781 1.00 32.78 345 THR A C 1
ATOM 2686 O O . THR A 1 345 ? -10.219 -24.593 2.366 1.00 32.78 345 THR A O 1
ATOM 2689 N N . GLY A 1 346 ? -10.280 -26.840 2.281 1.00 36.56 346 GLY A N 1
ATOM 2690 C CA . GLY A 1 346 ? -9.675 -27.135 3.583 1.00 36.56 346 GLY A CA 1
ATOM 2691 C C . GLY A 1 346 ? -8.214 -26.700 3.747 1.00 36.56 346 GLY A C 1
ATOM 2692 O O . GLY A 1 346 ? -7.375 -27.515 4.120 1.00 36.56 346 GLY A O 1
ATOM 2693 N N . GLU A 1 347 ? -7.921 -25.422 3.528 1.00 33.12 347 GLU A N 1
ATOM 2694 C CA . GLU A 1 347 ? -6.673 -24.756 3.875 1.00 33.12 347 GLU A CA 1
ATOM 2695 C C . GLU A 1 347 ? -6.967 -23.614 4.864 1.00 33.12 347 GLU A C 1
ATOM 2697 O O . GLU A 1 347 ? -7.858 -22.803 4.654 1.00 33.12 347 GLU A O 1
ATOM 2702 N N . MET A 1 348 ? -6.249 -23.663 5.993 1.00 33.81 348 MET A N 1
ATOM 2703 C CA . MET A 1 348 ? -6.168 -22.754 7.153 1.00 33.81 348 MET A CA 1
ATOM 2704 C C . MET A 1 348 ? -7.256 -21.662 7.327 1.00 33.81 348 MET A C 1
ATOM 2706 O O . MET A 1 348 ? -7.338 -20.738 6.522 1.00 33.81 348 MET A O 1
ATOM 2710 N N . PRO A 1 349 ? -8.013 -21.651 8.448 1.00 44.28 349 PRO A N 1
ATOM 2711 C CA . PRO A 1 349 ? -8.990 -20.597 8.716 1.00 44.28 349 PRO A CA 1
ATOM 2712 C C . PRO A 1 349 ? -8.301 -19.233 8.842 1.00 44.28 349 PRO A C 1
ATOM 2714 O O . PRO A 1 349 ? -7.355 -19.078 9.618 1.00 44.28 349 PRO A O 1
ATOM 2717 N N . ALA A 1 350 ? -8.809 -18.249 8.101 1.00 56.53 350 ALA A N 1
ATOM 2718 C CA . ALA A 1 350 ? -8.334 -16.873 8.126 1.00 56.53 350 ALA A CA 1
ATOM 2719 C C . ALA A 1 350 ? -8.237 -16.317 9.562 1.00 56.53 350 ALA A C 1
ATOM 2721 O O . ALA A 1 350 ? -9.122 -16.517 10.404 1.00 56.53 350 ALA A O 1
ATOM 2722 N N . ILE A 1 351 ? -7.117 -15.651 9.847 1.00 65.12 351 ILE A N 1
ATOM 2723 C CA . ILE A 1 351 ? -6.730 -15.204 11.187 1.00 65.12 351 ILE A CA 1
ATOM 2724 C C . ILE A 1 351 ? -7.633 -14.043 11.625 1.00 65.12 351 ILE A C 1
ATOM 2726 O O . ILE A 1 351 ? -7.759 -13.046 10.925 1.00 65.12 351 ILE A O 1
ATOM 2730 N N . PHE A 1 352 ? -8.246 -14.144 12.806 1.00 78.69 352 PHE A N 1
ATOM 2731 C CA . PHE A 1 352 ? -9.145 -13.120 13.338 1.00 78.69 352 PHE A CA 1
ATOM 2732 C C . PHE A 1 352 ? -8.391 -12.120 14.227 1.00 78.69 352 PHE A C 1
ATOM 2734 O O . PHE A 1 352 ? -8.202 -12.357 15.423 1.00 78.69 352 PHE A O 1
ATOM 2741 N N . THR A 1 353 ? -7.940 -11.006 13.652 1.00 76.12 353 THR A N 1
ATOM 2742 C CA . THR A 1 353 ? -7.240 -9.915 14.360 1.00 76.12 353 THR A CA 1
ATOM 2743 C C . THR A 1 353 ? -8.185 -8.771 14.750 1.00 76.12 353 THR A C 1
ATOM 2745 O O . THR A 1 353 ? -9.248 -8.627 14.140 1.00 76.12 353 THR A O 1
ATOM 2748 N N . PRO A 1 354 ? -7.823 -7.936 15.746 1.00 76.94 354 PRO A N 1
ATOM 2749 C CA . PRO A 1 354 ? -8.603 -6.749 16.084 1.00 76.94 354 PRO A CA 1
ATOM 2750 C C . PRO A 1 354 ? -8.713 -5.803 14.886 1.00 76.94 354 PRO A C 1
ATOM 2752 O O . PRO A 1 354 ? -7.739 -5.618 14.160 1.00 76.94 354 PRO A O 1
ATOM 2755 N N . SER A 1 355 ? -9.878 -5.180 14.713 1.00 80.38 355 SER A N 1
ATOM 2756 C CA . SER A 1 355 ? -10.136 -4.223 13.628 1.00 80.38 355 SER A CA 1
ATOM 2757 C C . SER A 1 355 ? -10.935 -3.011 14.098 1.00 80.38 355 SER A C 1
ATOM 2759 O O . SER A 1 355 ? -11.406 -2.976 15.239 1.00 80.38 355 SER A O 1
ATOM 2761 N N . GLN A 1 356 ? -11.180 -2.046 13.205 1.00 77.75 356 GLN A N 1
ATOM 2762 C CA . GLN A 1 356 ? -12.130 -0.950 13.461 1.00 77.75 356 GLN A CA 1
ATOM 2763 C C . GLN A 1 356 ? -13.512 -1.457 13.934 1.00 77.75 356 GLN A C 1
ATOM 2765 O O . GLN A 1 356 ? -14.160 -0.812 14.757 1.00 77.75 356 GLN A O 1
ATOM 2770 N N . TRP A 1 357 ? -13.948 -2.643 13.486 1.00 86.38 357 TRP A N 1
ATOM 2771 C CA . TRP A 1 357 ? -15.204 -3.256 13.930 1.00 86.38 357 TRP A CA 1
ATOM 2772 C C . TRP A 1 357 ? -15.129 -3.716 15.380 1.00 86.38 357 TRP A C 1
ATOM 2774 O O . TRP A 1 357 ? -16.088 -3.539 16.128 1.00 86.38 357 TRP A O 1
ATOM 2784 N N . SER A 1 358 ? -13.981 -4.257 15.793 1.00 87.06 358 SER A N 1
ATOM 2785 C CA . SER A 1 358 ? -13.728 -4.607 17.189 1.00 87.06 358 SER A CA 1
ATOM 2786 C C . SER A 1 358 ? -13.828 -3.370 18.079 1.00 87.06 358 SER A C 1
ATOM 2788 O O . SER A 1 358 ? -14.484 -3.437 19.114 1.00 87.06 358 SER A O 1
ATOM 2790 N N . SER A 1 359 ? -13.280 -2.227 17.646 1.00 87.94 359 SER A N 1
ATOM 2791 C CA . SER A 1 359 ? -13.437 -0.949 18.353 1.00 87.94 359 SER A CA 1
ATOM 2792 C C . SER A 1 359 ? -14.907 -0.523 18.447 1.00 87.94 359 SER A C 1
ATOM 2794 O O . SER A 1 359 ? -15.365 -0.193 19.535 1.00 87.94 359 SER A O 1
ATOM 2796 N N . VAL A 1 360 ? -15.683 -0.603 17.357 1.00 89.56 360 VAL A N 1
ATOM 2797 C CA . VAL A 1 360 ? -17.130 -0.301 17.382 1.00 89.56 360 VAL A CA 1
ATOM 2798 C C . VAL A 1 360 ? -17.872 -1.184 18.384 1.00 89.56 360 VAL A C 1
ATOM 2800 O O . VAL A 1 360 ? -18.650 -0.671 19.180 1.00 89.56 360 VAL A O 1
ATOM 2803 N N . ILE A 1 361 ? -17.613 -2.493 18.384 1.00 92.06 361 ILE A N 1
ATOM 2804 C CA . ILE A 1 361 ? -18.265 -3.453 19.287 1.00 92.06 361 ILE A CA 1
ATOM 2805 C C . ILE A 1 361 ? -17.885 -3.182 20.747 1.00 92.06 361 ILE A C 1
ATOM 2807 O O . ILE A 1 361 ? -18.759 -3.129 21.608 1.00 92.06 361 ILE A O 1
ATOM 2811 N N . ILE A 1 362 ? -16.593 -2.986 21.030 1.00 92.19 362 ILE A N 1
ATOM 2812 C CA . ILE A 1 362 ? -16.095 -2.738 22.388 1.00 92.19 362 ILE A CA 1
ATOM 2813 C C . ILE A 1 362 ? -16.663 -1.427 22.937 1.00 92.19 362 ILE A C 1
ATOM 2815 O O . ILE A 1 362 ? -17.139 -1.403 24.070 1.00 92.19 362 ILE A O 1
ATOM 2819 N N . GLN A 1 363 ? -16.651 -0.355 22.140 1.00 92.19 363 GLN A N 1
ATOM 2820 C CA . GLN A 1 363 ? -17.161 0.949 22.569 1.00 92.19 363 GLN A CA 1
ATOM 2821 C C . GLN A 1 363 ? -18.685 0.986 22.654 1.00 92.19 363 GLN A C 1
ATOM 2823 O O . GLN A 1 363 ? -19.217 1.630 23.556 1.00 92.19 363 GLN A O 1
ATOM 2828 N N . PHE A 1 364 ? -19.390 0.263 21.775 1.00 93.44 364 PHE A N 1
ATOM 2829 C CA . PHE A 1 364 ? -20.828 0.058 21.917 1.00 93.44 364 PHE A CA 1
ATOM 2830 C C . PHE A 1 364 ? -21.128 -0.614 23.253 1.00 93.44 364 PHE A C 1
ATOM 2832 O O . PHE A 1 364 ? -21.900 -0.074 24.033 1.00 93.44 364 PHE A O 1
ATOM 2839 N N . ASP A 1 365 ? -20.490 -1.748 23.553 1.00 90.94 365 ASP A N 1
ATOM 2840 C CA . ASP A 1 365 ? -20.747 -2.470 24.801 1.00 90.94 365 ASP A CA 1
ATOM 2841 C C . ASP A 1 365 ? -20.416 -1.596 26.021 1.00 90.94 365 ASP A C 1
ATOM 2843 O O . ASP A 1 365 ? -21.158 -1.590 27.002 1.00 90.94 365 ASP A O 1
ATOM 2847 N N . ARG A 1 366 ? -19.325 -0.821 25.960 1.00 88.12 366 ARG A N 1
ATOM 2848 C CA . ARG A 1 366 ? -18.905 0.091 27.034 1.00 88.12 366 ARG A CA 1
ATOM 2849 C C . ARG A 1 366 ? -19.954 1.173 27.300 1.00 88.12 366 ARG A C 1
ATOM 2851 O O . ARG A 1 366 ? -20.284 1.460 28.448 1.00 88.12 366 ARG A O 1
ATOM 2858 N N . LEU A 1 367 ? -20.506 1.750 26.236 1.00 89.44 367 LEU A N 1
ATOM 2859 C CA . LEU A 1 367 ? -21.553 2.761 26.325 1.00 89.44 367 LEU A CA 1
ATOM 2860 C C . LEU A 1 367 ? -22.907 2.157 26.745 1.00 89.44 367 LEU A C 1
ATOM 2862 O O . LEU A 1 367 ? -23.609 2.768 27.548 1.00 89.44 367 LEU A O 1
ATOM 2866 N N . ALA A 1 368 ? -23.242 0.949 26.277 1.00 88.81 368 ALA A N 1
ATOM 2867 C CA . ALA A 1 368 ? -24.425 0.187 26.694 1.00 88.81 368 ALA A CA 1
ATOM 2868 C C . ALA A 1 368 ? -24.411 -0.073 28.204 1.00 88.81 368 ALA A C 1
ATOM 2870 O O . ALA A 1 368 ? -25.382 0.216 28.898 1.00 88.81 368 ALA A O 1
ATOM 2871 N N . ALA A 1 369 ? -23.274 -0.543 28.720 1.00 86.12 369 ALA A N 1
ATOM 2872 C CA . ALA A 1 369 ? -23.051 -0.769 30.142 1.00 86.12 369 ALA A CA 1
ATOM 2873 C C . ALA A 1 369 ? -23.221 0.503 30.981 1.00 86.12 369 ALA A C 1
ATOM 2875 O O . ALA A 1 369 ? -23.852 0.476 32.034 1.00 86.12 369 ALA A O 1
ATOM 2876 N N . LYS A 1 370 ? -22.687 1.630 30.501 1.00 83.50 370 LYS A N 1
ATOM 2877 C CA . LYS A 1 370 ? -22.790 2.928 31.180 1.00 83.50 370 LYS A CA 1
ATOM 2878 C C . LYS A 1 370 ? -24.224 3.448 31.259 1.00 83.50 370 LYS A C 1
ATOM 2880 O O . LYS A 1 370 ? -24.589 4.117 32.224 1.00 83.50 370 LYS A O 1
ATOM 2885 N N . LEU A 1 371 ? -25.012 3.187 30.221 1.00 85.25 371 LEU A N 1
ATOM 2886 C CA . LEU A 1 371 ? -26.398 3.634 30.106 1.00 85.25 371 LEU A CA 1
ATOM 2887 C C . LEU A 1 371 ? -27.410 2.601 30.634 1.00 85.25 371 LEU A C 1
ATOM 2889 O O . LEU A 1 371 ? -28.599 2.912 30.663 1.00 85.25 371 LEU A O 1
ATOM 2893 N N . ASP A 1 372 ? -26.950 1.411 31.039 1.00 85.25 372 ASP A N 1
ATOM 2894 C CA . ASP A 1 372 ? -27.771 0.264 31.456 1.00 85.25 372 ASP A CA 1
ATOM 2895 C C . ASP A 1 372 ? -28.859 -0.094 30.417 1.00 85.25 372 ASP A C 1
ATOM 2897 O O . ASP A 1 372 ? -30.042 -0.244 30.723 1.00 85.25 372 ASP A O 1
ATOM 2901 N N . THR A 1 373 ? -28.467 -0.151 29.136 1.00 87.69 373 THR A N 1
ATOM 2902 C CA . THR A 1 373 ? -29.368 -0.394 27.992 1.00 87.69 373 THR A CA 1
ATOM 2903 C C . THR A 1 373 ? -28.666 -1.143 26.861 1.00 87.69 373 THR A C 1
ATOM 2905 O O . THR A 1 373 ? -27.521 -0.856 26.529 1.00 87.69 373 THR A O 1
ATOM 2908 N N . ASP A 1 374 ? -29.389 -2.039 26.187 1.00 83.94 374 ASP A N 1
ATOM 2909 C CA . ASP A 1 374 ? -28.920 -2.747 24.981 1.00 83.94 374 ASP A CA 1
ATOM 2910 C C . ASP A 1 374 ? -29.117 -1.940 23.682 1.00 83.94 374 ASP A C 1
ATOM 2912 O O . ASP A 1 374 ? -28.843 -2.414 22.570 1.00 83.94 374 ASP A O 1
ATOM 2916 N N . VAL A 1 375 ? -29.650 -0.725 23.819 1.00 89.81 375 VAL A N 1
ATOM 2917 C CA . VAL A 1 375 ? -30.047 0.157 22.725 1.00 89.81 375 VAL A CA 1
ATOM 2918 C C . VAL A 1 375 ? -29.406 1.524 22.913 1.00 89.81 375 VAL A C 1
ATOM 2920 O O . VAL A 1 375 ? -29.632 2.178 23.932 1.00 89.81 375 VAL A O 1
ATOM 2923 N N . ILE A 1 376 ? -28.631 1.959 21.918 1.00 91.06 376 ILE A N 1
ATOM 2924 C CA . ILE A 1 376 ? -27.829 3.186 21.976 1.00 91.06 376 ILE A CA 1
ATOM 2925 C C . ILE A 1 376 ? -28.173 4.107 20.798 1.00 91.06 376 ILE A C 1
ATOM 2927 O O . ILE A 1 376 ? -28.166 3.650 19.652 1.00 91.06 376 ILE A O 1
ATOM 2931 N N . PRO A 1 377 ? -28.399 5.413 21.026 1.00 92.00 377 PRO A N 1
ATOM 2932 C CA . PRO A 1 377 ? -28.546 6.382 19.944 1.00 92.00 377 PRO A CA 1
ATOM 2933 C C . PRO A 1 377 ? -27.275 6.484 19.088 1.00 92.00 377 PRO A C 1
ATOM 2935 O O . PRO A 1 377 ? -26.176 6.660 19.621 1.00 92.00 377 PRO A O 1
ATOM 2938 N N . MET A 1 378 ? -27.416 6.480 17.757 1.00 90.81 378 MET A N 1
ATOM 2939 C CA . MET A 1 378 ? -26.289 6.574 16.813 1.00 90.81 378 MET A CA 1
ATOM 2940 C C . MET A 1 378 ? -25.316 7.721 17.130 1.00 90.81 378 MET A C 1
ATOM 2942 O O . MET A 1 378 ? -24.104 7.517 17.136 1.00 90.81 378 MET A O 1
ATOM 2946 N N . GLN A 1 379 ? -25.831 8.910 17.461 1.00 90.75 379 GLN A N 1
ATOM 2947 C CA . GLN A 1 379 ? -24.997 10.074 17.784 1.00 90.75 379 GLN A CA 1
ATOM 2948 C C . GLN A 1 379 ? -24.129 9.872 19.032 1.00 90.75 379 GLN A C 1
ATOM 2950 O O . GLN A 1 379 ? -22.998 10.350 19.066 1.00 90.75 379 GLN A O 1
ATOM 2955 N N . GLN A 1 380 ? -24.622 9.153 20.044 1.00 91.50 380 GLN A N 1
ATOM 2956 C CA . GLN A 1 380 ? -23.838 8.884 21.251 1.00 91.50 380 GLN A CA 1
ATOM 2957 C C . GLN A 1 380 ? -22.722 7.876 20.981 1.00 91.50 380 GLN A C 1
ATOM 2959 O O . GLN A 1 380 ? -21.616 8.053 21.484 1.00 91.50 380 GLN A O 1
ATOM 2964 N N . LEU A 1 381 ? -22.979 6.868 20.142 1.00 92.38 381 LEU A N 1
ATOM 2965 C CA . LEU A 1 381 ? -21.942 5.933 19.712 1.00 92.38 381 LEU A CA 1
ATOM 2966 C C . LEU A 1 381 ? -20.845 6.643 18.906 1.00 92.38 381 LEU A C 1
ATOM 2968 O O . LEU A 1 381 ? -19.664 6.417 19.149 1.00 92.38 381 LEU A O 1
ATOM 2972 N N . ILE A 1 382 ? -21.223 7.528 17.979 1.00 92.06 382 ILE A N 1
ATOM 2973 C CA . ILE A 1 382 ? -20.269 8.323 17.190 1.00 92.06 382 ILE A CA 1
ATOM 2974 C C . ILE A 1 382 ? -19.417 9.210 18.101 1.00 92.06 382 ILE A C 1
ATOM 2976 O O . ILE A 1 382 ? -18.197 9.253 17.942 1.00 92.06 382 ILE A O 1
ATOM 2980 N N . GLN A 1 383 ? -20.042 9.876 19.078 1.00 91.88 383 GLN A N 1
ATOM 2981 C CA . GLN A 1 383 ? -19.325 10.701 20.047 1.00 91.88 383 GLN A CA 1
ATOM 2982 C C . GLN A 1 383 ? -18.349 9.862 20.881 1.00 91.88 383 GLN A C 1
ATOM 2984 O O . GLN A 1 383 ? -17.184 10.226 20.983 1.00 91.88 383 GLN A O 1
ATOM 2989 N N . GLN A 1 384 ? -18.779 8.701 21.386 1.00 90.38 384 GLN A N 1
ATOM 2990 C CA . GLN A 1 384 ? -17.916 7.777 22.127 1.00 90.38 384 GLN A CA 1
ATOM 2991 C C . GLN A 1 384 ? -16.710 7.336 21.286 1.00 90.38 384 GLN A C 1
ATOM 2993 O O . GLN A 1 384 ? -15.586 7.342 21.779 1.00 90.38 384 GLN A O 1
ATOM 2998 N N . LEU A 1 385 ? -16.921 6.984 20.012 1.00 88.44 385 LEU A N 1
ATOM 2999 C CA . LEU A 1 385 ? -15.848 6.586 19.095 1.00 88.44 385 LEU A CA 1
ATOM 3000 C C . LEU A 1 385 ? -14.852 7.721 18.836 1.00 88.44 385 LEU A C 1
ATOM 3002 O O . LEU A 1 385 ? -13.654 7.471 18.709 1.00 88.44 385 LEU A O 1
ATOM 3006 N N . HIS A 1 386 ? -15.332 8.958 18.756 1.00 88.31 386 HIS A N 1
ATOM 3007 C CA . HIS A 1 386 ? -14.478 10.131 18.619 1.00 88.31 386 HIS A CA 1
ATOM 3008 C C . HIS A 1 386 ? -13.679 10.399 19.906 1.00 88.31 386 HIS A C 1
ATOM 3010 O O . HIS A 1 386 ? -12.472 10.620 19.844 1.00 88.31 386 HIS A O 1
ATOM 3016 N N . ASP A 1 387 ? -14.319 10.316 21.073 1.00 85.81 387 ASP A N 1
ATOM 3017 C CA . ASP A 1 387 ? -13.701 10.631 22.367 1.00 85.81 387 ASP A CA 1
ATOM 3018 C C . ASP A 1 387 ? -12.566 9.660 22.730 1.00 85.81 387 ASP A C 1
ATOM 3020 O O . ASP A 1 387 ? -11.541 10.075 23.269 1.00 85.81 387 ASP A O 1
ATOM 3024 N N . VAL A 1 388 ? -12.697 8.381 22.364 1.00 82.44 388 VAL A N 1
ATOM 3025 C CA . VAL A 1 388 ? -11.627 7.376 22.529 1.00 82.44 388 VAL A CA 1
ATOM 3026 C C . VAL A 1 388 ? -10.601 7.379 21.387 1.00 82.44 388 VAL A C 1
ATOM 3028 O O . VAL A 1 388 ? -9.717 6.520 21.332 1.00 82.44 388 VAL A O 1
ATOM 3031 N N . GLY A 1 389 ? -10.728 8.306 20.432 1.00 77.44 389 GLY A N 1
ATOM 3032 C CA . GLY A 1 389 ? -9.851 8.406 19.267 1.00 77.44 389 GLY A CA 1
ATOM 3033 C C . GLY A 1 389 ? -9.929 7.202 18.325 1.00 77.44 389 GLY A C 1
ATOM 3034 O O . GLY A 1 389 ? -8.963 6.919 17.618 1.00 77.44 389 GLY A O 1
ATOM 3035 N N . ALA A 1 390 ? -11.040 6.455 18.319 1.00 78.12 390 ALA A N 1
ATOM 3036 C CA . ALA A 1 390 ? -11.286 5.414 17.321 1.00 78.12 390 ALA A CA 1
ATOM 3037 C C . ALA A 1 390 ? -11.566 6.012 15.932 1.00 78.12 390 ALA A C 1
ATOM 3039 O O . ALA A 1 390 ? -11.266 5.374 14.923 1.00 78.12 390 ALA A O 1
ATOM 3040 N N . VAL A 1 391 ? -12.082 7.244 15.882 1.00 78.56 391 VAL A N 1
ATOM 3041 C CA . VAL A 1 391 ? -12.249 8.042 14.659 1.00 78.56 391 VAL A CA 1
ATOM 3042 C C . VAL A 1 391 ? -11.689 9.454 14.845 1.00 78.56 391 VAL A C 1
ATOM 3044 O O . VAL A 1 391 ? -11.775 10.020 15.930 1.00 78.56 391 VAL A O 1
ATOM 3047 N N . VAL A 1 392 ? -11.131 10.034 13.776 1.00 71.12 392 VAL A N 1
ATOM 3048 C CA . VAL A 1 392 ? -10.506 11.378 13.798 1.00 71.12 392 VAL A CA 1
ATOM 3049 C C . VAL A 1 392 ? -11.540 12.505 13.730 1.00 71.12 392 VAL A C 1
ATOM 3051 O O . VAL A 1 392 ? -11.267 13.632 14.134 1.00 71.12 392 VAL A O 1
ATOM 3054 N N . SER A 1 393 ? -12.727 12.225 13.191 1.00 76.81 393 SER A N 1
ATOM 3055 C CA . SER A 1 393 ? -13.802 13.202 13.023 1.00 76.81 393 SER A CA 1
ATOM 3056 C C . SER A 1 393 ? -15.173 12.557 13.208 1.00 76.81 393 SER A C 1
ATOM 3058 O O . SER A 1 393 ? -15.334 11.345 13.049 1.00 76.81 393 SER A O 1
ATOM 3060 N N . LEU A 1 394 ? -16.177 13.381 13.517 1.00 81.56 394 LEU A N 1
ATOM 3061 C CA . LEU A 1 394 ? -17.565 12.927 13.635 1.00 81.56 394 LEU A CA 1
ATOM 3062 C C . LEU A 1 394 ? -18.123 12.436 12.288 1.00 81.56 394 LEU A C 1
ATOM 3064 O O . LEU A 1 394 ? -18.775 11.399 12.272 1.00 81.56 394 LEU A O 1
ATOM 3068 N N . GLU A 1 395 ? -17.788 13.100 11.169 1.00 77.12 395 GLU A N 1
ATOM 3069 C CA . GLU A 1 395 ? -18.145 12.642 9.807 1.00 77.12 395 GLU A CA 1
ATOM 3070 C C . GLU A 1 395 ? -17.645 11.206 9.574 1.00 77.12 395 GLU A C 1
ATOM 3072 O O . GLU A 1 395 ? -18.381 10.332 9.124 1.00 77.12 395 GLU A O 1
ATOM 3077 N N . ARG A 1 396 ? -16.403 10.918 9.983 1.00 77.00 396 ARG A N 1
ATOM 3078 C CA . ARG A 1 396 ? -15.833 9.577 9.851 1.00 77.00 396 ARG A CA 1
ATOM 3079 C C . ARG A 1 396 ? -16.510 8.551 10.762 1.00 77.00 396 ARG A C 1
ATOM 3081 O O . ARG A 1 396 ? -16.613 7.380 10.399 1.00 77.00 396 ARG A O 1
ATOM 3088 N N . GLY A 1 397 ? -16.952 8.974 11.943 1.00 83.25 397 GLY A N 1
ATOM 3089 C CA . GLY A 1 397 ? -17.753 8.141 12.835 1.00 83.25 397 GLY A CA 1
ATOM 3090 C C . GLY A 1 397 ? -19.110 7.777 12.235 1.00 83.25 397 GLY A C 1
ATOM 3091 O O . GLY A 1 397 ? -19.510 6.617 12.323 1.00 83.25 397 GLY A O 1
ATOM 3092 N N . GLU A 1 398 ? -19.784 8.724 11.577 1.00 85.12 398 GLU A N 1
ATOM 3093 C CA . GLU A 1 398 ? -21.032 8.469 10.845 1.00 85.12 398 GLU A CA 1
ATOM 3094 C C . GLU A 1 398 ? -20.830 7.414 9.751 1.00 85.12 398 GLU A C 1
ATOM 3096 O O . GLU A 1 398 ? -21.575 6.430 9.705 1.00 85.12 398 GLU A O 1
ATOM 3101 N N . ASP A 1 399 ? -19.775 7.557 8.943 1.00 75.62 399 ASP A N 1
ATOM 3102 C CA . ASP A 1 399 ? -19.422 6.584 7.905 1.00 75.62 399 ASP A CA 1
ATOM 3103 C C . ASP A 1 399 ? -19.173 5.191 8.489 1.00 75.62 399 ASP A C 1
ATOM 3105 O O . ASP A 1 399 ? -19.669 4.188 7.970 1.00 75.62 399 ASP A O 1
ATOM 3109 N N . LEU A 1 400 ? -18.395 5.113 9.573 1.00 78.25 400 LEU A N 1
ATOM 3110 C CA . LEU A 1 400 ? -18.027 3.850 10.206 1.00 78.25 400 LEU A CA 1
ATOM 3111 C C . LEU A 1 400 ? -19.254 3.125 10.774 1.00 78.25 400 LEU A C 1
ATOM 3113 O O . LEU A 1 400 ? -19.402 1.917 10.584 1.00 78.25 400 LEU A O 1
ATOM 3117 N N . VAL A 1 401 ? -20.155 3.855 11.434 1.00 87.00 401 VAL A N 1
ATOM 3118 C CA . VAL A 1 401 ? -21.395 3.290 11.979 1.00 87.00 401 VAL A CA 1
ATOM 3119 C C . VAL A 1 401 ? -22.338 2.849 10.857 1.00 87.00 401 VAL A C 1
ATOM 3121 O O . VAL A 1 401 ? -22.881 1.746 10.920 1.00 87.00 401 VAL A O 1
ATOM 3124 N N . SER A 1 402 ? -22.476 3.647 9.796 1.00 80.12 402 SER A N 1
ATOM 3125 C CA . SER A 1 402 ? -23.282 3.293 8.621 1.00 80.12 402 SER A CA 1
ATOM 3126 C C . SER A 1 402 ? -22.770 2.017 7.935 1.00 80.12 402 SER A C 1
ATOM 3128 O O . SER A 1 402 ? -23.541 1.120 7.589 1.00 80.12 402 SER A O 1
ATOM 3130 N N . GLN A 1 403 ? -21.448 1.860 7.827 1.00 71.19 403 GLN A N 1
ATOM 3131 C CA . GLN A 1 403 ? -20.837 0.638 7.298 1.00 71.19 403 GLN A CA 1
ATOM 3132 C C . GLN A 1 403 ? -21.061 -0.569 8.213 1.00 71.19 403 GLN A C 1
ATOM 3134 O O . GLN A 1 403 ? -21.395 -1.648 7.727 1.00 71.19 403 GLN A O 1
ATOM 3139 N N . ALA A 1 404 ? -20.929 -0.401 9.531 1.00 77.69 404 ALA A N 1
ATOM 3140 C CA . ALA A 1 404 ? -21.213 -1.468 10.489 1.00 77.69 404 ALA A CA 1
ATOM 3141 C C . ALA A 1 404 ? -22.683 -1.924 10.424 1.00 77.69 404 ALA A C 1
ATOM 3143 O O . ALA A 1 404 ? -22.968 -3.107 10.626 1.00 77.69 404 ALA A O 1
ATOM 3144 N N . MET A 1 405 ? -23.613 -1.020 10.097 1.00 81.12 405 MET A N 1
ATOM 3145 C CA . MET A 1 405 ? -25.005 -1.377 9.812 1.00 81.12 405 MET A CA 1
ATOM 3146 C C . MET A 1 405 ? -25.150 -2.163 8.506 1.00 81.12 405 MET A C 1
ATOM 3148 O O . MET A 1 405 ? -25.848 -3.174 8.482 1.00 81.12 405 MET A O 1
ATOM 3152 N N . SER A 1 406 ? -24.464 -1.742 7.439 1.00 71.94 406 SER A N 1
ATOM 3153 C CA . SER A 1 406 ? -24.472 -2.437 6.141 1.00 71.94 406 SER A CA 1
ATOM 3154 C C . SER A 1 406 ? -23.935 -3.872 6.240 1.00 71.94 406 SER A C 1
ATOM 3156 O O . SER A 1 406 ? -24.511 -4.800 5.678 1.00 71.94 406 SER A O 1
ATOM 3158 N N . LEU A 1 407 ? -22.885 -4.080 7.043 1.00 69.44 407 LEU A N 1
ATOM 3159 C CA . LEU A 1 407 ? -22.319 -5.403 7.331 1.00 69.44 407 LEU A CA 1
ATOM 3160 C C . LEU A 1 407 ? -23.198 -6.255 8.263 1.00 69.44 407 LEU A C 1
ATOM 3162 O O . LEU A 1 407 ? -22.922 -7.432 8.470 1.00 69.44 407 LEU A O 1
ATOM 3166 N N . GLY A 1 408 ? -24.245 -5.680 8.860 1.00 75.88 408 GLY A N 1
ATOM 3167 C CA . GLY A 1 408 ? -25.112 -6.375 9.808 1.00 75.88 408 GLY A CA 1
ATOM 3168 C C . GLY A 1 408 ? -24.482 -6.609 11.185 1.00 75.88 408 GLY A C 1
ATOM 3169 O O . GLY A 1 408 ? -24.978 -7.450 11.940 1.00 75.88 408 GLY A O 1
ATOM 3170 N N . ILE A 1 409 ? -23.412 -5.878 11.520 1.00 81.00 409 ILE A N 1
ATOM 3171 C CA . ILE A 1 409 ? -22.799 -5.840 12.859 1.00 81.00 409 ILE A CA 1
ATOM 3172 C C . ILE A 1 409 ? -23.699 -5.036 13.804 1.00 81.00 409 ILE A C 1
ATOM 3174 O O . ILE A 1 409 ? -23.979 -5.478 14.919 1.00 81.00 409 ILE A O 1
ATOM 3178 N N . LEU A 1 410 ? -24.187 -3.884 13.332 1.00 89.56 410 LEU A N 1
ATOM 3179 C CA . LEU A 1 410 ? -25.182 -3.051 14.007 1.00 89.56 410 LEU A CA 1
ATOM 3180 C C . LEU A 1 410 ? -26.547 -3.189 13.323 1.00 89.56 410 LEU A C 1
ATOM 3182 O O . LEU A 1 410 ? -26.644 -3.334 12.107 1.00 89.56 410 LEU A O 1
ATOM 3186 N N . LYS A 1 411 ? -27.621 -3.121 14.106 1.00 88.88 411 LYS A N 1
ATOM 3187 C CA . LYS A 1 411 ? -29.011 -3.151 13.643 1.00 88.88 411 LYS A CA 1
ATOM 3188 C C . LYS A 1 411 ? -29.737 -1.912 14.150 1.00 88.88 411 LYS A C 1
ATOM 3190 O O . LYS A 1 411 ? -29.679 -1.616 15.339 1.00 88.88 411 LYS A O 1
ATOM 3195 N N . ALA A 1 412 ? -30.448 -1.219 13.265 1.00 87.31 412 ALA A N 1
ATOM 3196 C CA . ALA A 1 412 ? -31.363 -0.158 13.671 1.00 87.31 412 ALA A CA 1
ATOM 3197 C C . ALA A 1 412 ? -32.666 -0.766 14.208 1.00 87.31 412 ALA A C 1
ATOM 3199 O O . ALA A 1 412 ? -33.291 -1.585 13.534 1.00 87.31 412 ALA A O 1
ATOM 3200 N N . ILE A 1 413 ? -33.076 -0.365 15.412 1.00 83.44 413 ILE A N 1
ATOM 3201 C CA . ILE A 1 413 ? -34.334 -0.812 16.038 1.00 83.44 413 ILE A CA 1
ATOM 3202 C C . ILE A 1 413 ? -35.483 0.140 15.691 1.00 83.44 413 ILE A C 1
ATOM 3204 O O . ILE A 1 413 ? -36.639 -0.272 15.590 1.00 83.44 413 ILE A O 1
ATOM 3208 N N . SER A 1 414 ? -35.175 1.420 15.499 1.00 74.50 414 SER A N 1
ATOM 3209 C CA . SER A 1 414 ? -36.159 2.489 15.364 1.00 74.50 414 SER A CA 1
ATOM 3210 C C . SER A 1 414 ? -35.839 3.407 14.183 1.00 74.50 414 SER A C 1
ATOM 3212 O O . SER A 1 414 ? -34.690 3.566 13.772 1.00 74.50 414 SER A O 1
ATOM 3214 N N . ALA A 1 415 ? -36.870 4.082 13.666 1.00 65.31 415 ALA A N 1
ATOM 3215 C CA . ALA A 1 415 ? -36.694 5.169 12.700 1.00 65.31 415 ALA A CA 1
ATOM 3216 C C . ALA A 1 415 ? -36.010 6.410 13.317 1.00 65.31 415 ALA A C 1
ATOM 3218 O O . ALA A 1 415 ? -35.613 7.307 12.580 1.00 65.31 415 ALA A O 1
ATOM 3219 N N . SER A 1 416 ? -35.881 6.467 14.652 1.00 65.56 416 SER A N 1
ATOM 3220 C CA . SER A 1 416 ? -35.179 7.526 15.389 1.00 65.56 416 SER A CA 1
ATOM 3221 C C . SER A 1 416 ? -33.655 7.371 15.399 1.00 65.56 416 SER A C 1
ATOM 3223 O O . SER A 1 416 ? -32.978 8.284 15.861 1.00 65.56 416 SER A O 1
ATOM 3225 N N . GLY A 1 417 ? -33.110 6.276 14.851 1.00 75.94 417 GLY A N 1
ATOM 3226 C CA . GLY A 1 417 ? -31.662 6.060 14.763 1.00 75.94 417 GLY A CA 1
ATOM 3227 C C . GLY A 1 417 ? -31.057 5.362 15.982 1.00 75.94 417 GLY A C 1
ATOM 3228 O O . GLY A 1 417 ? -29.868 5.532 16.254 1.00 75.94 417 GLY A O 1
ATOM 3229 N N . ASP A 1 418 ? -31.857 4.588 16.720 1.00 87.62 418 ASP A N 1
ATOM 3230 C CA . ASP A 1 418 ? -31.354 3.770 17.821 1.00 87.62 418 ASP A CA 1
ATOM 3231 C C . ASP A 1 418 ? -30.780 2.450 17.298 1.00 87.62 418 ASP A C 1
ATOM 3233 O O . ASP A 1 418 ? -31.391 1.767 16.466 1.00 87.62 418 ASP A O 1
ATOM 3237 N N . LEU A 1 419 ? -29.602 2.093 17.801 1.00 91.81 419 LEU A N 1
ATOM 3238 C CA . LEU A 1 419 ? -28.785 0.981 17.337 1.00 91.81 419 LEU A CA 1
ATOM 3239 C C . LEU A 1 419 ? -28.675 -0.105 18.406 1.00 91.81 419 LEU A C 1
ATOM 3241 O O . LEU A 1 419 ? -28.621 0.179 19.601 1.00 91.81 419 LEU A O 1
ATOM 3245 N N . THR A 1 420 ? -28.563 -1.350 17.959 1.00 93.06 420 THR A N 1
ATOM 3246 C CA . THR A 1 420 ? -28.169 -2.495 18.784 1.00 93.06 420 THR A CA 1
ATOM 3247 C C . THR A 1 420 ? -27.141 -3.353 18.058 1.00 93.06 420 THR A C 1
ATOM 3249 O O . THR A 1 420 ? -27.091 -3.360 16.825 1.00 93.06 420 THR A O 1
ATOM 3252 N N . LEU A 1 421 ? -26.318 -4.088 18.800 1.00 91.38 421 LEU A N 1
ATOM 3253 C CA . LEU A 1 421 ? -25.406 -5.069 18.217 1.00 91.38 421 LEU A CA 1
ATOM 3254 C C . LEU A 1 421 ? -26.159 -6.327 17.786 1.00 91.38 421 LEU A C 1
ATOM 3256 O O . LEU A 1 421 ? -27.103 -6.769 18.434 1.00 91.38 421 LEU A O 1
ATOM 3260 N N . ASN A 1 422 ? -25.708 -6.945 16.700 1.00 88.88 422 ASN A N 1
ATOM 3261 C CA . ASN A 1 422 ? -26.221 -8.231 16.255 1.00 88.88 422 ASN A CA 1
ATOM 3262 C C . ASN A 1 422 ? -25.477 -9.387 16.956 1.00 88.88 422 ASN A C 1
ATOM 3264 O O . ASN A 1 422 ? -24.347 -9.687 16.564 1.00 88.88 422 ASN A O 1
ATOM 3268 N N . PRO A 1 423 ? -26.080 -10.081 17.942 1.00 85.19 423 PRO A N 1
ATOM 3269 C CA . PRO A 1 423 ? -25.399 -11.145 18.686 1.00 85.19 423 PRO A CA 1
ATOM 3270 C C . PRO A 1 423 ? -25.078 -12.377 17.827 1.00 85.19 423 PRO A C 1
ATOM 3272 O O . PRO A 1 423 ? -24.186 -13.145 18.174 1.00 85.19 423 PRO A O 1
ATOM 3275 N N . GLU A 1 424 ? -25.762 -12.552 16.694 1.00 80.56 424 GLU A N 1
ATOM 3276 C CA . GLU A 1 424 ? -25.544 -13.668 15.762 1.00 80.56 424 GLU A CA 1
ATOM 3277 C C . GLU A 1 424 ? -24.379 -13.420 14.790 1.00 80.56 424 GLU A C 1
ATOM 3279 O O . GLU A 1 424 ? -23.980 -14.314 14.047 1.00 80.56 424 GLU A O 1
ATOM 3284 N N . HIS A 1 425 ? -23.827 -12.203 14.750 1.00 81.75 425 HIS A N 1
ATOM 3285 C CA . HIS A 1 425 ? -22.743 -11.878 13.829 1.00 81.75 425 HIS A CA 1
ATOM 3286 C C . HIS A 1 425 ? -21.406 -12.437 14.342 1.00 81.75 425 HIS A C 1
ATOM 3288 O O . HIS A 1 425 ? -20.992 -12.165 15.469 1.00 81.75 425 HIS A O 1
ATOM 3294 N N . THR A 1 426 ? -20.666 -13.145 13.486 1.00 80.94 426 THR A N 1
ATOM 3295 C CA . THR A 1 426 ? -19.406 -13.828 13.842 1.00 80.94 426 THR A CA 1
ATOM 3296 C C . THR A 1 426 ? -18.358 -12.889 14.449 1.00 80.94 426 THR A C 1
ATOM 3298 O O . THR A 1 426 ? -17.770 -13.205 15.481 1.00 80.94 426 THR A O 1
ATOM 3301 N N . ILE A 1 427 ? -18.155 -11.704 13.858 1.00 80.25 427 ILE A N 1
ATOM 3302 C CA . ILE A 1 427 ? -17.242 -10.670 14.388 1.00 80.25 427 ILE A CA 1
ATOM 3303 C C . ILE A 1 427 ? -17.655 -10.229 15.802 1.00 80.25 427 ILE A C 1
ATOM 3305 O O . ILE A 1 427 ? -16.784 -10.063 16.656 1.00 80.25 427 ILE A O 1
ATOM 3309 N N . VAL A 1 428 ? -18.959 -10.084 16.077 1.00 86.19 428 VAL A N 1
ATOM 3310 C CA . VAL A 1 428 ? -19.478 -9.679 17.397 1.00 86.19 428 VAL A CA 1
ATOM 3311 C C . VAL A 1 428 ? -19.201 -10.768 18.426 1.00 86.19 428 VAL A C 1
ATOM 3313 O O . VAL A 1 428 ? -18.617 -10.482 19.470 1.00 86.19 428 VAL A O 1
ATOM 3316 N N . GLN A 1 429 ? -19.532 -12.019 18.101 1.00 85.50 429 GLN A N 1
ATOM 3317 C CA . GLN A 1 429 ? -19.294 -13.171 18.973 1.00 85.50 429 GLN A CA 1
ATOM 3318 C C . GLN A 1 429 ? -17.810 -13.343 19.299 1.00 85.50 429 GLN A C 1
ATOM 3320 O O . GLN A 1 429 ? -17.445 -13.425 20.470 1.00 85.50 429 GLN A O 1
ATOM 3325 N N . LYS A 1 430 ? -16.942 -13.341 18.279 1.00 84.50 430 LYS A N 1
ATOM 3326 C CA . LYS A 1 430 ? -15.499 -13.504 18.483 1.00 84.50 430 LYS A CA 1
ATOM 3327 C C . LYS A 1 430 ? -14.896 -12.330 19.255 1.00 84.50 430 LYS A C 1
ATOM 3329 O O . LYS A 1 430 ? -14.111 -12.561 20.166 1.00 84.50 430 LYS A O 1
ATOM 3334 N N . THR A 1 431 ? -15.280 -11.090 18.943 1.00 88.94 431 THR A N 1
ATOM 3335 C CA . THR A 1 431 ? -14.769 -9.903 19.656 1.00 88.94 431 THR A CA 1
ATOM 3336 C C . THR A 1 431 ? -15.149 -9.936 21.133 1.00 88.94 431 THR A C 1
ATOM 3338 O O . THR A 1 431 ? -14.279 -9.747 21.983 1.00 88.94 431 THR A O 1
ATOM 3341 N N . ARG A 1 432 ? -16.424 -10.211 21.447 1.00 91.12 432 ARG A N 1
ATOM 3342 C CA . ARG A 1 432 ? -16.898 -10.315 22.833 1.00 91.12 432 ARG A CA 1
ATOM 3343 C C . ARG A 1 432 ? -16.207 -11.456 23.571 1.00 91.12 432 ARG A C 1
ATOM 3345 O O . ARG A 1 432 ? -15.640 -11.213 24.626 1.00 91.12 432 ARG A O 1
ATOM 3352 N N . LEU A 1 433 ? -16.144 -12.650 22.973 1.00 88.94 433 LEU A N 1
ATOM 3353 C CA . LEU A 1 433 ? -15.456 -13.804 23.556 1.00 88.94 433 LEU A CA 1
ATOM 3354 C C . LEU A 1 433 ? -14.003 -13.470 23.918 1.00 88.94 433 LEU A C 1
ATOM 3356 O O . LEU A 1 433 ? -13.589 -13.673 25.054 1.00 88.94 433 LEU A O 1
ATOM 3360 N N . ILE A 1 434 ? -13.228 -12.930 22.973 1.00 89.31 434 ILE A N 1
ATOM 3361 C CA . ILE A 1 434 ? -11.805 -12.649 23.199 1.00 89.31 434 ILE A CA 1
ATOM 3362 C C . ILE A 1 434 ? -11.626 -11.586 24.282 1.00 89.31 434 ILE A C 1
ATOM 3364 O O . ILE A 1 434 ? -10.829 -11.779 25.202 1.00 89.31 434 ILE A O 1
ATOM 3368 N N . ARG A 1 435 ? -12.398 -10.496 24.211 1.00 91.88 435 ARG A N 1
ATOM 3369 C CA . ARG A 1 435 ? -12.411 -9.458 25.245 1.00 91.88 435 ARG A CA 1
ATOM 3370 C C . ARG A 1 435 ? -12.709 -10.057 26.618 1.00 91.88 435 ARG A C 1
ATOM 3372 O O . ARG A 1 435 ? -11.947 -9.817 27.551 1.00 91.88 435 ARG A O 1
ATOM 3379 N N . ASP A 1 436 ? -13.785 -10.829 26.735 1.00 89.12 436 ASP A N 1
ATOM 3380 C CA . ASP A 1 436 ? -14.284 -11.343 28.011 1.00 89.12 436 ASP A CA 1
ATOM 3381 C C . ASP A 1 436 ? -13.301 -12.337 28.636 1.00 89.12 436 ASP A C 1
ATOM 3383 O O . ASP A 1 436 ? -13.060 -12.282 29.840 1.00 89.12 436 ASP A O 1
ATOM 3387 N N . ARG A 1 437 ? -12.642 -13.180 27.831 1.00 89.25 437 ARG A N 1
ATOM 3388 C CA . ARG A 1 437 ? -11.586 -14.088 28.313 1.00 89.25 437 ARG A CA 1
ATOM 3389 C C . ARG A 1 437 ? -10.340 -13.353 28.785 1.00 89.25 437 ARG A C 1
ATOM 3391 O O . ARG A 1 437 ? -9.810 -13.676 29.851 1.00 89.25 437 ARG A O 1
ATOM 3398 N N . ILE A 1 438 ? -9.882 -12.345 28.036 1.00 89.88 438 ILE A N 1
ATOM 3399 C CA . ILE A 1 438 ? -8.748 -11.518 28.469 1.00 89.88 438 ILE A CA 1
ATOM 3400 C C . ILE A 1 438 ? -9.099 -10.801 29.772 1.00 89.88 438 ILE A C 1
ATOM 3402 O O . ILE A 1 438 ? -8.302 -10.809 30.713 1.00 89.88 438 ILE A O 1
ATOM 3406 N N . MET A 1 439 ? -10.310 -10.252 29.859 1.00 88.62 439 MET A N 1
ATOM 3407 C CA . MET A 1 439 ? -10.783 -9.557 31.047 1.00 88.62 439 MET A CA 1
ATOM 3408 C C . MET A 1 439 ? -10.896 -10.463 32.261 1.00 88.62 439 MET A C 1
ATOM 3410 O O . MET A 1 439 ? -10.339 -10.137 33.306 1.00 88.62 439 MET A O 1
ATOM 3414 N N . LEU A 1 440 ? -11.524 -11.628 32.111 1.00 85.94 440 LEU A N 1
ATOM 3415 C CA . LEU A 1 440 ? -11.636 -12.631 33.163 1.00 85.94 440 LEU A CA 1
ATOM 3416 C C . LEU A 1 440 ? -10.254 -13.044 33.676 1.00 85.94 440 LEU A C 1
ATOM 3418 O O . LEU A 1 440 ? -10.042 -13.170 34.881 1.00 85.94 440 LEU A O 1
ATOM 3422 N N . ARG A 1 441 ? -9.278 -13.217 32.777 1.00 86.25 441 ARG A N 1
ATOM 3423 C CA . ARG A 1 441 ? -7.921 -13.604 33.167 1.00 86.25 441 ARG A CA 1
ATOM 3424 C C . ARG A 1 441 ? -7.195 -12.505 33.938 1.00 86.25 441 ARG A C 1
ATOM 3426 O O . ARG A 1 441 ? -6.506 -12.814 34.916 1.00 86.25 441 ARG A O 1
ATOM 3433 N N . VAL A 1 442 ? -7.334 -11.250 33.512 1.00 86.06 442 VAL A N 1
ATOM 3434 C CA . VAL A 1 442 ? -6.773 -10.094 34.224 1.00 86.06 442 VAL A CA 1
ATOM 3435 C C . VAL A 1 442 ? -7.441 -9.951 35.589 1.00 86.06 442 VAL A C 1
ATOM 3437 O O . VAL A 1 442 ? -6.738 -9.917 36.596 1.00 86.06 442 VAL A O 1
ATOM 3440 N N . TYR A 1 443 ? -8.772 -9.980 35.639 1.00 82.38 443 TYR A N 1
ATOM 3441 C CA . TYR A 1 443 ? -9.551 -9.868 36.868 1.00 82.38 443 TYR A CA 1
ATOM 3442 C C . TYR A 1 443 ? -9.204 -10.966 37.878 1.00 82.38 443 TYR A C 1
ATOM 3444 O O . TYR A 1 443 ? -8.792 -10.656 38.990 1.00 82.38 443 TYR A O 1
ATOM 3452 N N . ASN A 1 444 ? -9.217 -12.240 37.473 1.00 80.12 444 ASN A N 1
ATOM 3453 C CA . ASN A 1 444 ? -8.847 -13.357 38.350 1.00 80.12 444 ASN A CA 1
ATOM 3454 C C . ASN A 1 444 ? -7.407 -13.252 38.874 1.00 80.12 444 ASN A C 1
ATOM 3456 O O . ASN A 1 444 ? -7.081 -13.787 39.930 1.00 80.12 444 ASN A O 1
ATOM 3460 N N . THR A 1 445 ? -6.508 -12.598 38.136 1.00 80.75 445 THR A N 1
ATOM 3461 C CA . THR A 1 445 ? -5.131 -12.407 38.604 1.00 80.75 445 THR A CA 1
ATOM 3462 C C . THR A 1 445 ? -5.032 -11.260 39.608 1.00 80.75 445 THR A C 1
ATOM 3464 O O . THR A 1 445 ? -4.275 -11.372 40.566 1.00 80.75 445 THR A O 1
ATOM 3467 N N . LEU A 1 446 ? -5.781 -10.175 39.412 1.00 80.12 446 LEU A N 1
ATOM 3468 C CA . LEU A 1 446 ? -5.750 -9.018 40.307 1.00 80.12 446 LEU A CA 1
ATOM 3469 C C . LEU A 1 446 ? -6.551 -9.267 41.589 1.00 80.12 446 LEU A C 1
ATOM 3471 O O . LEU A 1 446 ? -6.029 -9.028 42.671 1.00 80.12 446 LEU A O 1
ATOM 3475 N N . ASP A 1 447 ? -7.766 -9.802 41.472 1.00 74.00 447 ASP A N 1
ATOM 3476 C CA . ASP A 1 447 ? -8.704 -9.970 42.584 1.00 74.00 447 ASP A CA 1
ATOM 3477 C C . ASP A 1 447 ? -8.401 -11.242 43.392 1.00 74.00 447 ASP A C 1
ATOM 3479 O O . ASP A 1 447 ? -7.952 -11.176 44.535 1.00 74.00 447 ASP A O 1
ATOM 3483 N N . VAL A 1 448 ? -8.501 -12.421 42.763 1.00 67.56 448 VAL A N 1
ATOM 3484 C CA . VAL A 1 448 ? -8.348 -13.712 43.467 1.00 67.56 448 VAL A CA 1
ATOM 3485 C C . VAL A 1 448 ? -6.936 -13.905 44.026 1.00 67.56 448 VAL A C 1
ATOM 3487 O O . VAL A 1 448 ? -6.760 -14.481 45.098 1.00 67.56 448 VAL A O 1
ATOM 3490 N N . ARG A 1 449 ? -5.900 -13.438 43.316 1.00 66.06 449 ARG A N 1
ATOM 3491 C CA . ARG A 1 449 ? -4.506 -13.552 43.787 1.00 66.06 449 ARG A CA 1
ATOM 3492 C C . ARG A 1 449 ? -4.011 -12.314 44.527 1.00 66.06 449 ARG A C 1
ATOM 3494 O O . ARG A 1 449 ? -2.883 -12.348 45.021 1.00 66.06 449 ARG A O 1
ATOM 3501 N N . ASN A 1 450 ? -4.819 -11.255 44.601 1.00 75.25 450 ASN A N 1
ATOM 3502 C CA . ASN A 1 450 ? -4.474 -9.977 45.219 1.00 75.25 450 ASN A CA 1
ATOM 3503 C C . ASN A 1 450 ? -3.158 -9.380 44.669 1.00 75.25 450 ASN A C 1
ATOM 3505 O O . ASN A 1 450 ? -2.272 -8.962 45.420 1.00 75.25 450 ASN A O 1
ATOM 3509 N N . TRP A 1 451 ? -2.968 -9.434 43.344 1.00 78.56 451 TRP A N 1
ATOM 3510 C CA . TRP A 1 451 ? -1.804 -8.837 42.681 1.00 78.56 451 TRP A CA 1
ATOM 3511 C C . TRP A 1 451 ? -2.099 -7.386 42.309 1.00 78.56 451 TRP A C 1
ATOM 3513 O O . TRP A 1 451 ? -3.163 -7.073 41.796 1.00 78.56 451 TRP A O 1
ATOM 3523 N N . GLU A 1 452 ? -1.118 -6.503 42.485 1.00 77.75 452 GLU A N 1
ATOM 3524 C CA . GLU A 1 452 ? -1.245 -5.086 42.105 1.00 77.75 452 GLU A CA 1
ATOM 3525 C C . GLU A 1 452 ? -1.297 -4.880 40.578 1.00 77.75 452 GLU A C 1
ATOM 3527 O O . GLU A 1 452 ? -1.833 -3.893 40.079 1.00 77.75 452 GLU A O 1
ATOM 3532 N N . TYR A 1 453 ? -0.701 -5.802 39.821 1.00 82.44 453 TYR A N 1
ATOM 3533 C CA . TYR A 1 453 ? -0.652 -5.770 38.364 1.00 82.44 453 TYR A CA 1
ATOM 3534 C C . TYR A 1 453 ? -0.424 -7.169 37.789 1.00 82.44 453 TYR A C 1
ATOM 3536 O O . TYR A 1 453 ? 0.117 -8.058 38.453 1.00 82.44 453 TYR A O 1
ATOM 3544 N N . VAL A 1 454 ? -0.756 -7.347 36.512 1.00 82.88 454 VAL A N 1
ATOM 3545 C CA . VAL A 1 454 ? -0.462 -8.565 35.750 1.00 82.88 454 VAL A CA 1
ATOM 3546 C C . VAL A 1 454 ? 0.741 -8.319 34.848 1.00 82.88 454 VAL A C 1
ATOM 3548 O O . VAL A 1 454 ? 0.740 -7.406 34.031 1.00 82.88 454 VAL A O 1
ATOM 3551 N N . ASN A 1 455 ? 1.790 -9.131 34.961 1.00 85.69 455 ASN A N 1
ATOM 3552 C CA . ASN A 1 455 ? 2.918 -9.059 34.030 1.00 85.69 455 ASN A CA 1
ATOM 3553 C C . ASN A 1 455 ? 2.466 -9.411 32.597 1.00 85.69 455 ASN A C 1
ATOM 3555 O O . ASN A 1 455 ? 1.784 -10.418 32.407 1.00 85.69 455 ASN A O 1
ATOM 3559 N N . TYR A 1 456 ? 2.885 -8.631 31.592 1.00 80.56 456 TYR A N 1
ATOM 3560 C CA . TYR A 1 456 ? 2.463 -8.830 30.197 1.00 80.56 456 TYR A CA 1
ATOM 3561 C C . TYR A 1 456 ? 2.801 -10.233 29.666 1.00 80.56 456 TYR A C 1
ATOM 3563 O O . TYR A 1 456 ? 1.941 -10.928 29.132 1.00 80.56 456 TYR A O 1
ATOM 3571 N N . GLY A 1 457 ? 4.029 -10.711 29.894 1.00 77.25 457 GLY A N 1
ATOM 3572 C CA . GLY A 1 457 ? 4.449 -12.056 29.489 1.00 77.25 457 GLY A CA 1
ATOM 3573 C C . GLY A 1 457 ? 3.702 -13.171 30.229 1.00 77.25 457 GLY A C 1
ATOM 3574 O O . GLY A 1 457 ? 3.411 -14.217 29.648 1.00 77.25 457 GLY A O 1
ATOM 3575 N N . PHE A 1 458 ? 3.342 -12.950 31.498 1.00 83.56 458 PHE A N 1
ATOM 3576 C CA . PHE A 1 458 ? 2.492 -13.877 32.249 1.00 83.56 458 PHE A CA 1
ATOM 3577 C C . PHE A 1 458 ? 1.074 -13.946 31.666 1.00 83.56 458 PHE A C 1
ATOM 3579 O O . PHE A 1 458 ? 0.522 -15.040 31.544 1.00 83.56 458 PHE A O 1
ATOM 3586 N N . LEU A 1 459 ? 0.508 -12.805 31.259 1.00 85.81 459 LEU A N 1
ATOM 3587 C CA . LEU A 1 459 ? -0.804 -12.744 30.618 1.00 85.81 459 LEU A CA 1
ATOM 3588 C C . LEU A 1 459 ? -0.804 -13.488 29.275 1.00 85.81 459 LEU A C 1
ATOM 3590 O O . LEU A 1 459 ? -1.674 -14.329 29.063 1.00 85.81 459 LEU A O 1
ATOM 3594 N N . LEU A 1 460 ? 0.206 -13.272 28.423 1.00 80.94 460 LEU A N 1
ATOM 3595 C CA . LEU A 1 460 ? 0.347 -13.975 27.139 1.00 80.94 460 LEU A CA 1
ATOM 3596 C C . LEU A 1 460 ? 0.372 -15.497 27.307 1.00 80.94 460 LEU A C 1
ATOM 3598 O O . LEU A 1 460 ? -0.391 -16.206 26.651 1.00 80.94 460 LEU A O 1
ATOM 3602 N N . LYS A 1 461 ? 1.212 -16.000 28.220 1.00 82.31 461 LYS A N 1
ATOM 3603 C CA . LYS A 1 461 ? 1.284 -17.437 28.534 1.00 82.31 461 LYS A CA 1
ATOM 3604 C C . LYS A 1 461 ? -0.022 -17.953 29.123 1.00 82.31 461 LYS A C 1
ATOM 3606 O O . LYS A 1 461 ? -0.408 -19.089 28.872 1.00 82.31 461 LYS A O 1
ATOM 3611 N N . GLY A 1 462 ? -0.702 -17.125 29.910 1.00 82.19 462 GLY A N 1
ATOM 3612 C CA . GLY A 1 462 ? -1.991 -17.470 30.478 1.00 82.19 462 GLY A CA 1
ATOM 3613 C C . GLY A 1 462 ? -3.069 -17.665 29.416 1.00 82.19 462 GLY A C 1
ATOM 3614 O O . GLY A 1 462 ? -3.763 -18.679 29.447 1.00 82.19 462 GLY A O 1
ATOM 3615 N N . LEU A 1 463 ? -3.166 -16.729 28.474 1.00 85.19 463 LEU A N 1
ATOM 3616 C CA . LEU A 1 463 ? -4.100 -16.770 27.346 1.00 85.19 463 LEU A CA 1
ATOM 3617 C C . LEU A 1 463 ? -3.774 -17.903 26.362 1.00 85.19 463 LEU A C 1
ATOM 3619 O O . LEU A 1 463 ? -4.681 -18.510 25.804 1.00 85.19 463 LEU A O 1
ATOM 3623 N N . ALA A 1 464 ? -2.495 -18.262 26.214 1.00 81.94 464 ALA A N 1
ATOM 3624 C CA . ALA A 1 464 ? -2.081 -19.423 25.425 1.00 81.94 464 ALA A CA 1
ATOM 3625 C C . ALA A 1 464 ? -2.710 -20.741 25.908 1.00 81.94 464 ALA A C 1
ATOM 3627 O O . ALA A 1 464 ? -2.917 -21.650 25.113 1.00 81.94 464 ALA A O 1
ATOM 3628 N N . MET A 1 465 ? -3.004 -20.840 27.207 1.00 79.00 465 MET A N 1
ATOM 3629 C CA . MET A 1 465 ? -3.586 -22.030 27.838 1.00 79.00 465 MET A CA 1
ATOM 3630 C C . MET A 1 465 ? -5.117 -21.965 27.938 1.00 79.00 465 MET A C 1
ATOM 3632 O O . MET A 1 465 ? -5.727 -22.837 28.552 1.00 79.00 465 MET A O 1
ATOM 3636 N N . ASP A 1 466 ? -5.744 -20.920 27.396 1.00 82.75 466 ASP A N 1
ATOM 3637 C CA . ASP A 1 466 ? -7.191 -20.747 27.447 1.00 82.75 466 ASP A CA 1
ATOM 3638 C C . ASP A 1 466 ? -7.872 -21.500 26.295 1.00 82.75 466 ASP A C 1
ATOM 3640 O O . ASP A 1 466 ? -7.833 -21.073 25.140 1.00 82.75 466 ASP A O 1
ATOM 3644 N N . TYR A 1 467 ? -8.503 -22.633 26.613 1.00 78.75 467 TYR A N 1
ATOM 3645 C CA . TYR A 1 467 ? -9.162 -23.487 25.622 1.00 78.75 467 TYR A CA 1
ATOM 3646 C C . TYR A 1 467 ? -10.337 -22.807 24.916 1.00 78.75 467 TYR A C 1
ATOM 3648 O O . TYR A 1 467 ? -10.615 -23.134 23.764 1.00 78.75 467 TYR A O 1
ATOM 3656 N N . GLU A 1 468 ? -10.998 -21.841 25.558 1.00 78.62 468 GLU A N 1
ATOM 3657 C CA . GLU A 1 468 ? -12.119 -21.118 24.948 1.00 78.62 468 GLU A CA 1
ATOM 3658 C C . GLU A 1 468 ? -11.656 -20.163 23.838 1.00 78.62 468 GLU A C 1
ATOM 3660 O O . GLU A 1 468 ? -12.426 -19.843 22.935 1.00 78.62 468 GLU A O 1
ATOM 3665 N N . LEU A 1 469 ? -10.380 -19.759 23.845 1.00 82.94 469 LEU A N 1
ATOM 3666 C CA . LEU A 1 469 ? -9.788 -18.937 22.788 1.00 82.94 469 LEU A CA 1
ATOM 3667 C C . LEU A 1 469 ? -9.335 -19.753 21.565 1.00 82.94 469 LEU A C 1
ATOM 3669 O O . LEU A 1 469 ? -9.001 -19.157 20.543 1.00 82.94 469 LEU A O 1
ATOM 3673 N N . ASN A 1 470 ? -9.370 -21.090 21.611 1.00 76.31 470 ASN A N 1
ATOM 3674 C CA . ASN A 1 470 ? -8.920 -21.969 20.518 1.00 76.31 470 ASN A CA 1
ATOM 3675 C C . ASN A 1 470 ? -9.953 -22.135 19.383 1.00 76.31 470 ASN A C 1
ATOM 3677 O O . ASN A 1 470 ? -9.965 -23.147 18.680 1.00 76.31 470 ASN A O 1
ATOM 3681 N N . CYS A 1 471 ? -10.843 -21.160 19.195 1.00 71.38 471 CYS A N 1
ATOM 3682 C CA . CYS A 1 471 ? -11.773 -21.149 18.072 1.00 71.38 471 CYS A CA 1
ATOM 3683 C C . CYS A 1 471 ? -11.058 -20.816 16.745 1.00 71.38 471 CYS A C 1
ATOM 3685 O O . CYS A 1 471 ? -9.932 -20.320 16.718 1.00 71.38 471 CYS A O 1
ATOM 3687 N N . SER A 1 472 ? -11.704 -21.115 15.613 1.00 68.50 472 SER A N 1
ATOM 3688 C CA . SER A 1 472 ? -11.112 -20.971 14.273 1.00 68.50 472 SER A CA 1
ATOM 3689 C C . SER A 1 472 ? -10.554 -19.556 14.032 1.00 68.50 472 SER A C 1
ATOM 3691 O O . SER A 1 472 ? -11.319 -18.581 14.056 1.00 68.50 472 SER A O 1
ATOM 3693 N N . GLY A 1 473 ? -9.249 -19.456 13.763 1.00 67.25 473 GLY A N 1
ATOM 3694 C CA . GLY A 1 473 ? -8.549 -18.194 13.493 1.00 67.25 473 GLY A CA 1
ATOM 3695 C C . GLY A 1 473 ? -8.108 -17.408 14.739 1.00 67.25 473 GLY A C 1
ATOM 3696 O O . GLY A 1 473 ? -7.657 -16.274 14.590 1.00 67.25 473 GLY A O 1
ATOM 3697 N N . CYS A 1 474 ? -8.225 -17.970 15.947 1.00 79.44 474 CYS A N 1
ATOM 3698 C CA . CYS A 1 474 ? -7.885 -17.308 17.212 1.00 79.44 474 CYS A CA 1
ATOM 3699 C C . CYS A 1 474 ? -6.717 -17.997 17.950 1.00 79.44 474 CYS A C 1
ATOM 3701 O O . CYS A 1 474 ? -6.370 -19.140 17.665 1.00 79.44 474 CYS A O 1
ATOM 3703 N N . ASN A 1 475 ? -6.100 -17.283 18.901 1.00 80.50 475 ASN A N 1
ATOM 3704 C CA . ASN A 1 475 ? -5.076 -17.781 19.839 1.00 80.50 475 ASN A CA 1
ATOM 3705 C C . ASN A 1 475 ? -3.810 -18.431 19.233 1.00 80.50 475 ASN A C 1
ATOM 3707 O O . ASN A 1 475 ? -3.133 -19.217 19.898 1.00 80.50 475 ASN A O 1
ATOM 3711 N N . LEU A 1 476 ? -3.461 -18.080 17.991 1.00 72.69 476 LEU A N 1
ATOM 3712 C CA . LEU A 1 476 ? -2.436 -18.770 17.193 1.00 72.69 476 LEU A CA 1
ATOM 3713 C C . LEU A 1 476 ? -1.007 -18.624 17.734 1.00 72.69 476 LEU A C 1
ATOM 3715 O O . LEU A 1 476 ? -0.244 -19.586 17.758 1.00 72.69 476 LEU A O 1
ATOM 3719 N N . ASN A 1 477 ? -0.619 -17.411 18.128 1.00 75.56 477 ASN A N 1
ATOM 3720 C CA . ASN A 1 477 ? 0.738 -17.094 18.567 1.00 75.56 477 ASN A CA 1
ATOM 3721 C C . ASN A 1 477 ? 0.746 -15.926 19.567 1.00 75.56 477 ASN A C 1
ATOM 3723 O O . ASN A 1 477 ? -0.282 -15.302 19.841 1.00 75.56 477 ASN A O 1
ATOM 3727 N N . ASP A 1 478 ? 1.923 -15.635 20.120 1.00 73.88 478 ASP A N 1
ATOM 3728 C CA . ASP A 1 478 ? 2.106 -14.542 21.081 1.00 73.88 478 ASP A CA 1
ATOM 3729 C C . ASP A 1 478 ? 1.778 -13.176 20.461 1.00 73.88 478 ASP A C 1
ATOM 3731 O O . ASP A 1 478 ? 1.228 -12.321 21.150 1.00 73.88 478 ASP A O 1
ATOM 3735 N N . GLN A 1 479 ? 2.041 -12.983 19.163 1.00 69.56 479 GLN A N 1
ATOM 3736 C CA . GLN A 1 479 ? 1.728 -11.735 18.462 1.00 69.56 479 GLN A CA 1
ATOM 3737 C C . GLN A 1 479 ? 0.220 -11.471 18.415 1.00 69.56 479 GLN A C 1
ATOM 3739 O O . GLN A 1 479 ? -0.215 -10.380 18.753 1.00 69.56 479 GLN A O 1
ATOM 3744 N N . TRP A 1 480 ? -0.586 -12.478 18.082 1.00 82.44 480 TRP A N 1
ATOM 3745 C CA . TRP A 1 480 ? -2.043 -12.372 18.052 1.00 82.44 480 TRP A CA 1
ATOM 3746 C C . TRP A 1 480 ? -2.602 -11.972 19.421 1.00 82.44 480 TRP A C 1
ATOM 3748 O O . TRP A 1 480 ? -3.478 -11.115 19.519 1.00 82.44 480 TRP A O 1
ATOM 3758 N N . ARG A 1 481 ? -2.074 -12.562 20.501 1.00 84.19 481 ARG A N 1
ATOM 3759 C CA . ARG A 1 481 ? -2.504 -12.231 21.869 1.00 84.19 481 ARG A CA 1
ATOM 3760 C C . ARG A 1 481 ? -2.090 -10.811 22.243 1.00 84.19 481 ARG A C 1
ATOM 3762 O O . ARG A 1 481 ? -2.888 -10.102 22.849 1.00 84.19 481 ARG A O 1
ATOM 3769 N N . SER A 1 482 ? -0.880 -10.404 21.860 1.00 76.12 482 SER A N 1
ATOM 3770 C CA . SER A 1 482 ? -0.398 -9.033 22.042 1.00 76.12 482 SER A CA 1
ATOM 3771 C C . SER A 1 482 ? -1.287 -8.030 21.311 1.00 76.12 482 SER A C 1
ATOM 3773 O O . SER A 1 482 ? -1.729 -7.074 21.934 1.00 76.12 482 SER A O 1
ATOM 3775 N N . ASP A 1 483 ? -1.643 -8.292 20.048 1.00 75.25 483 ASP A N 1
ATOM 3776 C CA . ASP A 1 483 ? -2.512 -7.422 19.247 1.00 75.25 483 ASP A CA 1
ATOM 3777 C C . ASP A 1 483 ? -3.874 -7.203 19.941 1.00 75.25 483 ASP A C 1
ATOM 3779 O O . ASP A 1 483 ? -4.372 -6.078 20.009 1.00 75.25 483 ASP A O 1
ATOM 3783 N N . TRP A 1 484 ? -4.470 -8.256 20.516 1.00 85.94 484 TRP A N 1
ATOM 3784 C CA . TRP A 1 484 ? -5.732 -8.152 21.261 1.00 85.94 484 TRP A CA 1
ATOM 3785 C C . TRP A 1 484 ? -5.591 -7.460 22.623 1.00 85.94 484 TRP A C 1
ATOM 3787 O O . TRP A 1 484 ? -6.450 -6.651 22.972 1.00 85.94 484 TRP A O 1
ATOM 3797 N N . ILE A 1 485 ? -4.524 -7.724 23.386 1.00 84.50 485 ILE A N 1
ATOM 3798 C CA . ILE A 1 485 ? -4.256 -7.005 24.645 1.00 84.50 485 ILE A CA 1
ATOM 3799 C C . ILE A 1 485 ? -4.052 -5.517 24.357 1.00 84.50 485 ILE A C 1
ATOM 3801 O O . ILE A 1 485 ? -4.671 -4.675 25.006 1.00 84.50 485 ILE A O 1
ATOM 3805 N N . ASP A 1 486 ? -3.227 -5.192 23.366 1.00 79.75 486 ASP A N 1
ATOM 3806 C CA . ASP A 1 486 ? -2.938 -3.820 22.969 1.00 79.75 486 ASP A CA 1
ATOM 3807 C C . ASP A 1 486 ? -4.196 -3.135 22.418 1.00 79.75 486 ASP A C 1
ATOM 3809 O O . ASP A 1 486 ? -4.420 -1.962 22.714 1.00 79.75 486 ASP A O 1
ATOM 3813 N N . CYS A 1 487 ? -5.080 -3.861 21.721 1.00 83.38 487 CYS A N 1
ATOM 3814 C CA . CYS A 1 487 ? -6.401 -3.356 21.352 1.00 83.38 487 CYS A CA 1
ATOM 3815 C C . CYS A 1 487 ? -7.230 -2.985 22.588 1.00 83.38 487 CYS A C 1
ATOM 3817 O O . CYS A 1 487 ? -7.771 -1.887 22.636 1.00 83.38 487 CYS A O 1
ATOM 3819 N N . LEU A 1 488 ? -7.322 -3.848 23.603 1.00 88.06 488 LEU A N 1
ATOM 3820 C CA . LEU A 1 488 ? -8.082 -3.548 24.825 1.00 88.06 488 LEU A CA 1
ATOM 3821 C C . LEU A 1 488 ? -7.471 -2.398 25.632 1.00 88.06 488 LEU A C 1
ATOM 3823 O O . LEU A 1 488 ? -8.209 -1.599 26.209 1.00 88.06 488 LEU A O 1
ATOM 3827 N N . VAL A 1 489 ? -6.142 -2.278 25.644 1.00 83.81 489 VAL A N 1
ATOM 3828 C CA . VAL A 1 489 ? -5.456 -1.119 26.229 1.00 83.81 489 VAL A CA 1
ATOM 3829 C C . VAL A 1 489 ? -5.814 0.152 25.462 1.00 83.81 489 VAL A C 1
ATOM 3831 O O . VAL A 1 489 ? -6.184 1.162 26.054 1.00 83.81 489 VAL A O 1
ATOM 3834 N N . ARG A 1 490 ? -5.771 0.091 24.129 1.00 82.56 490 ARG A N 1
ATOM 3835 C CA . ARG A 1 490 ? -6.114 1.198 23.232 1.00 82.56 490 ARG A CA 1
ATOM 3836 C C . ARG A 1 490 ? -7.584 1.617 23.335 1.00 82.56 490 ARG A C 1
ATOM 3838 O O . ARG A 1 490 ? -7.879 2.797 23.191 1.00 82.56 490 ARG A O 1
ATOM 3845 N N . GLU A 1 491 ? -8.497 0.682 23.593 1.00 84.81 491 GLU A N 1
ATOM 3846 C CA . GLU A 1 491 ? -9.922 0.964 23.823 1.00 84.81 491 GLU A CA 1
ATOM 3847 C C . GLU A 1 491 ? -10.233 1.476 25.244 1.00 84.81 491 GLU A C 1
ATOM 3849 O O . GLU A 1 491 ? -11.395 1.754 25.552 1.00 84.81 491 GLU A O 1
ATOM 3854 N N . GLY A 1 492 ? -9.225 1.592 26.117 1.00 83.06 492 GLY A N 1
ATOM 3855 C CA . GLY A 1 492 ? -9.382 2.029 27.508 1.00 83.06 492 GLY A CA 1
ATOM 3856 C C . GLY A 1 492 ? -10.029 0.986 28.424 1.00 83.06 492 GLY A C 1
ATOM 3857 O O . GLY A 1 492 ? -10.495 1.326 29.505 1.00 83.06 492 GLY A O 1
ATOM 3858 N N . ILE A 1 493 ? -10.076 -0.276 27.993 1.00 86.94 493 ILE A N 1
ATOM 3859 C CA . ILE A 1 493 ? -10.561 -1.406 28.798 1.00 86.94 493 ILE A CA 1
ATOM 3860 C C . ILE A 1 493 ? -9.464 -1.896 29.756 1.00 86.94 493 ILE A C 1
ATOM 3862 O O . ILE A 1 493 ? -9.739 -2.341 30.868 1.00 86.94 493 ILE A O 1
ATOM 3866 N N . LEU A 1 494 ? -8.205 -1.802 29.324 1.00 88.69 494 LEU A N 1
ATOM 3867 C CA . LEU A 1 494 ? -7.016 -2.144 30.100 1.00 88.69 494 LEU A CA 1
ATOM 3868 C C . LEU A 1 494 ? -6.067 -0.951 30.188 1.00 88.69 494 LEU A C 1
ATOM 3870 O O . LEU A 1 494 ? -6.059 -0.082 29.322 1.00 88.69 494 LEU A O 1
ATOM 3874 N N . VAL A 1 495 ? -5.210 -0.941 31.204 1.00 86.38 495 VAL A N 1
ATOM 3875 C CA . VAL A 1 495 ? -4.136 0.050 31.330 1.00 86.38 495 VAL A CA 1
ATOM 3876 C C . VAL A 1 495 ? -2.794 -0.662 31.248 1.00 86.38 495 VAL A C 1
ATOM 3878 O O . VAL A 1 495 ? -2.550 -1.614 31.991 1.00 86.38 495 VAL A O 1
ATOM 3881 N N . ARG A 1 496 ? -1.920 -0.201 30.345 1.00 86.12 496 ARG A N 1
ATOM 3882 C CA . ARG A 1 496 ? -0.530 -0.661 30.256 1.00 86.12 496 ARG A CA 1
ATOM 3883 C C . ARG A 1 496 ? 0.396 0.341 30.929 1.00 86.12 496 ARG A C 1
ATOM 3885 O O . ARG A 1 496 ? 0.484 1.487 30.500 1.00 86.12 496 ARG A O 1
ATOM 3892 N N . GLU A 1 497 ? 1.142 -0.121 31.923 1.00 85.75 497 GLU A N 1
ATOM 3893 C CA . GLU A 1 497 ? 2.161 0.665 32.621 1.00 85.75 497 GLU A CA 1
ATOM 3894 C C . GLU A 1 497 ? 3.526 -0.017 32.528 1.00 85.75 497 GLU A C 1
ATOM 3896 O O . GLU A 1 497 ? 3.623 -1.232 32.354 1.00 85.75 497 GLU A O 1
ATOM 3901 N N . LEU A 1 498 ? 4.594 0.769 32.647 1.00 82.69 498 LEU A N 1
ATOM 3902 C CA . LEU A 1 498 ? 5.954 0.259 32.787 1.00 82.69 498 LEU A CA 1
ATOM 3903 C C . LEU A 1 498 ? 6.352 0.336 34.257 1.00 82.69 498 LEU A C 1
ATOM 3905 O O . LEU A 1 498 ? 6.446 1.425 34.820 1.00 82.69 498 LEU A O 1
ATOM 3909 N N . VAL A 1 499 ? 6.586 -0.820 34.873 1.00 80.44 499 VAL A N 1
ATOM 3910 C CA . VAL A 1 499 ? 6.966 -0.922 36.287 1.00 80.44 499 VAL A CA 1
ATOM 3911 C C . VAL A 1 499 ? 8.376 -1.509 36.390 1.00 80.44 499 VAL A C 1
ATOM 3913 O O . VAL A 1 499 ? 8.674 -2.472 35.679 1.00 80.44 499 VAL A O 1
ATOM 3916 N N . PRO A 1 500 ? 9.252 -0.976 37.263 1.00 75.50 500 PRO A N 1
ATOM 3917 C CA . PRO A 1 500 ? 10.573 -1.548 37.504 1.00 75.50 500 PRO A CA 1
ATOM 3918 C C . PRO A 1 500 ? 10.503 -3.030 37.878 1.00 75.50 500 PRO A C 1
ATOM 3920 O O . PRO A 1 500 ? 9.708 -3.441 38.731 1.00 75.50 500 PRO A O 1
ATOM 3923 N N . HIS A 1 501 ? 11.355 -3.847 37.264 1.00 72.12 501 HIS A N 1
ATOM 3924 C CA . HIS A 1 501 ? 11.437 -5.265 37.566 1.00 72.12 501 HIS A CA 1
ATOM 3925 C C . HIS A 1 501 ? 11.871 -5.460 39.024 1.00 72.12 501 HIS A C 1
ATOM 3927 O O . HIS A 1 501 ? 12.875 -4.906 39.475 1.00 72.12 501 HIS A O 1
ATOM 3933 N N . ARG A 1 502 ? 11.160 -6.321 39.767 1.00 69.31 502 ARG A N 1
ATOM 3934 C CA . ARG A 1 502 ? 11.388 -6.540 41.212 1.00 69.31 502 ARG A CA 1
ATOM 3935 C C . ARG A 1 502 ? 12.828 -6.940 41.561 1.00 69.31 502 ARG A C 1
ATOM 3937 O O . ARG A 1 502 ? 13.297 -6.632 42.650 1.00 69.31 502 ARG A O 1
ATOM 3944 N N . HIS A 1 503 ? 13.520 -7.624 40.648 1.00 69.44 503 HIS A N 1
ATOM 3945 C CA . HIS A 1 503 ? 14.914 -8.050 40.827 1.00 69.44 503 HIS A CA 1
ATOM 3946 C C . HIS A 1 503 ? 15.942 -7.172 40.098 1.00 69.44 503 HIS A C 1
ATOM 3948 O O . HIS A 1 503 ? 17.132 -7.316 40.357 1.00 69.44 503 HIS A O 1
ATOM 3954 N N . ASN A 1 504 ? 15.510 -6.296 39.185 1.00 72.31 504 ASN A N 1
ATOM 3955 C CA . ASN A 1 504 ? 16.404 -5.412 38.437 1.00 72.31 504 ASN A CA 1
ATOM 3956 C C . ASN A 1 504 ? 15.714 -4.057 38.198 1.00 72.31 504 ASN A C 1
ATOM 3958 O O . ASN A 1 504 ? 15.036 -3.897 37.189 1.00 72.31 504 ASN A O 1
ATOM 3962 N N . PRO A 1 505 ? 15.850 -3.090 39.119 1.00 73.31 505 PRO A N 1
ATOM 3963 C CA . PRO A 1 505 ? 15.090 -1.839 39.071 1.00 73.31 505 PRO A CA 1
ATOM 3964 C C . PRO A 1 505 ? 15.368 -0.956 37.844 1.00 73.31 505 PRO A C 1
ATOM 3966 O O . PRO A 1 505 ? 14.560 -0.088 37.535 1.00 73.31 505 PRO A O 1
ATOM 3969 N N . GLU A 1 506 ? 16.490 -1.177 37.154 1.00 70.44 506 GLU A N 1
ATOM 3970 C CA . GLU A 1 506 ? 16.848 -0.489 35.903 1.00 70.44 506 GLU A CA 1
ATOM 3971 C C . GLU A 1 506 ? 16.078 -1.032 34.684 1.00 70.44 506 GLU A C 1
ATOM 3973 O O . GLU A 1 506 ? 16.056 -0.401 33.631 1.00 70.44 506 GLU A O 1
ATOM 3978 N N . ASP A 1 507 ? 15.458 -2.210 34.810 1.00 70.75 507 ASP A N 1
ATOM 3979 C CA . ASP A 1 507 ? 14.721 -2.871 33.737 1.00 70.75 507 ASP A CA 1
ATOM 3980 C C . ASP A 1 507 ? 13.215 -2.655 33.925 1.00 70.75 507 ASP A C 1
ATOM 3982 O O . ASP A 1 507 ? 12.629 -3.080 34.924 1.00 70.75 507 ASP A O 1
ATOM 3986 N N . LEU A 1 508 ? 12.583 -1.951 32.987 1.00 75.75 508 LEU A N 1
ATOM 3987 C CA . LEU A 1 508 ? 11.159 -1.629 33.038 1.00 75.75 508 LEU A CA 1
ATOM 3988 C C . LEU A 1 508 ? 10.347 -2.708 32.329 1.00 75.75 508 LEU A C 1
ATOM 3990 O O . LEU A 1 508 ? 10.565 -3.010 31.159 1.00 75.75 508 LEU A O 1
ATOM 3994 N N . VAL A 1 509 ? 9.348 -3.242 33.023 1.00 74.50 509 VAL A N 1
ATOM 3995 C CA . VAL A 1 509 ? 8.533 -4.346 32.527 1.00 74.50 509 VAL A CA 1
ATOM 3996 C C . VAL A 1 509 ? 7.125 -3.850 32.227 1.00 74.50 509 VAL A C 1
ATOM 3998 O O . VAL A 1 509 ? 6.530 -3.188 33.082 1.00 74.50 509 VAL A O 1
ATOM 4001 N N . PRO A 1 510 ? 6.553 -4.186 31.058 1.00 79.25 510 PRO A N 1
ATOM 4002 C CA . PRO A 1 510 ? 5.158 -3.893 30.781 1.00 79.25 510 PRO A CA 1
ATOM 4003 C C . PRO A 1 510 ? 4.254 -4.729 31.688 1.00 79.25 510 PRO A C 1
ATOM 4005 O O . PRO A 1 510 ? 4.368 -5.958 31.782 1.00 79.25 510 PRO A O 1
ATOM 4008 N N . VAL A 1 511 ? 3.335 -4.042 32.352 1.00 85.69 511 VAL A N 1
ATOM 4009 C CA . VAL A 1 511 ? 2.315 -4.632 33.211 1.00 85.69 511 VAL A CA 1
ATOM 4010 C C . VAL A 1 511 ? 0.939 -4.120 32.811 1.00 85.69 511 VAL A C 1
ATOM 4012 O O . VAL A 1 511 ? 0.796 -3.019 32.282 1.00 85.69 511 VAL A O 1
ATOM 4015 N N . ILE A 1 512 ? -0.067 -4.945 33.059 1.00 88.25 512 ILE A N 1
ATOM 4016 C CA . ILE A 1 512 ? -1.468 -4.697 32.755 1.00 88.25 512 ILE A CA 1
ATOM 4017 C C . ILE A 1 512 ? -2.231 -4.528 34.068 1.00 88.25 512 ILE A C 1
ATOM 4019 O O . ILE A 1 512 ? -2.088 -5.340 34.987 1.00 88.25 512 ILE A O 1
ATOM 4023 N N . LYS A 1 513 ? -3.044 -3.477 34.141 1.00 86.75 513 LYS A N 1
ATOM 4024 C CA . LYS A 1 513 ? -3.938 -3.158 35.257 1.00 86.75 513 LYS A CA 1
ATOM 4025 C C . LYS A 1 513 ? -5.355 -2.911 34.744 1.00 86.75 513 LYS A C 1
ATOM 4027 O O . LYS A 1 513 ? -5.562 -2.673 33.552 1.00 86.75 513 LYS A O 1
ATOM 4032 N N . LEU A 1 514 ? -6.315 -2.954 35.662 1.00 84.00 514 LEU A N 1
ATOM 4033 C CA . LEU A 1 514 ? -7.647 -2.404 35.428 1.00 84.00 514 LEU A CA 1
ATOM 4034 C C . LEU A 1 514 ? -7.610 -0.881 35.651 1.00 84.00 514 LEU A C 1
ATOM 4036 O O . LEU A 1 514 ? -6.843 -0.427 36.508 1.00 84.00 514 LEU A O 1
ATOM 4040 N N . PRO A 1 515 ? -8.399 -0.092 34.904 1.00 77.19 515 PRO A N 1
ATOM 4041 C CA . PRO A 1 515 ? -8.575 1.331 35.186 1.00 77.19 515 PRO A CA 1
ATOM 4042 C C . PRO A 1 515 ? -9.011 1.548 36.647 1.00 77.19 515 PRO A C 1
ATOM 4044 O O . PRO A 1 515 ? -9.881 0.835 37.145 1.00 77.19 515 PRO A O 1
ATOM 4047 N N . THR A 1 516 ? -8.400 2.500 37.359 1.00 60.84 516 THR A N 1
ATOM 4048 C CA . THR A 1 516 ? -8.825 2.879 38.718 1.00 60.84 516 THR A CA 1
ATOM 4049 C C . THR A 1 516 ? -10.205 3.547 38.676 1.00 60.84 516 THR A C 1
ATOM 4051 O O . THR A 1 516 ? -10.512 4.247 37.715 1.00 60.84 516 THR A O 1
ATOM 4054 N N . GLU A 1 517 ? -11.024 3.347 39.719 1.00 51.31 517 GLU A N 1
ATOM 4055 C CA . GLU A 1 517 ? -12.456 3.720 39.862 1.00 51.31 517 GLU A CA 1
ATOM 4056 C C . GLU A 1 517 ? -12.812 5.230 39.731 1.00 51.31 517 GLU A C 1
ATOM 4058 O O . GLU A 1 517 ? -13.804 5.695 40.287 1.00 51.31 517 GLU A O 1
ATOM 4063 N N . ILE A 1 518 ? -12.030 6.039 39.012 1.00 40.72 518 ILE A N 1
ATOM 4064 C CA . ILE A 1 518 ? -12.295 7.469 38.776 1.00 40.72 518 ILE A CA 1
ATOM 4065 C C . ILE A 1 518 ? -12.785 7.746 37.338 1.00 40.72 518 ILE A C 1
ATOM 4067 O O . ILE A 1 518 ? -13.259 8.844 37.056 1.00 40.72 518 ILE A O 1
ATOM 4071 N N . GLU A 1 519 ? -12.843 6.741 36.461 1.00 43.62 519 GLU A N 1
ATOM 4072 C CA . GLU A 1 519 ? -13.632 6.803 35.221 1.00 43.62 519 GLU A CA 1
ATOM 4073 C C . GLU A 1 519 ? -14.663 5.659 35.220 1.00 43.62 519 GLU A C 1
ATOM 4075 O O . GLU A 1 519 ? -14.321 4.500 35.006 1.00 43.62 519 GLU A O 1
ATOM 4080 N N . ASN A 1 520 ? -15.927 5.993 35.526 1.00 42.53 520 ASN A N 1
ATOM 4081 C CA . ASN A 1 520 ? -17.124 5.125 35.587 1.00 42.53 520 ASN A CA 1
ATOM 4082 C C . ASN A 1 520 ? -17.503 4.503 34.224 1.00 42.53 520 ASN A C 1
ATOM 4084 O O . ASN A 1 520 ? -18.608 4.686 33.714 1.00 42.53 520 ASN A O 1
ATOM 4088 N N . ASP A 1 521 ? -16.568 3.791 33.618 1.00 48.81 521 ASP A N 1
ATOM 4089 C CA . ASP A 1 521 ? -16.605 3.416 32.212 1.00 48.81 521 ASP A CA 1
ATOM 4090 C C . ASP A 1 521 ? -16.225 1.940 31.985 1.00 48.81 521 ASP A C 1
ATOM 4092 O O . ASP A 1 521 ? -16.160 1.496 30.840 1.00 48.81 521 ASP A O 1
ATOM 4096 N N . ALA A 1 522 ? -15.958 1.169 33.043 1.00 49.84 522 ALA A N 1
ATOM 4097 C CA . ALA A 1 522 ? -15.678 -0.258 32.924 1.00 49.84 522 ALA A CA 1
ATOM 4098 C C . ALA A 1 522 ? -16.970 -1.042 32.636 1.00 49.84 522 ALA A C 1
ATOM 4100 O O . ALA A 1 522 ? -17.988 -0.862 33.304 1.00 49.84 522 ALA A O 1
ATOM 4101 N N . LEU A 1 523 ? -16.909 -1.932 31.642 1.00 55.12 523 LEU A N 1
ATOM 4102 C CA . LEU A 1 523 ? -17.944 -2.934 31.381 1.00 55.12 523 LEU A CA 1
ATOM 4103 C C . LEU A 1 523 ? -18.225 -3.744 32.658 1.00 55.12 523 LEU A C 1
ATOM 4105 O O . LEU A 1 523 ? -17.268 -4.074 33.365 1.00 55.12 523 LEU A O 1
ATOM 4109 N N . PRO A 1 524 ? -19.487 -4.114 32.950 1.00 51.38 524 PRO A N 1
ATOM 4110 C CA . PRO A 1 524 ? -19.774 -5.055 34.016 1.00 51.38 524 PRO A CA 1
ATOM 4111 C C . PRO A 1 524 ? -18.969 -6.326 33.761 1.00 51.38 524 PRO A C 1
ATOM 4113 O O . PRO A 1 524 ? -18.958 -6.871 32.654 1.00 51.38 524 PRO A O 1
ATOM 4116 N N . LEU A 1 525 ? -18.255 -6.762 34.797 1.00 53.06 525 LEU A N 1
ATOM 4117 C CA . LEU A 1 525 ? -17.532 -8.024 34.782 1.00 53.06 525 LEU A CA 1
ATOM 4118 C C . LEU A 1 525 ? -18.508 -9.144 34.381 1.00 53.06 525 LEU A C 1
ATOM 4120 O O . LEU A 1 525 ? -19.677 -9.091 34.783 1.00 53.06 525 LEU A O 1
ATOM 4124 N N . PRO A 1 526 ? -18.061 -10.153 33.607 1.00 45.16 526 PRO A N 1
ATOM 4125 C CA . PRO A 1 526 ? -18.882 -11.323 33.329 1.00 45.16 526 PRO A CA 1
ATOM 4126 C C . PRO A 1 526 ? -19.465 -11.852 34.645 1.00 45.16 526 PRO A C 1
ATOM 4128 O O . PRO A 1 526 ? -18.745 -11.837 35.651 1.00 45.16 526 PRO A O 1
ATOM 4131 N N . PRO A 1 527 ? -20.737 -12.295 34.676 1.00 42.00 527 PRO A N 1
ATOM 4132 C CA . PRO A 1 527 ? -21.315 -12.842 35.893 1.00 42.00 527 PRO A CA 1
ATOM 4133 C C . PRO A 1 527 ? -20.367 -13.910 36.427 1.00 42.00 527 PRO A C 1
ATOM 4135 O O . PRO A 1 527 ? -19.947 -14.794 35.674 1.00 42.00 527 PRO A O 1
ATOM 4138 N N . ALA A 1 528 ? -20.000 -13.787 37.705 1.00 39.56 528 ALA A N 1
ATOM 4139 C CA . ALA A 1 528 ? -19.236 -14.817 38.383 1.00 39.56 528 ALA A CA 1
ATOM 4140 C C . ALA A 1 528 ? -19.931 -16.145 38.084 1.00 39.56 528 ALA A C 1
ATOM 4142 O O . ALA A 1 528 ? -21.133 -16.285 38.337 1.00 39.56 528 ALA A O 1
ATOM 4143 N N . ILE A 1 529 ? -19.199 -17.094 37.490 1.00 37.47 529 ILE A N 1
ATOM 4144 C CA . ILE A 1 529 ? -19.657 -18.481 37.446 1.00 37.47 529 ILE A CA 1
ATOM 4145 C C . ILE A 1 529 ? -20.055 -18.774 38.891 1.00 37.47 529 ILE A C 1
ATOM 4147 O O . ILE A 1 529 ? -19.224 -18.501 39.763 1.00 37.47 529 ILE A O 1
ATOM 4151 N N . PRO A 1 530 ? -21.304 -19.198 39.176 1.00 32.34 530 PRO A N 1
ATOM 4152 C CA . PRO A 1 530 ? -21.698 -19.481 40.540 1.00 32.34 530 PRO A CA 1
ATOM 4153 C C . PRO A 1 530 ? -20.628 -20.402 41.091 1.00 32.34 530 PRO A C 1
ATOM 4155 O O . PRO A 1 530 ? -20.426 -21.499 40.566 1.00 32.34 530 PRO A O 1
ATOM 4158 N N . HIS A 1 531 ? -19.879 -19.899 42.071 1.00 35.19 531 HIS A N 1
ATOM 4159 C CA . HIS A 1 531 ? -18.996 -20.734 42.843 1.00 35.19 531 HIS A CA 1
ATOM 4160 C C . HIS A 1 531 ? -19.922 -21.831 43.359 1.00 35.19 531 HIS A C 1
ATOM 4162 O O . HIS A 1 531 ? -20.773 -21.579 44.212 1.00 35.19 531 HIS A O 1
ATOM 4168 N N . HIS A 1 532 ? -19.819 -23.041 42.801 1.00 34.16 532 HIS A N 1
ATOM 4169 C CA . HIS A 1 532 ? -20.104 -24.201 43.620 1.00 34.16 532 HIS A CA 1
ATOM 4170 C C . HIS A 1 532 ? -19.290 -23.943 44.878 1.00 34.16 532 HIS A C 1
ATOM 4172 O O . HIS A 1 532 ? -18.096 -23.673 44.746 1.00 34.16 532 HIS A O 1
ATOM 4178 N N . GLU A 1 533 ? -19.956 -23.861 46.033 1.00 34.97 533 GLU A N 1
ATOM 4179 C CA . GLU A 1 533 ? -19.311 -23.753 47.337 1.00 34.97 533 GLU A CA 1
ATOM 4180 C C . GLU A 1 533 ? -18.286 -24.886 47.408 1.00 34.97 533 GLU A C 1
ATOM 4182 O O . GLU A 1 533 ? -18.606 -26.023 47.751 1.00 34.97 533 GLU A O 1
ATOM 4187 N N . MET A 1 534 ? -17.068 -24.608 46.948 1.00 41.31 534 MET A N 1
ATOM 4188 C CA . MET A 1 534 ? -15.965 -25.529 47.050 1.00 41.31 534 MET A CA 1
ATOM 4189 C C . MET A 1 534 ? -15.617 -25.501 48.528 1.00 41.31 534 MET A C 1
ATOM 4191 O O . MET A 1 534 ? -15.436 -24.409 49.072 1.00 41.31 534 MET A O 1
ATOM 4195 N N . PRO A 1 535 ? -15.577 -26.652 49.213 1.00 45.69 535 PRO A N 1
ATOM 4196 C CA . PRO A 1 535 ? -15.104 -26.669 50.581 1.00 45.69 535 PRO A CA 1
ATOM 4197 C C . PRO A 1 535 ? -13.717 -26.016 50.605 1.00 45.69 535 PRO A C 1
ATOM 4199 O O . PRO A 1 535 ? -12.841 -26.386 49.826 1.00 45.69 535 PRO A O 1
ATOM 4202 N N . ASP A 1 536 ? -13.545 -25.029 51.489 1.00 50.62 536 ASP A N 1
ATOM 4203 C CA . ASP A 1 536 ? -12.363 -24.156 51.598 1.00 50.62 536 ASP A CA 1
ATOM 4204 C C . ASP A 1 536 ? -11.028 -24.907 51.799 1.00 50.62 536 ASP A C 1
ATOM 4206 O O . ASP A 1 536 ? -9.959 -24.297 51.829 1.00 50.62 536 ASP A O 1
ATOM 4210 N N . SER A 1 537 ? -11.054 -26.233 51.946 1.00 53.38 537 SER A N 1
ATOM 4211 C CA . SER A 1 537 ? -9.864 -27.068 52.002 1.00 53.38 537 SER A CA 1
ATOM 4212 C C . SER A 1 537 ? -10.189 -28.527 51.669 1.00 53.38 537 SER A C 1
ATOM 4214 O O . SER A 1 537 ? -11.105 -29.118 52.239 1.00 53.38 537 SER A O 1
ATOM 4216 N N . TRP A 1 538 ? -9.384 -29.124 50.785 1.00 62.91 538 TRP A N 1
ATOM 4217 C CA . TRP A 1 538 ? -9.351 -30.572 50.534 1.00 62.91 538 TRP A CA 1
ATOM 4218 C C . TRP A 1 538 ? -8.360 -31.297 51.464 1.00 62.91 538 TRP A C 1
ATOM 4220 O O . TRP A 1 538 ? -8.057 -32.476 51.265 1.00 62.91 538 TRP A O 1
ATOM 4230 N N . GLU A 1 539 ? -7.797 -30.596 52.457 1.00 59.12 539 GLU A N 1
ATOM 4231 C CA . GLU A 1 539 ? -6.829 -31.167 53.393 1.00 59.12 539 GLU A CA 1
ATOM 4232 C C . GLU A 1 539 ? -7.450 -32.309 54.204 1.00 59.12 539 GLU A C 1
ATOM 4234 O O . GLU A 1 539 ? -8.441 -32.141 54.912 1.00 59.12 539 GLU A O 1
ATOM 4239 N N . GLY A 1 540 ? -6.816 -33.480 54.133 1.00 66.31 540 GLY A N 1
ATOM 4240 C CA . GLY A 1 540 ? -7.205 -34.662 54.903 1.00 66.31 540 GLY A CA 1
ATOM 4241 C C . GLY A 1 540 ? -8.150 -35.628 54.189 1.00 66.31 540 GLY A C 1
ATOM 4242 O O . GLY A 1 540 ? -8.399 -36.697 54.741 1.00 66.31 540 GLY A O 1
ATOM 4243 N N . LEU A 1 541 ? -8.623 -35.311 52.977 1.00 71.75 541 LEU A N 1
ATOM 4244 C CA . LEU A 1 541 ? -9.386 -36.249 52.146 1.00 71.75 541 LEU A CA 1
ATOM 4245 C C . LEU A 1 541 ? -8.459 -37.258 51.463 1.00 71.75 541 LEU A C 1
ATOM 4247 O O . LEU A 1 541 ? -7.399 -36.909 50.936 1.00 71.75 541 LEU A O 1
ATOM 4251 N N . SER A 1 542 ? -8.865 -38.525 51.454 1.00 76.00 542 SER A N 1
ATOM 4252 C CA . SER A 1 542 ? -8.176 -39.554 50.680 1.00 76.00 542 SER A CA 1
ATOM 4253 C C . SER A 1 542 ? -8.488 -39.424 49.183 1.00 76.00 542 SER A C 1
ATOM 4255 O O . SER A 1 542 ? -9.534 -38.917 48.780 1.00 76.00 542 SER A O 1
ATOM 4257 N N . LEU A 1 543 ? -7.579 -39.911 48.331 1.00 70.00 543 LEU A N 1
ATOM 4258 C CA . LEU A 1 543 ? -7.755 -39.908 46.870 1.00 70.00 543 LEU A CA 1
ATOM 4259 C C . LEU A 1 543 ? -9.017 -40.666 46.420 1.00 70.00 543 LEU A C 1
ATOM 4261 O O . LEU A 1 543 ? -9.599 -40.313 45.401 1.00 70.00 543 LEU A O 1
ATOM 4265 N N . GLU A 1 544 ? -9.437 -41.685 47.172 1.00 75.56 544 GLU A N 1
ATOM 4266 C CA . GLU A 1 544 ? -10.652 -42.464 46.899 1.00 75.56 544 GLU A CA 1
ATOM 4267 C C . GLU A 1 544 ? -11.920 -41.650 47.201 1.00 75.56 544 GLU A C 1
ATOM 4269 O O . GLU A 1 544 ? -12.827 -41.613 46.375 1.00 75.56 544 GLU A O 1
ATOM 4274 N N . GLU A 1 545 ? -11.945 -40.916 48.317 1.00 75.19 545 GLU A N 1
ATOM 4275 C CA . GLU A 1 545 ? -13.051 -40.012 48.674 1.00 75.19 545 GLU A CA 1
ATOM 4276 C C . GLU A 1 545 ? -13.152 -38.827 47.702 1.00 75.19 545 GLU A C 1
ATOM 4278 O O . GLU A 1 545 ? -14.246 -38.414 47.324 1.00 75.19 545 GLU A O 1
ATOM 4283 N N . LEU A 1 546 ? -12.011 -38.312 47.233 1.00 74.62 546 LEU A N 1
ATOM 4284 C CA . LEU A 1 546 ? -11.969 -37.243 46.236 1.00 74.62 546 LEU A CA 1
ATOM 4285 C C . LEU A 1 546 ? -12.496 -37.709 44.867 1.00 74.62 546 LEU A C 1
ATOM 4287 O O . LEU A 1 546 ? -13.117 -36.925 44.156 1.00 74.62 546 LEU A O 1
ATOM 4291 N N . TYR A 1 547 ? -12.298 -38.983 44.508 1.00 77.44 547 TYR A N 1
ATOM 4292 C CA . TYR A 1 547 ? -12.825 -39.571 43.270 1.00 77.44 547 TYR A CA 1
ATOM 4293 C C . TYR A 1 547 ? -14.356 -39.657 43.253 1.00 77.44 547 TYR A C 1
ATOM 4295 O O . TYR A 1 547 ? -14.954 -39.565 42.180 1.00 77.44 547 TYR A O 1
ATOM 4303 N N . GLU A 1 548 ? -14.985 -39.838 44.418 1.00 72.94 548 GLU A N 1
ATOM 4304 C CA . GLU A 1 548 ? -16.447 -39.870 44.538 1.00 72.94 548 GLU A CA 1
ATOM 4305 C C . GLU A 1 548 ? -17.076 -38.471 44.489 1.00 72.94 548 GLU A C 1
ATOM 4307 O O . GLU A 1 548 ? -18.209 -38.330 44.028 1.00 72.94 548 GLU A O 1
ATOM 4312 N N . ILE A 1 549 ? -16.348 -37.443 44.938 1.00 72.44 549 ILE A N 1
ATOM 4313 C CA . ILE A 1 549 ? -16.831 -36.055 44.993 1.00 72.44 549 ILE A CA 1
ATOM 4314 C C . ILE A 1 549 ? -16.553 -35.322 43.674 1.00 72.44 549 ILE A C 1
ATOM 4316 O O . ILE A 1 549 ? -17.456 -34.709 43.109 1.00 72.44 549 ILE A O 1
ATOM 4320 N N . GLU A 1 550 ? -15.316 -35.384 43.174 1.00 70.25 550 GLU A N 1
ATOM 4321 C CA . GLU A 1 550 ? -14.887 -34.652 41.982 1.00 70.25 550 GLU A CA 1
ATOM 4322 C C . GLU A 1 550 ? -13.803 -35.432 41.201 1.00 70.25 550 GLU A C 1
ATOM 4324 O O . GLU A 1 550 ? -12.595 -35.268 41.420 1.00 70.25 550 GLU A O 1
ATOM 4329 N N . PRO A 1 551 ? -14.210 -36.299 40.254 1.00 72.50 551 PRO A N 1
ATOM 4330 C CA . PRO A 1 551 ? -13.296 -37.223 39.582 1.00 72.50 551 PRO A CA 1
ATOM 4331 C C . PRO A 1 551 ? -12.248 -36.531 38.693 1.00 72.50 551 PRO A C 1
ATOM 4333 O O . PRO A 1 551 ? -11.188 -37.109 38.445 1.00 72.50 551 PRO A O 1
ATOM 4336 N N . GLU A 1 552 ? -12.491 -35.306 38.214 1.00 64.12 552 GLU A N 1
ATOM 4337 C CA . GLU A 1 552 ? -11.489 -34.532 37.460 1.00 64.12 552 GLU A CA 1
ATOM 4338 C C . GLU A 1 552 ? -10.348 -34.036 38.361 1.00 64.12 552 GLU A C 1
ATOM 4340 O O . GLU A 1 552 ? -9.173 -34.235 38.037 1.00 64.12 552 GLU A O 1
ATOM 4345 N N . THR A 1 553 ? -10.672 -33.485 39.533 1.00 66.50 553 THR A N 1
ATOM 4346 C CA . THR A 1 553 ? -9.689 -33.021 40.525 1.00 66.50 553 THR A CA 1
ATOM 4347 C C . THR A 1 553 ? -8.883 -34.186 41.099 1.00 66.50 553 THR A C 1
ATOM 4349 O O . THR A 1 553 ? -7.661 -34.088 41.237 1.00 66.50 553 THR A O 1
ATOM 4352 N N . ALA A 1 554 ? -9.520 -35.338 41.337 1.00 72.00 554 ALA A N 1
ATOM 4353 C CA . ALA A 1 554 ? -8.826 -36.559 41.745 1.00 72.00 554 ALA A CA 1
ATOM 4354 C C . ALA A 1 554 ? -7.834 -37.060 40.678 1.00 72.00 554 ALA A C 1
ATOM 4356 O O . ALA A 1 554 ? -6.704 -37.438 40.999 1.00 72.00 554 ALA A O 1
ATOM 4357 N N . ASN A 1 555 ? -8.206 -36.983 39.395 1.00 68.56 555 ASN A N 1
ATOM 4358 C CA . ASN A 1 555 ? -7.307 -37.287 38.279 1.00 68.56 555 ASN A CA 1
ATOM 4359 C C . ASN A 1 555 ? -6.125 -36.307 38.178 1.00 68.56 555 ASN A C 1
ATOM 4361 O O . ASN A 1 555 ? -5.017 -36.718 37.820 1.00 68.56 555 ASN A O 1
ATOM 4365 N N . MET A 1 556 ? -6.337 -35.026 38.497 1.00 56.94 556 MET A N 1
ATOM 4366 C CA . MET A 1 556 ? -5.265 -34.028 38.570 1.00 56.94 556 MET A CA 1
ATOM 4367 C C . MET A 1 556 ? -4.320 -34.291 39.748 1.00 56.94 556 MET A C 1
ATOM 4369 O O . MET A 1 556 ? -3.109 -34.258 39.556 1.00 56.94 556 MET A O 1
ATOM 4373 N N . ALA A 1 557 ? -4.841 -34.625 40.933 1.00 63.38 557 ALA A N 1
ATOM 4374 C CA . ALA A 1 557 ? -4.039 -34.933 42.121 1.00 63.38 557 ALA A CA 1
ATOM 4375 C C . ALA A 1 557 ? -3.215 -36.227 41.974 1.00 63.38 557 ALA A C 1
ATOM 4377 O O . ALA A 1 557 ? -2.096 -36.320 42.477 1.00 63.38 557 ALA A O 1
ATOM 4378 N N . GLN A 1 558 ? -3.737 -37.220 41.246 1.00 60.62 558 GLN A N 1
ATOM 4379 C CA . GLN A 1 558 ? -3.036 -38.479 40.966 1.00 60.62 558 GLN A CA 1
ATOM 4380 C C . GLN A 1 558 ? -1.844 -38.293 40.009 1.00 60.62 558 GLN A C 1
ATOM 4382 O O . GLN A 1 558 ? -0.924 -39.114 39.973 1.00 60.62 558 GLN A O 1
ATOM 4387 N N . ARG A 1 559 ? -1.838 -37.203 39.232 1.00 49.47 559 ARG A N 1
ATOM 4388 C CA . ARG A 1 559 ? -0.752 -36.839 38.325 1.00 49.47 559 ARG A CA 1
ATOM 4389 C C . ARG A 1 559 ? 0.117 -35.783 38.994 1.00 49.47 559 ARG A C 1
ATOM 4391 O O . ARG A 1 559 ? -0.196 -34.599 38.965 1.00 49.47 559 ARG A O 1
ATOM 4398 N N . VAL A 1 560 ? 1.271 -36.187 39.521 1.00 48.66 560 VAL A N 1
ATOM 4399 C CA . VAL A 1 560 ? 2.325 -35.218 39.848 1.00 48.66 560 VAL A CA 1
ATOM 4400 C C . VAL A 1 560 ? 2.846 -34.633 38.531 1.00 48.66 560 VAL A C 1
ATOM 4402 O O . VAL A 1 560 ? 3.761 -35.170 37.910 1.00 48.66 560 VAL A O 1
ATOM 4405 N N . VAL A 1 561 ? 2.237 -33.544 38.067 1.00 49.41 561 VAL A N 1
ATOM 4406 C CA . VAL A 1 561 ? 2.742 -32.775 36.929 1.00 49.41 561 VAL A CA 1
ATOM 4407 C C . VAL A 1 561 ? 3.785 -31.804 37.464 1.00 49.41 561 VAL A C 1
ATOM 4409 O O . VAL A 1 561 ? 3.481 -30.679 37.851 1.00 49.41 561 VAL A O 1
ATOM 4412 N N . VAL A 1 562 ? 5.043 -32.242 37.491 1.00 48.66 562 VAL A N 1
ATOM 4413 C CA . VAL A 1 562 ? 6.165 -31.315 37.648 1.00 48.66 562 VAL A CA 1
ATOM 4414 C C . VAL A 1 562 ? 6.416 -30.672 36.289 1.00 48.66 562 VAL A C 1
ATOM 4416 O O . VAL A 1 562 ? 6.961 -31.305 35.385 1.00 48.66 562 VAL A O 1
ATOM 4419 N N . SER A 1 563 ? 6.025 -29.408 36.127 1.00 42.22 563 SER A N 1
ATOM 4420 C CA . SER A 1 563 ? 6.526 -28.597 35.015 1.00 42.22 563 SER A CA 1
ATOM 4421 C C . SER A 1 563 ? 8.014 -28.334 35.244 1.00 42.22 563 SER A C 1
ATOM 4423 O O . SER A 1 563 ? 8.396 -27.455 36.016 1.00 42.22 563 SER A O 1
ATOM 4425 N N . VAL A 1 564 ? 8.874 -29.127 34.602 1.00 46.50 564 VAL A N 1
ATOM 4426 C CA . VAL A 1 564 ? 10.333 -28.970 34.715 1.00 46.50 564 VAL A CA 1
ATOM 4427 C C . VAL A 1 564 ? 10.791 -27.641 34.094 1.00 46.50 564 VAL A C 1
ATOM 4429 O O . VAL A 1 564 ? 11.737 -27.033 34.588 1.00 46.50 564 VAL A O 1
ATOM 4432 N N . GLU A 1 565 ? 10.073 -27.115 33.094 1.00 45.41 565 GLU A N 1
ATOM 4433 C CA . GLU A 1 565 ? 10.391 -25.819 32.473 1.00 45.41 565 GLU A CA 1
ATOM 4434 C C . GLU A 1 565 ? 10.205 -24.623 33.415 1.00 45.41 565 GLU A C 1
ATOM 4436 O O . GLU A 1 565 ? 10.936 -23.639 33.297 1.00 45.41 565 GLU A O 1
ATOM 4441 N N . GLN A 1 566 ? 9.287 -24.700 34.387 1.00 44.59 566 GLN A N 1
ATOM 4442 C CA . GLN A 1 566 ? 9.142 -23.644 35.397 1.00 44.59 566 GLN A CA 1
ATOM 4443 C C . GLN A 1 566 ? 10.293 -23.625 36.418 1.00 44.59 566 GLN A C 1
ATOM 4445 O O . GLN A 1 566 ? 10.493 -22.606 37.076 1.00 44.59 566 GLN A O 1
ATOM 4450 N N . PHE A 1 567 ? 11.089 -24.697 36.517 1.00 42.78 567 PHE A N 1
ATOM 4451 C CA . PHE A 1 567 ? 12.231 -24.784 37.435 1.00 42.78 567 PHE A CA 1
ATOM 4452 C C . PHE A 1 567 ? 13.593 -24.495 36.785 1.00 42.78 567 PHE A C 1
ATOM 4454 O O . PHE A 1 567 ? 14.574 -24.306 37.503 1.00 42.78 567 PHE A O 1
ATOM 4461 N N . THR A 1 568 ? 13.693 -24.416 35.454 1.00 40.22 568 THR A N 1
ATOM 4462 C CA . THR A 1 568 ? 14.996 -24.300 34.768 1.00 40.22 568 THR A CA 1
ATOM 4463 C C . THR A 1 568 ? 15.395 -22.895 34.312 1.00 40.22 568 THR A C 1
ATOM 4465 O O . THR A 1 568 ? 16.445 -22.756 33.688 1.00 40.22 568 THR A O 1
ATOM 4468 N N . SER A 1 569 ? 14.652 -21.827 34.629 1.00 41.62 569 SER A N 1
ATOM 4469 C CA . SER A 1 569 ? 15.037 -20.472 34.181 1.00 41.62 569 SER A CA 1
ATOM 4470 C C . SER A 1 569 ? 15.882 -19.653 35.163 1.00 41.62 569 SER A C 1
ATOM 4472 O O . SER A 1 569 ? 16.197 -18.504 34.859 1.00 41.62 569 SER A O 1
ATOM 4474 N N . PHE A 1 570 ? 16.297 -20.194 36.309 1.00 40.94 570 PHE A N 1
ATOM 4475 C CA . PHE A 1 570 ? 17.145 -19.456 37.250 1.00 40.94 570 PHE A CA 1
ATOM 4476 C C . PHE A 1 570 ? 18.506 -20.131 37.419 1.00 40.94 570 PHE A C 1
ATOM 4478 O O . PHE A 1 570 ? 18.656 -21.156 38.080 1.00 40.94 570 PHE A O 1
ATOM 4485 N N . ARG A 1 571 ? 19.531 -19.524 36.805 1.00 40.41 571 ARG A N 1
ATOM 4486 C CA . ARG A 1 571 ? 20.934 -19.808 37.120 1.00 40.41 571 ARG A CA 1
ATOM 4487 C C . ARG A 1 571 ? 21.158 -19.573 38.622 1.00 40.41 571 ARG A C 1
ATOM 4489 O O . ARG A 1 571 ? 20.858 -18.493 39.116 1.00 40.41 571 ARG A O 1
ATOM 4496 N N . ASN A 1 572 ? 21.770 -20.561 39.279 1.00 42.59 572 ASN A N 1
ATOM 4497 C CA . ASN A 1 572 ? 22.366 -20.529 40.625 1.00 42.59 572 ASN A CA 1
ATOM 4498 C C . ASN A 1 572 ? 21.472 -20.779 41.855 1.00 42.59 572 ASN A C 1
ATOM 4500 O O . ASN A 1 572 ? 21.556 -20.020 42.815 1.00 42.59 572 ASN A O 1
ATOM 4504 N N . PHE A 1 573 ? 20.779 -21.919 41.930 1.00 39.41 573 PHE A N 1
ATOM 4505 C CA . PHE A 1 573 ? 20.542 -22.551 43.238 1.00 39.41 573 PHE A CA 1
ATOM 4506 C C . PHE A 1 573 ? 20.848 -24.053 43.225 1.00 39.41 573 PHE A C 1
ATOM 4508 O O . PHE A 1 573 ? 20.474 -24.788 42.314 1.00 39.41 573 PHE A O 1
ATOM 4515 N N . THR A 1 574 ? 21.571 -24.491 44.256 1.00 41.28 574 THR A N 1
ATOM 4516 C CA . THR A 1 574 ? 21.742 -25.891 44.653 1.00 41.28 574 THR A CA 1
ATOM 4517 C C . THR A 1 574 ? 20.393 -26.474 45.067 1.00 41.28 574 THR A C 1
ATOM 4519 O O . THR A 1 574 ? 19.673 -25.852 45.842 1.00 41.28 574 THR A O 1
ATOM 4522 N N . TRP A 1 575 ? 20.090 -27.657 44.530 1.00 35.31 575 TRP A N 1
ATOM 4523 C CA . TRP A 1 575 ? 18.920 -28.506 44.778 1.00 35.31 575 TRP A CA 1
ATOM 4524 C C . TRP A 1 575 ? 18.241 -28.329 46.149 1.00 35.31 575 TRP A C 1
ATOM 4526 O O . TRP A 1 575 ? 18.883 -28.486 47.187 1.00 35.31 575 TRP A O 1
ATOM 4536 N N . CYS A 1 576 ? 16.921 -28.118 46.137 1.00 30.42 576 CYS A N 1
ATOM 4537 C CA . CYS A 1 576 ? 16.057 -28.415 47.277 1.00 30.42 576 CYS A CA 1
ATOM 4538 C C . CYS A 1 576 ? 15.676 -29.905 47.186 1.00 30.42 576 CYS A C 1
ATOM 4540 O O . CYS A 1 576 ? 15.102 -30.296 46.165 1.00 30.42 576 CYS A O 1
ATOM 4542 N N . PRO A 1 577 ? 16.029 -30.763 48.158 1.00 38.75 577 PRO A N 1
ATOM 4543 C CA . PRO A 1 577 ? 15.530 -32.129 48.177 1.00 38.75 577 PRO A CA 1
ATOM 4544 C C . PRO A 1 577 ? 14.055 -32.092 48.597 1.00 38.75 577 PRO A C 1
ATOM 4546 O O . PRO A 1 577 ? 13.731 -31.499 49.626 1.00 38.75 577 PRO A O 1
ATOM 4549 N N . LEU A 1 578 ? 13.189 -32.670 47.758 1.00 32.38 578 LEU A N 1
ATOM 4550 C CA . LEU A 1 578 ? 11.783 -32.949 48.075 1.00 32.38 578 LEU A CA 1
ATOM 4551 C C . LEU A 1 578 ? 11.652 -33.815 49.331 1.00 32.38 578 LEU A C 1
ATOM 4553 O O . LEU A 1 578 ? 12.475 -34.752 49.479 1.00 32.38 578 LEU A O 1
#